Protein AF-0000000086877391 (afdb_homodimer)

pLDDT: mean 96.76, std 2.68, range [82.06, 98.94]

Sequence (580 aa):
MNIGIIGLDSSHALAFTRILHESQETLFSDVTVTAAYAGGSPDFPLSVSRVNTFAARMAQEYGVRLMPTAQQVVESTDAIFILSADGRVHLDQFKAICPYRKPVFIDKPFALSTGDASQIIRLAEEYQTPLMSASSLRYAEALPECTRGDILGADVYGPMHVESTQGHYFWYGIHAAELLFRIMGPGCREVTALSTDHNDLITGTWKEGRMGTIRGIQRGSESFGLSLHTRNATRQVPLEPSYKELLKSVMNLFKNGVCTVHPSETLEVIRFLECAEQSRLQKCTVLMEMMNIGIIGLDSSHALAFTRILHESQETLFSDVTVTAAYAGGSPDFPLSVSRVNTFAARMAQEYGVRLMPTAQQVVESTDAIFILSADGRVHLDQFKAICPYRKPVFIDKPFALSTGDASQIIRLAEEYQTPLMSASSLRYAEALPECTRGDILGADVYGPMHVESTQGHYFWYGIHAAELLFRIMGPGCREVTALSTDHNDLITGTWKEGRMGTIRGIQRGSESFGLSLHTRNATRQVPLEPSYKELLKSVMNLFKNGVCTVHPSETLEVIRFLECAEQSRLQKCTVLMEM

Foldseek 3Di:
DEEEEEAQLDPCLVVVQCCLVPPPDPLSPPYHHAEYELDFDPVFVSRVVRSVVRVVCCCVVRVHHHDPALQVRLVVGQEYEYEHLQQDCLLVSLVSRLLVQHEYEYEFPNHLALVSLVNSVVSCVVNVRHYDYAFLQLVWPFDDDDDLVFFQEKEKEFAFEQDPNRARQRNTVLSRLRNRCSRNPDAWWKWAWEDDPAWIKIWTAGPVGRIYIYIHGHPDDGWIWMWTDGPVDTDTDTTDGDSNRVVSQSSCCNPPVDHPDDSVSSSRSSLRVVQNSVNHVVVHMDTRDD/DEEEEEAQLDPCLVVVQCCLVPPPDPLSPPYHHAEYALDFDPVFVSRVVRSVVRVVCCCPVRVHHHDPALQVRLVVGQEYEYEHLQQDCLLVSLVSRLLVQHEYEYEFPPHLALVSLVNSVVSCVVNVRHYDYAFLQLVWPFDDDDDLVFFQEKEKEFAFEQDPNRARQRNTVLSRLRNRCSRNPDAWWKWAWEDDPAWIKIWTAGPVGHIYIYIHGHPDDGWIWMWTDGPVDTDTDTTDGDSNRVVSQSSCCNPPVDHPDDSVSSSRSSLRVVQNSVNHVVVHMDTRDD

InterPro domains:
  IPR000683 Gfo/Idh/MocA-like oxidoreductase, N-terminal [PF01408] (2-132)
  IPR036291 NAD(P)-binding domain superfamily [SSF51735] (1-173)

Solvent-accessible surface area (backbone atoms only — not comparable to full-atom values): 29046 Å² total; per-residue (Å²): 86,39,31,16,34,34,17,22,25,26,73,57,46,58,52,52,48,50,47,38,68,66,48,83,49,71,85,34,56,68,37,41,63,48,29,23,13,42,75,62,41,93,88,36,71,66,22,57,74,29,17,65,60,41,41,50,45,40,34,72,75,61,60,26,42,79,38,96,37,60,52,62,20,57,73,74,32,60,32,37,37,39,33,43,61,58,30,83,48,39,50,63,57,45,65,62,41,39,83,72,41,43,31,36,37,36,40,56,37,65,30,75,35,47,68,51,34,49,49,46,52,51,50,28,59,75,47,62,19,52,62,39,54,57,44,32,45,60,40,22,81,70,61,80,89,74,59,65,91,45,49,48,31,38,41,29,36,23,37,33,52,68,40,85,87,47,44,69,42,40,60,33,34,38,46,48,48,41,33,47,40,66,64,69,44,79,58,58,38,32,23,34,23,48,76,52,85,36,34,33,42,36,38,35,34,30,80,87,31,29,40,38,36,38,40,25,30,52,70,40,29,80,55,35,31,35,37,41,32,26,51,78,40,72,48,76,42,75,46,54,68,23,64,65,54,35,47,52,47,51,42,36,28,65,76,69,67,44,71,90,45,55,61,68,52,51,42,47,51,35,38,51,46,47,34,28,54,49,5,46,74,67,68,42,75,28,75,49,78,129,85,38,29,15,35,36,17,24,24,26,72,58,47,59,52,51,47,49,48,37,68,67,47,83,49,71,84,34,56,69,36,41,61,48,28,23,14,43,76,62,41,91,86,36,70,67,22,58,73,29,17,64,60,42,40,50,45,40,33,72,76,62,60,26,43,78,38,97,37,59,52,60,20,57,73,73,32,61,32,36,37,38,34,43,61,57,30,82,49,40,50,62,56,45,63,63,41,40,85,74,40,44,32,35,39,37,40,56,37,66,30,76,35,46,67,50,35,50,50,46,51,51,49,28,59,74,48,62,19,52,64,41,53,60,43,34,46,62,40,22,82,70,61,78,88,74,60,64,90,45,51,46,32,37,40,31,35,24,37,32,52,67,38,84,87,47,44,69,42,39,61,32,35,38,45,47,48,40,34,48,39,66,63,68,44,79,58,57,39,33,22,33,24,48,73,51,87,37,34,32,42,37,39,35,34,30,80,88,30,29,39,38,37,38,39,26,30,52,71,40,29,80,56,34,31,36,37,41,33,24,54,77,38,72,47,74,42,73,46,54,67,23,65,67,53,36,47,51,48,51,42,36,29,66,76,69,66,45,71,91,46,56,61,68,52,50,42,47,51,35,39,50,46,46,34,30,54,51,5,47,75,68,67,40,75,28,75,49,80,129

Nearest PDB structures (foldseek):
  4iq0-assembly1_A  TM=7.505E-01  e=1.899E-15  Streptococcus pneumoniae
  4iq0-assembly2_B  TM=7.571E-01  e=6.763E-15  Streptococcus pneumoniae
  4iq0-assembly2_D  TM=7.458E-01  e=9.721E-15  Streptococcus pneumoniae
  4iq0-assembly1_C  TM=7.502E-01  e=1.097E-14  Streptococcus pneumoniae
  2h63-assembly2_B  TM=7.140E-01  e=1.882E-13  Homo sapiens

Secondary structure (DSSP, 8-state):
-EEEEE--SSHHHHHHHHHHHH---GGGTT-EEEEEE----TT-HHHHHHHHHHHHHHHHHH-PEEESSHHHHHHT-SEEEE--S-GGGHHHHHHHHGGG---EEEESSS-SSHHHHHHHHHHHHHTT--EEEE-GGGG-TTPPP--GGGEEEEEEEEE---BGGGBSSHHHHHHHHHHHHHHH-S-EEEEEEEE-SSEEEEEEEETTS-EEEEEEESSS---EEEEEEESS-EEEEEE---HHHHHHHHHHHHHH---SS-HHHHHHHHHHHHHHHHHHHHTS-EE---/-EEEEE--SSHHHHHHHHHHHH---GGGTT-EEEEEE----TT-HHHHHHHHHHHHHHHHHH-PEEESSHHHHHHT-SEEEE--S-GGGHHHHHHHHGGG---EEEESSS-SSHHHHHHHHHHHHHTT--EEEE-GGGG-TTPPP--GGGEEEEEEEEE----GGG-SSHHHHHHHHHHHHHHH-S-EEEEEEEE-SSEEEEEEEETTS-EEEEEEESSS---EEEEEEESS-EEEEEE---HHHHHHHHHHHHHH---SS-HHHHHHHHHHHHHHHHHHHHTS-EE---

Structure (mmCIF, N/CA/C/O backbone):
data_AF-0000000086877391-model_v1
#
loop_
_entity.id
_entity.type
_entity.pdbx_description
1 polymer 'Gfo/Idh/MocA family oxidoreductase'
#
loop_
_atom_site.group_PDB
_atom_site.id
_atom_site.type_symbol
_atom_site.label_atom_id
_atom_site.label_alt_id
_atom_site.label_comp_id
_atom_site.label_asym_id
_atom_site.label_entity_id
_atom_site.label_seq_id
_atom_site.pdbx_PDB_ins_code
_atom_site.Cartn_x
_atom_site.Cartn_y
_atom_site.Cartn_z
_atom_site.occupancy
_atom_site.B_iso_or_equiv
_atom_site.auth_seq_id
_atom_site.auth_comp_id
_atom_site.auth_asym_id
_atom_site.auth_atom_id
_atom_site.pdbx_PDB_model_num
ATOM 1 N N . MET A 1 1 ? 7.793 32.406 28.734 1 97.62 1 MET A N 1
ATOM 2 C CA . MET A 1 1 ? 7.176 32.688 27.438 1 97.62 1 MET A CA 1
ATOM 3 C C . MET A 1 1 ? 5.664 32.5 27.5 1 97.62 1 MET A C 1
ATOM 5 O O . MET A 1 1 ? 5.172 31.469 27.953 1 97.62 1 MET A O 1
ATOM 9 N N . ASN A 1 2 ? 4.922 33.562 27.141 1 98.62 2 ASN A N 1
ATOM 10 C CA . ASN A 1 2 ? 3.465 33.531 27.109 1 98.62 2 ASN A CA 1
ATOM 11 C C . ASN A 1 2 ? 2.939 33.188 25.719 1 98.62 2 ASN A C 1
ATOM 13 O O . ASN A 1 2 ? 3.186 33.938 24.766 1 98.62 2 ASN A O 1
ATOM 17 N N . ILE A 1 3 ? 2.168 32.156 25.641 1 98.81 3 ILE A N 1
ATOM 18 C CA . ILE A 1 3 ? 1.64 31.703 24.375 1 98.81 3 ILE A CA 1
ATOM 19 C C . ILE A 1 3 ? 0.175 32.094 24.234 1 98.81 3 ILE A C 1
ATOM 21 O O . ILE A 1 3 ? -0.587 32.031 25.203 1 98.81 3 ILE A O 1
ATOM 25 N N . GLY A 1 4 ? -0.174 32.562 23.094 1 98.94 4 GLY A N 1
ATOM 26 C CA . GLY A 1 4 ? -1.566 32.781 22.734 1 98.94 4 GLY A CA 1
ATOM 27 C C . GLY A 1 4 ? -2.127 31.719 21.812 1 98.94 4 GLY A C 1
ATOM 28 O O . GLY A 1 4 ? -1.396 31.141 21.016 1 98.94 4 GLY A O 1
ATOM 29 N N . ILE A 1 5 ? -3.453 31.469 21.922 1 98.94 5 ILE A N 1
ATOM 30 C CA . ILE A 1 5 ? -4.125 30.531 21.031 1 98.94 5 ILE A CA 1
ATOM 31 C C . ILE A 1 5 ? -5.25 31.234 20.281 1 98.94 5 ILE A C 1
ATOM 33 O O . ILE A 1 5 ? -6.047 31.953 20.875 1 98.94 5 ILE A O 1
ATOM 37 N N . ILE A 1 6 ? -5.207 31.078 19.031 1 98.88 6 ILE A N 1
ATOM 38 C CA . ILE A 1 6 ? -6.32 31.5 18.188 1 98.88 6 ILE A CA 1
ATOM 39 C C . ILE A 1 6 ? -7.09 30.281 17.688 1 98.88 6 ILE A C 1
ATOM 41 O O . ILE A 1 6 ? -6.57 29.484 16.906 1 98.88 6 ILE A O 1
ATOM 45 N N . GLY A 1 7 ? -8.344 30.141 18.109 1 98.75 7 GLY A N 1
ATOM 46 C CA . GLY A 1 7 ? -9.172 28.984 17.812 1 98.75 7 GLY A CA 1
ATOM 47 C C . GLY A 1 7 ? -9.172 27.969 18.938 1 98.75 7 GLY A C 1
ATOM 48 O O . GLY A 1 7 ? -8.141 27.359 19.234 1 98.75 7 GLY A O 1
ATOM 49 N N . LEU A 1 8 ? -10.312 27.734 19.578 1 98.69 8 LEU A N 1
ATOM 50 C CA . LEU A 1 8 ? -10.453 26.781 20.672 1 98.69 8 LEU A CA 1
ATOM 51 C C . LEU A 1 8 ? -11.461 25.688 20.312 1 98.69 8 LEU A C 1
ATOM 53 O O . LEU A 1 8 ? -12.164 25.188 21.188 1 98.69 8 LEU A O 1
ATOM 57 N N . ASP A 1 9 ? -11.594 25.391 19.031 1 98.25 9 ASP A N 1
ATOM 58 C CA . ASP A 1 9 ? -12.562 24.375 18.609 1 98.25 9 ASP A CA 1
ATOM 59 C C . ASP A 1 9 ? -11.867 23.094 18.188 1 98.25 9 ASP A C 1
ATOM 61 O O . ASP A 1 9 ? -12.508 22.188 17.641 1 98.25 9 ASP A O 1
ATOM 65 N N . SER A 1 10 ? -10.609 22.953 18.312 1 96.94 10 SER A N 1
ATOM 66 C CA . SER A 1 10 ? -9.836 21.734 18.141 1 96.94 10 SER A CA 1
ATOM 67 C C . SER A 1 10 ? -9.367 21.188 19.484 1 96.94 10 SER A C 1
ATOM 69 O O . SER A 1 10 ? -9.016 21.938 20.391 1 96.94 10 SER A O 1
ATOM 71 N N . SER A 1 11 ? -9.32 19.828 19.609 1 95.81 11 SER A N 1
ATOM 72 C CA . SER A 1 11 ? -8.836 19.188 20.828 1 95.81 11 SER A CA 1
ATOM 73 C C . SER A 1 11 ? -7.379 19.547 21.109 1 95.81 11 SER A C 1
ATOM 75 O O . SER A 1 11 ? -6.891 19.375 22.219 1 95.81 11 SER A O 1
ATOM 77 N N . HIS A 1 12 ? -6.699 20.016 20.125 1 97.44 12 HIS A N 1
ATOM 78 C CA . HIS A 1 12 ? -5.297 20.391 20.281 1 97.44 12 HIS A CA 1
ATOM 79 C C . HIS A 1 12 ? -5.148 21.547 21.266 1 97.44 12 HIS A C 1
ATOM 81 O O . HIS A 1 12 ? -4.129 21.656 21.938 1 97.44 12 HIS A O 1
ATOM 87 N N . ALA A 1 13 ? -6.152 22.422 21.312 1 97.94 13 ALA A N 1
ATOM 88 C CA . ALA A 1 13 ? -6.09 23.547 22.25 1 97.94 13 ALA A CA 1
ATOM 89 C C . ALA A 1 13 ? -5.898 23.047 23.688 1 97.94 13 ALA A C 1
ATOM 91 O O . ALA A 1 13 ? -4.98 23.484 24.375 1 97.94 13 ALA A O 1
ATOM 92 N N . LEU A 1 14 ? -6.723 22.078 24.078 1 97.75 14 LEU A N 1
ATOM 93 C CA . LEU A 1 14 ? -6.637 21.531 25.422 1 97.75 14 LEU A CA 1
ATOM 94 C C . LEU A 1 14 ? -5.398 20.656 25.578 1 97.75 14 LEU A C 1
ATOM 96 O O . LEU A 1 14 ? -4.684 20.75 26.578 1 97.75 14 LEU A O 1
ATOM 100 N N . ALA A 1 15 ? -5.113 19.844 24.578 1 97.94 15 ALA A N 1
ATOM 101 C CA . ALA A 1 15 ? -4.008 18.891 24.656 1 97.94 15 ALA A CA 1
ATOM 102 C C . ALA A 1 15 ? -2.666 19.609 24.75 1 97.94 15 ALA A C 1
ATOM 104 O O . ALA A 1 15 ? -1.818 19.266 25.562 1 97.94 15 ALA A O 1
ATOM 105 N N . PHE A 1 16 ? -2.486 20.609 23.875 1 98.56 16 PHE A N 1
ATOM 106 C CA . PHE A 1 16 ? -1.231 21.344 23.875 1 98.56 16 PHE A CA 1
ATOM 107 C C . PHE A 1 16 ? -1.048 22.109 25.188 1 98.56 16 PHE A C 1
ATOM 109 O O . PHE A 1 16 ? 0.038 22.094 25.781 1 98.56 16 PHE A O 1
ATOM 116 N N . THR A 1 17 ? -2.096 22.766 25.672 1 98.56 17 THR A N 1
ATOM 117 C CA . THR A 1 17 ? -2.039 23.516 26.922 1 98.56 17 THR A CA 1
ATOM 118 C C . THR A 1 17 ? -1.665 22.594 28.078 1 98.56 17 THR A C 1
ATOM 120 O O . THR A 1 17 ? -0.779 22.922 28.875 1 98.56 17 THR A O 1
ATOM 123 N N . ARG A 1 18 ? -2.332 21.453 28.125 1 97.88 18 ARG A N 1
ATOM 124 C CA . ARG A 1 18 ? -2.051 20.484 29.188 1 97.88 18 ARG A CA 1
ATOM 125 C C . ARG A 1 18 ? -0.587 20.062 29.156 1 97.88 18 ARG A C 1
ATOM 127 O O . ARG A 1 18 ? 0.081 20.047 30.203 1 97.88 18 ARG A O 1
ATOM 134 N N . ILE A 1 19 ? -0.067 19.75 28.016 1 98 19 ILE A N 1
ATOM 135 C CA . ILE A 1 19 ? 1.305 19.266 27.875 1 98 19 ILE A CA 1
ATOM 136 C C . ILE A 1 19 ? 2.277 20.375 28.297 1 98 19 ILE A C 1
ATOM 138 O O . ILE A 1 19 ? 3.209 20.141 29.062 1 98 19 ILE A O 1
ATOM 142 N N . LEU A 1 20 ? 2.059 21.609 27.844 1 97.88 20 LEU A N 1
ATOM 143 C CA . LEU A 1 20 ? 2.953 22.734 28.141 1 97.88 20 LEU A CA 1
ATOM 144 C C . LEU A 1 20 ? 2.963 23.047 29.625 1 97.88 20 LEU A C 1
ATOM 146 O O . LEU A 1 20 ? 4.012 23.375 30.188 1 97.88 20 LEU A O 1
ATOM 150 N N . HIS A 1 21 ? 1.813 22.906 30.25 1 97.06 21 HIS A N 1
ATOM 151 C CA . HIS A 1 21 ? 1.674 23.312 31.641 1 97.06 21 HIS A CA 1
ATOM 152 C C . HIS A 1 21 ? 2.131 22.203 32.594 1 97.06 21 HIS A C 1
ATOM 154 O O . HIS A 1 21 ? 2.594 22.484 33.688 1 97.06 21 HIS A O 1
ATOM 160 N N . GLU A 1 22 ? 2.033 20.969 32.125 1 95.88 22 GLU A N 1
ATOM 161 C CA . GLU A 1 22 ? 2.205 19.875 33.094 1 95.88 22 GLU A CA 1
ATOM 162 C C . GLU A 1 22 ? 3.502 19.125 32.812 1 95.88 22 GLU A C 1
ATOM 164 O O . GLU A 1 22 ? 3.996 18.406 33.688 1 95.88 22 GLU A O 1
ATOM 169 N N . SER A 1 23 ? 4.02 19.188 31.688 1 94.12 23 SER A N 1
ATOM 170 C CA . SER A 1 23 ? 5.215 18.438 31.344 1 94.12 23 SER A CA 1
ATOM 171 C C . SER A 1 23 ? 6.441 18.969 32.062 1 94.12 23 SER A C 1
ATOM 173 O O . SER A 1 23 ? 6.559 20.172 32.281 1 94.12 23 SER A O 1
ATOM 175 N N . GLN A 1 24 ? 7.383 18.062 32.344 1 93.75 24 GLN A N 1
ATOM 176 C CA . GLN A 1 24 ? 8.625 18.438 33 1 93.75 24 GLN A CA 1
ATOM 177 C C . GLN A 1 24 ? 9.75 18.641 32 1 93.75 24 GLN A C 1
ATOM 179 O O . GLN A 1 24 ? 10.906 18.859 32.375 1 93.75 24 GLN A O 1
ATOM 184 N N . GLU A 1 25 ? 9.367 18.562 30.781 1 93.56 25 GLU A N 1
ATOM 185 C CA . GLU A 1 25 ? 10.359 18.812 29.75 1 93.56 25 GLU A CA 1
ATOM 186 C C . GLU A 1 25 ? 10.969 20.203 29.906 1 93.56 25 GLU A C 1
ATOM 188 O O . GLU A 1 25 ? 10.242 21.203 30.031 1 93.56 25 GLU A O 1
ATOM 193 N N . THR A 1 26 ? 12.281 20.25 29.828 1 94.75 26 THR A N 1
ATOM 194 C CA . THR A 1 26 ? 13.008 21.5 30 1 94.75 26 THR A CA 1
ATOM 195 C C . THR A 1 26 ? 12.578 22.531 28.953 1 94.75 26 THR A C 1
ATOM 197 O O . THR A 1 26 ? 12.422 23.719 29.266 1 94.75 26 THR A O 1
ATOM 200 N N . LEU A 1 27 ? 12.328 22.062 27.828 1 95.5 27 LEU A N 1
ATOM 201 C CA . LEU A 1 27 ? 11.984 22.938 26.719 1 95.5 27 LEU A CA 1
ATOM 202 C C . LEU A 1 27 ? 10.648 23.625 26.969 1 95.5 27 LEU A C 1
ATOM 204 O O . LEU A 1 27 ? 10.359 24.672 26.359 1 95.5 27 LEU A O 1
ATOM 208 N N . PHE A 1 28 ? 9.836 23.094 27.797 1 97.38 28 PHE A N 1
ATOM 209 C CA . PHE A 1 28 ? 8.516 23.656 28.078 1 97.38 28 PHE A CA 1
ATOM 210 C C . PHE A 1 28 ? 8.547 24.516 29.328 1 97.38 28 PHE A C 1
ATOM 212 O O . PHE A 1 28 ? 7.547 25.141 29.688 1 97.38 28 PHE A O 1
ATOM 219 N N . SER A 1 29 ? 9.75 24.5 29.938 1 94.5 29 SER A N 1
ATOM 220 C CA . SER A 1 29 ? 9.867 25.266 31.172 1 94.5 29 SER A CA 1
ATOM 221 C C . SER A 1 29 ? 9.57 26.75 30.938 1 94.5 29 SER A C 1
ATOM 223 O O . SER A 1 29 ? 10.008 27.312 29.938 1 94.5 29 SER A O 1
ATOM 225 N N . ASP A 1 30 ? 8.805 27.391 31.766 1 94.75 30 ASP A N 1
ATOM 226 C CA . ASP A 1 30 ? 8.477 28.812 31.75 1 94.75 30 ASP A CA 1
ATOM 227 C C . ASP A 1 30 ? 7.641 29.172 30.531 1 94.75 30 ASP A C 1
ATOM 229 O O . ASP A 1 30 ? 7.816 30.234 29.938 1 94.75 30 ASP A O 1
ATOM 233 N N . VAL A 1 31 ? 6.992 28.156 29.938 1 98.19 31 VAL A N 1
ATOM 234 C CA . VAL A 1 31 ? 6.043 28.391 28.859 1 98.19 31 VAL A CA 1
ATOM 235 C C . VAL A 1 31 ? 4.617 28.234 29.391 1 98.19 31 VAL A C 1
ATOM 237 O O . VAL A 1 31 ? 4.281 27.203 29.984 1 98.19 31 VAL A O 1
ATOM 240 N N . THR A 1 32 ? 3.795 29.219 29.188 1 98.12 32 THR A N 1
ATOM 241 C CA . THR A 1 32 ? 2.414 29.172 29.656 1 98.12 32 THR A CA 1
ATOM 242 C C . THR A 1 32 ? 1.464 29.734 28.609 1 98.12 32 THR A C 1
ATOM 244 O O . THR A 1 32 ? 1.77 30.734 27.953 1 98.12 32 THR A O 1
ATOM 247 N N . VAL A 1 33 ? 0.339 29.062 28.438 1 98.81 33 VAL A N 1
ATOM 248 C CA . VAL A 1 33 ? -0.737 29.641 27.641 1 98.81 33 VAL A CA 1
ATOM 249 C C . VAL A 1 33 ? -1.518 30.656 28.469 1 98.81 33 VAL A C 1
ATOM 251 O O . VAL A 1 33 ? -2.082 30.297 29.516 1 98.81 33 VAL A O 1
ATOM 254 N N . THR A 1 34 ? -1.617 31.922 27.984 1 98.81 34 THR A N 1
ATOM 255 C CA . THR A 1 34 ? -2.145 32.938 28.891 1 98.81 34 THR A CA 1
ATOM 256 C C . THR A 1 34 ? -3.363 33.625 28.266 1 98.81 34 THR A C 1
ATOM 258 O O . THR A 1 34 ? -4.156 34.25 28.984 1 98.81 34 THR A O 1
ATOM 261 N N . ALA A 1 35 ? -3.537 33.594 26.969 1 98.88 35 ALA A N 1
ATOM 262 C CA . ALA A 1 35 ? -4.629 34.281 26.297 1 98.88 35 ALA A CA 1
ATOM 263 C C . ALA A 1 35 ? -5.137 33.469 25.109 1 98.88 35 ALA A C 1
ATOM 265 O O . ALA A 1 35 ? -4.379 32.719 24.484 1 98.88 35 ALA A O 1
ATOM 266 N N . ALA A 1 36 ? -6.387 33.656 24.812 1 98.94 36 ALA A N 1
ATOM 267 C CA . ALA A 1 36 ? -6.941 32.938 23.656 1 98.94 36 ALA A CA 1
ATOM 268 C C . ALA A 1 36 ? -8.125 33.719 23.062 1 98.94 36 ALA A C 1
ATOM 270 O O . ALA A 1 36 ? -8.805 34.469 23.766 1 98.94 36 ALA A O 1
ATOM 271 N N . TYR A 1 37 ? -8.219 33.625 21.828 1 98.81 37 TYR A N 1
ATOM 272 C CA . TYR A 1 37 ? -9.43 33.938 21.094 1 98.81 37 TYR A CA 1
ATOM 273 C C . TYR A 1 37 ? -10.188 32.688 20.688 1 98.81 37 TYR A C 1
ATOM 275 O O . TYR A 1 37 ? -9.641 31.828 19.984 1 98.81 37 TYR A O 1
ATOM 283 N N . ALA A 1 38 ? -11.398 32.562 21.094 1 98.31 38 ALA A N 1
ATOM 284 C CA . ALA A 1 38 ? -12.117 31.281 20.984 1 98.31 38 ALA A CA 1
ATOM 285 C C . ALA A 1 38 ? -12.305 30.891 19.516 1 98.31 38 ALA A C 1
ATOM 287 O O . ALA A 1 38 ? -12.141 29.719 19.156 1 98.31 38 ALA A O 1
ATOM 288 N N . GLY A 1 39 ? -12.68 31.938 18.719 1 97.19 39 GLY A N 1
ATOM 289 C CA . GLY A 1 39 ? -12.977 31.641 17.328 1 97.19 39 GLY A CA 1
ATOM 290 C C . GLY A 1 39 ? -14.227 30.812 17.141 1 97.19 39 GLY A C 1
ATOM 291 O O . GLY A 1 39 ? -15.258 31.078 17.766 1 97.19 39 GLY A O 1
ATOM 292 N N . GLY A 1 40 ? -14.125 29.766 16.25 1 95.69 40 GLY A N 1
ATOM 293 C CA . GLY A 1 40 ? -15.266 28.938 15.922 1 95.69 40 GLY A CA 1
ATOM 294 C C . GLY A 1 40 ? -15.742 29.109 14.492 1 95.69 40 GLY A C 1
ATOM 295 O O . GLY A 1 40 ? -15.484 30.141 13.867 1 95.69 40 GLY A O 1
ATOM 296 N N . SER A 1 41 ? -16.375 28.094 13.977 1 96.56 41 SER A N 1
ATOM 297 C CA . SER A 1 41 ? -16.953 28.078 12.641 1 96.56 41 SER A CA 1
ATOM 298 C C . SER A 1 41 ? -18.391 27.578 12.672 1 96.56 41 SER A C 1
ATOM 300 O O . SER A 1 41 ? -18.656 26.406 12.922 1 96.56 41 SER A O 1
ATOM 302 N N . PRO A 1 42 ? -19.344 28.422 12.336 1 94.5 42 PRO A N 1
ATOM 303 C CA . PRO A 1 42 ? -20.766 28.109 12.562 1 94.5 42 PRO A CA 1
ATOM 304 C C . PRO A 1 42 ? -21.266 27.016 11.625 1 94.5 42 PRO A C 1
ATOM 306 O O . PRO A 1 42 ? -22.312 26.422 11.883 1 94.5 42 PRO A O 1
ATOM 309 N N . ASP A 1 43 ? -20.641 26.734 10.516 1 96.5 43 ASP A N 1
ATOM 310 C CA . ASP A 1 43 ? -21.125 25.734 9.57 1 96.5 43 ASP A CA 1
ATOM 311 C C . ASP A 1 43 ? -20.281 24.469 9.641 1 96.5 43 ASP A C 1
ATOM 313 O O . ASP A 1 43 ? -20.328 23.641 8.727 1 96.5 43 ASP A O 1
ATOM 317 N N . PHE A 1 44 ? -19.469 24.359 10.672 1 95.94 44 PHE A N 1
ATOM 318 C CA . PHE A 1 44 ? -18.641 23.203 10.953 1 95.94 44 PHE A CA 1
ATOM 319 C C . PHE A 1 44 ? -19.094 22.516 12.242 1 95.94 44 PHE A C 1
ATOM 321 O O . PHE A 1 44 ? -18.75 22.969 13.344 1 95.94 44 PHE A O 1
ATOM 328 N N . PRO A 1 45 ? -19.859 21.391 12.141 1 94.94 45 PRO A N 1
ATOM 329 C CA . PRO A 1 45 ? -20.516 20.781 13.297 1 94.94 45 PRO A CA 1
ATOM 330 C C . PRO A 1 45 ? -19.547 20.516 14.453 1 94.94 45 PRO A C 1
ATOM 332 O O . PRO A 1 45 ? -19.875 20.781 15.609 1 94.94 45 PRO A O 1
ATOM 335 N N . LEU A 1 46 ? -18.406 20.031 14.18 1 94.62 46 LEU A N 1
ATOM 336 C CA . LEU A 1 46 ? -17.422 19.75 15.219 1 94.62 46 LEU A CA 1
ATOM 337 C C . LEU A 1 46 ? -17.016 21.031 15.938 1 94.62 46 LEU A C 1
ATOM 339 O O . LEU A 1 46 ? -16.828 21.031 17.156 1 94.62 46 LEU A O 1
ATOM 343 N N . SER A 1 47 ? -16.828 22.047 15.18 1 96.25 47 SER A N 1
ATOM 344 C CA . SER A 1 47 ? -16.484 23.344 15.75 1 96.25 47 SER A CA 1
ATOM 345 C C . SER A 1 47 ? -17.578 23.859 16.672 1 96.25 47 SER A C 1
ATOM 347 O O . SER A 1 47 ? -17.312 24.297 17.797 1 96.25 47 SER A O 1
ATOM 349 N N . VAL A 1 48 ? -18.766 23.766 16.203 1 95.62 48 VAL A N 1
ATOM 350 C CA . VAL A 1 48 ? -19.922 24.281 16.922 1 95.62 48 VAL A CA 1
ATOM 351 C C . VAL A 1 48 ? -20.047 23.547 18.266 1 95.62 48 VAL A C 1
ATOM 353 O O . VAL A 1 48 ? -20.281 24.172 19.297 1 95.62 48 VAL A O 1
ATOM 356 N N . SER A 1 49 ? -19.875 22.312 18.25 1 96.81 49 SER A N 1
ATOM 357 C CA . SER A 1 49 ? -20.141 21.5 19.422 1 96.81 49 SER A CA 1
ATOM 358 C C . SER A 1 49 ? -19.031 21.625 20.453 1 96.81 49 SER A C 1
ATOM 360 O O . SER A 1 49 ? -19.219 21.312 21.641 1 96.81 49 SER A O 1
ATOM 362 N N . ARG A 1 50 ? -17.859 22.188 20.062 1 97.56 50 ARG A N 1
ATOM 363 C CA . ARG A 1 50 ? -16.703 22.062 20.953 1 97.56 50 ARG A CA 1
ATOM 364 C C . ARG A 1 50 ? -16.234 23.438 21.438 1 97.56 50 ARG A C 1
ATOM 366 O O . ARG A 1 50 ? -15.672 23.547 22.516 1 97.56 50 ARG A O 1
ATOM 373 N N . VAL A 1 51 ? -16.453 24.453 20.641 1 98.12 51 VAL A N 1
ATOM 374 C CA . VAL A 1 51 ? -15.75 25.719 20.844 1 98.12 51 VAL A CA 1
ATOM 375 C C . VAL A 1 51 ? -16.078 26.281 22.219 1 98.12 51 VAL A C 1
ATOM 377 O O . VAL A 1 51 ? -15.18 26.703 22.953 1 98.12 51 VAL A O 1
ATOM 380 N N . ASN A 1 52 ? -17.344 26.328 22.625 1 97.94 52 ASN A N 1
ATOM 381 C CA . ASN A 1 52 ? -17.734 26.906 23.922 1 97.94 52 ASN A CA 1
ATOM 382 C C . ASN A 1 52 ? -17.234 26.047 25.078 1 97.94 52 ASN A C 1
ATOM 384 O O . ASN A 1 52 ? -16.797 26.578 26.094 1 97.94 52 ASN A O 1
ATOM 388 N N . THR A 1 53 ? -17.375 24.781 24.906 1 98.31 53 THR A N 1
ATOM 389 C CA . THR A 1 53 ? -16.922 23.859 25.953 1 98.31 53 THR A CA 1
ATOM 390 C C . THR A 1 53 ? -15.422 23.969 26.172 1 98.31 53 THR A C 1
ATOM 392 O O . THR A 1 53 ? -14.961 24.047 27.312 1 98.31 53 THR A O 1
ATOM 395 N N . PHE A 1 54 ? -14.664 24 25.094 1 98.56 54 PHE A N 1
ATOM 396 C CA . PHE A 1 54 ? -13.219 24.094 25.203 1 98.56 54 PHE A CA 1
ATOM 397 C C . PHE A 1 54 ? -12.812 25.453 25.766 1 98.56 54 PHE A C 1
ATOM 399 O O . PHE A 1 54 ? -11.906 25.547 26.594 1 98.56 54 PHE A O 1
ATOM 406 N N . ALA A 1 55 ? -13.484 26.5 25.344 1 98.56 55 ALA A N 1
ATOM 407 C CA . ALA A 1 55 ? -13.203 27.844 25.875 1 98.56 55 ALA A CA 1
ATOM 408 C C . ALA A 1 55 ? -13.414 27.891 27.391 1 98.56 55 ALA A C 1
ATOM 410 O O . ALA A 1 55 ? -12.594 28.438 28.109 1 98.56 55 ALA A O 1
ATOM 411 N N . ALA A 1 56 ? -14.492 27.312 27.812 1 98.56 56 ALA A N 1
ATOM 412 C CA . ALA A 1 56 ? -14.789 27.281 29.234 1 98.56 56 ALA A CA 1
ATOM 413 C C . ALA A 1 56 ? -13.711 26.531 30 1 98.56 56 ALA A C 1
ATOM 415 O O . ALA A 1 56 ? -13.266 26.969 31.062 1 98.56 56 ALA A O 1
ATOM 416 N N . ARG A 1 57 ? -13.312 25.453 29.484 1 98.38 57 ARG A N 1
ATOM 417 C CA . ARG A 1 57 ? -12.289 24.641 30.141 1 98.38 57 ARG A CA 1
ATOM 418 C C . ARG A 1 57 ? -10.953 25.375 30.188 1 98.38 57 ARG A C 1
ATOM 420 O O . ARG A 1 57 ? -10.234 25.328 31.188 1 98.38 57 ARG A O 1
ATOM 427 N N . MET A 1 58 ? -10.633 26.031 29.062 1 98.44 58 MET A N 1
ATOM 428 C CA . MET A 1 58 ? -9.391 26.797 29 1 98.44 58 MET A CA 1
ATOM 429 C C . MET A 1 58 ? -9.352 27.859 30.078 1 98.44 58 MET A C 1
ATOM 431 O O . MET A 1 58 ? -8.328 28.047 30.75 1 98.44 58 MET A O 1
ATOM 435 N N . ALA A 1 59 ? -10.453 28.516 30.25 1 98.38 59 ALA A N 1
ATOM 436 C CA . ALA A 1 59 ? -10.539 29.594 31.234 1 98.38 59 ALA A CA 1
ATOM 437 C C . ALA A 1 59 ? -10.547 29.031 32.656 1 98.38 59 ALA A C 1
ATOM 439 O O . ALA A 1 59 ? -9.812 29.5 33.531 1 98.38 59 ALA A O 1
ATOM 440 N N . GLN A 1 60 ? -11.297 28.047 32.906 1 98.38 60 GLN A N 1
ATOM 441 C CA . GLN A 1 60 ? -11.562 27.547 34.25 1 98.38 60 GLN A CA 1
ATOM 442 C C . GLN A 1 60 ? -10.422 26.656 34.75 1 98.38 60 GLN A C 1
ATOM 444 O O . GLN A 1 60 ? -10.008 26.75 35.906 1 98.38 60 GLN A O 1
ATOM 449 N N . GLU A 1 61 ? -9.961 25.844 33.906 1 97.81 61 GLU A N 1
ATOM 450 C CA . GLU A 1 61 ? -8.977 24.859 34.312 1 97.81 61 GLU A CA 1
ATOM 451 C C . GLU A 1 61 ? -7.562 25.422 34.25 1 97.81 61 GLU A C 1
ATOM 453 O O . GLU A 1 61 ? -6.695 25.047 35.031 1 97.81 61 GLU A O 1
ATOM 458 N N . TYR A 1 62 ? -7.328 26.359 33.281 1 97.69 62 TYR A N 1
ATOM 459 C CA . TYR A 1 62 ? -5.941 26.75 33.031 1 97.69 62 TYR A CA 1
ATOM 460 C C . TYR A 1 62 ? -5.766 28.25 33.25 1 97.69 62 TYR A C 1
ATOM 462 O O . TYR A 1 62 ? -4.652 28.766 33.125 1 97.69 62 TYR A O 1
ATOM 470 N N . GLY A 1 63 ? -6.82 28.953 33.469 1 97.88 63 GLY A N 1
ATOM 471 C CA . GLY A 1 63 ? -6.734 30.391 33.75 1 97.88 63 GLY A CA 1
ATOM 472 C C . GLY A 1 63 ? -6.445 31.203 32.5 1 97.88 63 GLY A C 1
ATOM 473 O O . GLY A 1 63 ? -5.926 32.312 32.594 1 97.88 63 GLY A O 1
ATOM 474 N N . VAL A 1 64 ? -6.703 30.719 31.359 1 98.75 64 VAL A N 1
ATOM 475 C CA . VAL A 1 64 ? -6.465 31.422 30.109 1 98.75 64 VAL A CA 1
ATOM 476 C C . VAL A 1 64 ? -7.473 32.562 29.938 1 98.75 64 VAL A C 1
ATOM 478 O O . VAL A 1 64 ? -8.672 32.375 30.141 1 98.75 64 VAL A O 1
ATOM 481 N N . ARG A 1 65 ? -7.016 33.719 29.656 1 98.75 65 ARG A N 1
ATOM 482 C CA . ARG A 1 65 ? -7.891 34.844 29.406 1 98.75 65 ARG A CA 1
ATOM 483 C C . ARG A 1 65 ? -8.492 34.812 28.016 1 98.75 65 ARG A C 1
ATOM 485 O O . ARG A 1 65 ? -7.766 34.781 27.016 1 98.75 65 ARG A O 1
ATOM 492 N N . LEU A 1 66 ? -9.766 34.781 27.953 1 98.69 66 LEU A N 1
ATOM 493 C CA . LEU A 1 66 ? -10.453 34.812 26.656 1 98.69 66 LEU A CA 1
ATOM 494 C C . LEU A 1 66 ? -10.586 36.25 26.156 1 98.69 66 LEU A C 1
ATOM 496 O O . LEU A 1 66 ? -11.141 37.125 26.859 1 98.69 66 LEU A O 1
ATOM 500 N N . MET A 1 67 ? -10.047 36.469 24.969 1 98.56 67 MET A N 1
ATOM 501 C CA . MET A 1 67 ? -10.047 37.812 24.391 1 98.56 67 MET A CA 1
ATOM 502 C C . MET A 1 67 ? -11.031 37.906 23.234 1 98.56 67 MET A C 1
ATOM 504 O O . MET A 1 67 ? -11.336 36.875 22.594 1 98.56 67 MET A O 1
ATOM 508 N N . PRO A 1 68 ? -11.477 39.094 22.938 1 97.88 68 PRO A N 1
ATOM 509 C CA . PRO A 1 68 ? -12.508 39.25 21.906 1 97.88 68 PRO A CA 1
ATOM 510 C C . PRO A 1 68 ? -11.938 39.156 20.484 1 97.88 68 PRO A C 1
ATOM 512 O O . PRO A 1 68 ? -12.68 38.875 19.547 1 97.88 68 PRO A O 1
ATOM 515 N N . THR A 1 69 ? -10.625 39.406 20.344 1 98.25 69 THR A N 1
ATOM 516 C CA . THR A 1 69 ? -10.062 39.375 19 1 98.25 69 THR A CA 1
ATOM 517 C C . THR A 1 69 ? -8.688 38.719 19 1 98.25 69 THR A C 1
ATOM 519 O O . THR A 1 69 ? -8.016 38.656 20.031 1 98.25 69 THR A O 1
ATOM 522 N N . ALA A 1 70 ? -8.289 38.25 17.828 1 98.69 70 ALA A N 1
ATOM 523 C CA . ALA A 1 70 ? -6.961 37.688 17.625 1 98.69 70 ALA A CA 1
ATOM 524 C C . ALA A 1 70 ? -5.875 38.719 17.891 1 98.69 70 ALA A C 1
ATOM 526 O O . ALA A 1 70 ? -4.809 38.406 18.406 1 98.69 70 ALA A O 1
ATOM 527 N N . GLN A 1 71 ? -6.105 39.938 17.531 1 98.56 71 GLN A N 1
ATOM 528 C CA . GLN A 1 71 ? -5.137 41.031 17.703 1 98.56 71 GLN A CA 1
ATOM 529 C C . GLN A 1 71 ? -4.812 41.25 19.172 1 98.56 71 GLN A C 1
ATOM 531 O O . GLN A 1 71 ? -3.648 41.406 19.547 1 98.56 71 GLN A O 1
ATOM 536 N N . GLN A 1 72 ? -5.852 41.188 19.969 1 98.75 72 GLN A N 1
ATOM 537 C CA . GLN A 1 72 ? -5.629 41.375 21.406 1 98.75 72 GLN A CA 1
ATOM 538 C C . GLN A 1 72 ? -4.801 40.219 21.969 1 98.75 72 GLN A C 1
ATOM 540 O O . GLN A 1 72 ? -3.992 40.438 22.875 1 98.75 72 GLN A O 1
ATOM 545 N N . VAL A 1 73 ? -5.008 39.031 21.422 1 98.88 73 VAL A N 1
ATOM 546 C CA . VAL A 1 73 ? -4.238 37.875 21.859 1 98.88 73 VAL A CA 1
ATOM 547 C C . VAL A 1 73 ? -2.764 38.094 21.516 1 98.88 73 VAL A C 1
ATOM 549 O O . VAL A 1 73 ? -1.893 37.969 22.375 1 98.88 73 VAL A O 1
ATOM 552 N N . VAL A 1 74 ? -2.461 38.406 20.234 1 98.75 74 VAL A N 1
ATOM 553 C CA . VAL A 1 74 ? -1.072 38.5 19.797 1 98.75 74 VAL A CA 1
ATOM 554 C C . VAL A 1 74 ? -0.383 39.656 20.516 1 98.75 74 VAL A C 1
ATOM 556 O O . VAL A 1 74 ? 0.806 39.562 20.828 1 98.75 74 VAL A O 1
ATOM 559 N N . GLU A 1 75 ? -1.122 40.75 20.875 1 98.5 75 GLU A N 1
ATOM 560 C CA . GLU A 1 75 ? -0.557 41.906 21.562 1 98.5 75 GLU A CA 1
ATOM 561 C C . GLU A 1 75 ? -0.099 41.531 22.969 1 98.5 75 GLU A C 1
ATOM 563 O O . GLU A 1 75 ? 0.874 42.094 23.484 1 98.5 75 GLU A O 1
ATOM 568 N N . SER A 1 76 ? -0.694 40.594 23.531 1 98.5 76 SER A N 1
ATOM 569 C CA . SER A 1 76 ? -0.465 40.312 24.953 1 98.5 76 SER A CA 1
ATOM 570 C C . SER A 1 76 ? 0.391 39.062 25.141 1 98.5 76 SER A C 1
ATOM 572 O O . SER A 1 76 ? 0.544 38.562 26.25 1 98.5 76 SER A O 1
ATOM 574 N N . THR A 1 77 ? 0.923 38.469 24.094 1 98.81 77 THR A N 1
ATOM 575 C CA . THR A 1 77 ? 1.645 37.219 24.203 1 98.81 77 THR A CA 1
ATOM 576 C C . THR A 1 77 ? 2.941 37.25 23.406 1 98.81 77 THR A C 1
ATOM 578 O O . THR A 1 77 ? 3.229 38.25 22.734 1 98.81 77 THR A O 1
ATOM 581 N N . ASP A 1 78 ? 3.77 36.219 23.484 1 98.75 78 ASP A N 1
ATOM 582 C CA . ASP A 1 78 ? 5.098 36.188 22.875 1 98.75 78 ASP A CA 1
ATOM 583 C C . ASP A 1 78 ? 5.094 35.344 21.594 1 98.75 78 ASP A C 1
ATOM 585 O O . ASP A 1 78 ? 5.957 35.531 20.719 1 98.75 78 ASP A O 1
ATOM 589 N N . ALA A 1 79 ? 4.227 34.406 21.453 1 98.81 79 ALA A N 1
ATOM 590 C CA . ALA A 1 79 ? 4.086 33.5 20.312 1 98.81 79 ALA A CA 1
ATOM 591 C C . ALA A 1 79 ? 2.652 33 20.188 1 98.81 79 ALA A C 1
ATOM 593 O O . ALA A 1 79 ? 1.863 33.125 21.125 1 98.81 79 ALA A O 1
ATOM 594 N N . ILE A 1 80 ? 2.307 32.438 19.016 1 98.94 80 ILE A N 1
ATOM 595 C CA . ILE A 1 80 ? 0.894 32.188 18.766 1 98.94 80 ILE A CA 1
ATOM 596 C C . ILE A 1 80 ? 0.726 30.781 18.203 1 98.94 80 ILE A C 1
ATOM 598 O O . ILE A 1 80 ? 1.476 30.375 17.312 1 98.94 80 ILE A O 1
ATOM 602 N N . PHE A 1 81 ? -0.269 30.062 18.75 1 98.88 81 PHE A N 1
ATOM 603 C CA . PHE A 1 81 ? -0.875 28.922 18.078 1 98.88 81 PHE A CA 1
ATOM 604 C C . PHE A 1 81 ? -2.146 29.328 17.344 1 98.88 81 PHE A C 1
ATOM 606 O O . PHE A 1 81 ? -3.055 29.906 17.938 1 98.88 81 PHE A O 1
ATOM 613 N N . ILE A 1 82 ? -2.17 29.078 16.078 1 98.94 82 ILE A N 1
ATOM 614 C CA . ILE A 1 82 ? -3.461 29.016 15.406 1 98.94 82 ILE A CA 1
ATOM 615 C C . ILE A 1 82 ? -3.959 27.578 15.352 1 98.94 82 ILE A C 1
ATOM 617 O O . ILE A 1 82 ? -3.404 26.75 14.625 1 98.94 82 ILE A O 1
ATOM 621 N N . LEU A 1 83 ? -5.043 27.297 16.109 1 98.81 83 LEU A N 1
ATOM 622 C CA . LEU A 1 83 ? -5.492 25.922 16.281 1 98.81 83 LEU A CA 1
ATOM 623 C C . LEU A 1 83 ? -6.941 25.766 15.844 1 98.81 83 LEU A C 1
ATOM 625 O O . LEU A 1 83 ? -7.602 24.781 16.203 1 98.81 83 LEU A O 1
ATOM 629 N N . SER A 1 84 ? -7.469 26.812 15.125 1 98.56 84 SER A N 1
ATOM 630 C CA . SER A 1 84 ? -8.805 26.641 14.555 1 98.56 84 SER A CA 1
ATOM 631 C C . SER A 1 84 ? -8.898 25.359 13.75 1 98.56 84 SER A C 1
ATOM 633 O O . SER A 1 84 ? -8.047 25.094 12.891 1 98.56 84 SER A O 1
ATOM 635 N N . ALA A 1 85 ? -9.945 24.578 13.992 1 97.5 85 ALA A N 1
ATOM 636 C CA . ALA A 1 85 ? -10.141 23.312 13.281 1 97.5 85 ALA A CA 1
ATOM 637 C C . ALA A 1 85 ? -10.406 23.562 11.797 1 97.5 85 ALA A C 1
ATOM 639 O O . ALA A 1 85 ? -10.047 22.734 10.953 1 97.5 85 ALA A O 1
ATOM 640 N N . ASP A 1 86 ? -11.031 24.719 11.461 1 97.88 86 ASP A N 1
ATOM 641 C CA . ASP A 1 86 ? -11.422 25.094 10.109 1 97.88 86 ASP A CA 1
ATOM 642 C C . ASP A 1 86 ? -10.25 25.688 9.336 1 97.88 86 ASP A C 1
ATOM 644 O O . ASP A 1 86 ? -9.836 26.812 9.602 1 97.88 86 ASP A O 1
ATOM 648 N N . GLY A 1 87 ? -9.734 24.891 8.336 1 98.19 87 GLY A N 1
ATOM 649 C CA . GLY A 1 87 ? -8.609 25.359 7.543 1 98.19 87 GLY A CA 1
ATOM 650 C C . GLY A 1 87 ? -8.938 26.578 6.707 1 98.19 87 GLY A C 1
ATOM 651 O O . GLY A 1 87 ? -8.039 27.328 6.316 1 98.19 87 GLY A O 1
ATOM 652 N N . ARG A 1 88 ? -10.242 27 6.512 1 98.19 88 ARG A N 1
ATOM 653 C CA . ARG A 1 88 ? -10.688 28.109 5.684 1 98.19 88 ARG A CA 1
ATOM 654 C C . ARG A 1 88 ? -10.352 29.453 6.336 1 98.19 88 ARG A C 1
ATOM 656 O O . ARG A 1 88 ? -10.211 30.453 5.648 1 98.19 88 ARG A O 1
ATOM 663 N N . VAL A 1 89 ? -10.164 29.406 7.586 1 98.38 89 VAL A N 1
ATOM 664 C CA . VAL A 1 89 ? -10.078 30.688 8.281 1 98.38 89 VAL A CA 1
ATOM 665 C C . VAL A 1 89 ? -8.625 31.016 8.602 1 98.38 89 VAL A C 1
ATOM 667 O O . VAL A 1 89 ? -8.312 32.125 9.07 1 98.38 89 VAL A O 1
ATOM 670 N N . HIS A 1 90 ? -7.711 30.078 8.336 1 98.88 90 HIS A N 1
ATOM 671 C CA . HIS A 1 90 ? -6.328 30.234 8.773 1 98.88 90 HIS A CA 1
ATOM 672 C C . HIS A 1 90 ? -5.676 31.453 8.109 1 98.88 90 HIS A C 1
ATOM 674 O O . HIS A 1 90 ? -4.918 32.188 8.758 1 98.88 90 HIS A O 1
ATOM 680 N N . LEU A 1 91 ? -5.965 31.641 6.84 1 98.88 91 LEU A N 1
ATOM 681 C CA . LEU A 1 91 ? -5.367 32.781 6.152 1 98.88 91 LEU A CA 1
ATOM 682 C C . LEU A 1 91 ? -5.777 34.094 6.816 1 98.88 91 LEU A C 1
ATOM 684 O O . LEU A 1 91 ? -4.93 34.938 7.133 1 98.88 91 LEU A O 1
ATOM 688 N N . ASP A 1 92 ? -7.062 34.312 7.055 1 98.75 92 ASP A N 1
ATOM 689 C CA . ASP A 1 92 ? -7.555 35.531 7.66 1 98.75 92 ASP A CA 1
ATOM 690 C C . ASP A 1 92 ? -7.016 35.719 9.078 1 98.75 92 ASP A C 1
ATOM 692 O O . ASP A 1 92 ? -6.66 36.812 9.484 1 98.75 92 ASP A O 1
ATOM 696 N N . GLN A 1 93 ? -6.984 34.656 9.805 1 98.81 93 GLN A N 1
ATOM 697 C CA . GLN A 1 93 ? -6.449 34.688 11.164 1 98.81 93 GLN A CA 1
ATOM 698 C C . GLN A 1 93 ? -4.969 35.062 11.156 1 98.81 93 GLN A C 1
ATOM 700 O O . GLN A 1 93 ? -4.527 35.875 11.969 1 98.81 93 GLN A O 1
ATOM 705 N N . PHE A 1 94 ? -4.219 34.469 10.273 1 98.88 94 PHE A N 1
ATOM 706 C CA . PHE A 1 94 ? -2.801 34.781 10.18 1 98.88 94 PHE A CA 1
ATOM 707 C C . PHE A 1 94 ? -2.594 36.219 9.75 1 98.88 94 PHE A C 1
ATOM 709 O O . PHE A 1 94 ? -1.738 36.938 10.297 1 98.88 94 PHE A O 1
ATOM 716 N N . LYS A 1 95 ? -3.398 36.688 8.773 1 98.69 95 LYS A N 1
ATOM 717 C CA . LYS A 1 95 ? -3.332 38.094 8.297 1 98.69 95 LYS A CA 1
ATOM 718 C C . LYS A 1 95 ? -3.5 39.062 9.453 1 98.69 95 LYS A C 1
ATOM 720 O O . LYS A 1 95 ? -2.848 40.125 9.484 1 98.69 95 LYS A O 1
ATOM 725 N N . ALA A 1 96 ? -4.293 38.75 10.297 1 98.5 96 ALA A N 1
ATOM 726 C CA . ALA A 1 96 ? -4.625 39.625 11.414 1 98.5 96 ALA A CA 1
ATOM 727 C C . ALA A 1 96 ? -3.443 39.781 12.367 1 98.5 96 ALA A C 1
ATOM 729 O O . ALA A 1 96 ? -3.34 40.75 13.094 1 98.5 96 ALA A O 1
ATOM 730 N N . ILE A 1 97 ? -2.52 38.812 12.352 1 98.69 97 ILE A N 1
ATOM 731 C CA . ILE A 1 97 ? -1.554 38.812 13.445 1 98.69 97 ILE A CA 1
ATOM 732 C C . ILE A 1 97 ? -0.136 38.906 12.883 1 98.69 97 ILE A C 1
ATOM 734 O O . ILE A 1 97 ? 0.807 39.219 13.609 1 98.69 97 ILE A O 1
ATOM 738 N N . CYS A 1 98 ? 0.095 38.562 11.602 1 98.25 98 CYS A N 1
ATOM 739 C CA . CYS A 1 98 ? 1.438 38.438 11.047 1 98.25 98 CYS A CA 1
ATOM 740 C C . CYS A 1 98 ? 2.197 39.75 11.125 1 98.25 98 CYS A C 1
ATOM 742 O O . CYS A 1 98 ? 3.412 39.75 11.328 1 98.25 98 CYS A O 1
ATOM 744 N N . PRO A 1 99 ? 1.548 41 11.125 1 97.94 99 PRO A N 1
ATOM 745 C CA . PRO A 1 99 ? 2.297 42.25 11.234 1 97.94 99 PRO A CA 1
ATOM 746 C C . PRO A 1 99 ? 2.988 42.406 12.586 1 97.94 99 PRO A C 1
ATOM 748 O O . PRO A 1 99 ? 3.893 43.219 12.727 1 97.94 99 PRO A O 1
ATOM 751 N N . TYR A 1 100 ? 2.604 41.656 13.609 1 98.44 100 TYR A N 1
ATOM 752 C CA . TYR A 1 100 ? 3.217 41.75 14.93 1 98.44 100 TYR A CA 1
ATOM 753 C C . TYR A 1 100 ? 4.539 41 14.961 1 98.44 100 TYR A C 1
ATOM 755 O O . TYR A 1 100 ? 5.285 41.062 15.938 1 98.44 100 TYR A O 1
ATOM 763 N N . ARG A 1 101 ? 4.848 40.156 13.977 1 98.31 101 ARG A N 1
ATOM 764 C CA . ARG A 1 101 ? 6.145 39.562 13.695 1 98.31 101 ARG A CA 1
ATOM 765 C C . ARG A 1 101 ? 6.535 38.562 14.797 1 98.31 101 ARG A C 1
ATOM 767 O O . ARG A 1 101 ? 7.723 38.375 15.078 1 98.31 101 ARG A O 1
ATOM 774 N N . LYS A 1 102 ? 5.539 38.031 15.5 1 98.56 102 LYS A N 1
ATOM 775 C CA . LYS A 1 102 ? 5.773 37.031 16.516 1 98.56 102 LYS A CA 1
ATOM 776 C C . LYS A 1 102 ? 5.695 35.625 15.914 1 98.56 102 LYS A C 1
ATOM 778 O O . LYS A 1 102 ? 4.969 35.406 14.945 1 98.56 102 LYS A O 1
ATOM 783 N N . PRO A 1 103 ? 6.465 34.625 16.469 1 98.69 103 PRO A N 1
ATOM 784 C CA . PRO A 1 103 ? 6.422 33.281 15.938 1 98.69 103 PRO A CA 1
ATOM 785 C C . PRO A 1 103 ? 5.023 32.656 15.977 1 98.69 103 PRO A C 1
ATOM 787 O O . PRO A 1 103 ? 4.281 32.875 16.938 1 98.69 103 PRO A O 1
ATOM 790 N N . VAL A 1 104 ? 4.703 31.938 14.906 1 98.88 104 VAL A N 1
ATOM 791 C CA . VAL A 1 104 ? 3.359 31.375 14.781 1 98.88 104 VAL A CA 1
ATOM 792 C C . VAL A 1 104 ? 3.441 29.922 14.359 1 98.88 104 VAL A C 1
ATOM 794 O O . VAL A 1 104 ? 4.219 29.562 13.469 1 98.88 104 VAL A O 1
ATOM 797 N N . PHE A 1 105 ? 2.709 29.078 15.023 1 98.88 105 PHE A N 1
ATOM 798 C CA . PHE A 1 105 ? 2.402 27.719 14.562 1 98.88 105 PHE A CA 1
ATOM 799 C C . PHE A 1 105 ? 0.951 27.625 14.109 1 98.88 105 PHE A C 1
ATOM 801 O O . PHE A 1 105 ? 0.033 27.938 14.867 1 98.88 105 PHE A O 1
ATOM 808 N N . ILE A 1 106 ? 0.744 27.234 12.898 1 98.88 106 ILE A N 1
ATOM 809 C CA . ILE A 1 106 ? -0.599 26.953 12.398 1 98.88 106 ILE A CA 1
ATOM 810 C C . ILE A 1 106 ? -0.828 25.453 12.352 1 98.88 106 ILE A C 1
ATOM 812 O O . ILE A 1 106 ? -0.092 24.719 11.68 1 98.88 106 ILE A O 1
ATOM 816 N N . ASP A 1 107 ? -1.782 24.969 12.992 1 98.56 107 ASP A N 1
ATOM 817 C CA . ASP A 1 107 ? -2.068 23.531 13.031 1 98.56 107 ASP A CA 1
ATOM 818 C C . ASP A 1 107 ? -2.553 23.031 11.672 1 98.56 107 ASP A C 1
ATOM 820 O O . ASP A 1 107 ? -2.928 23.828 10.805 1 98.56 107 ASP A O 1
ATOM 824 N N . LYS A 1 108 ? -2.557 21.766 11.469 1 98.5 108 LYS A N 1
ATOM 825 C CA . LYS A 1 108 ? -3.004 21.125 10.234 1 98.5 108 LYS A CA 1
ATOM 826 C C . LYS A 1 108 ? -4.527 21.078 10.156 1 98.5 108 LYS A C 1
ATOM 828 O O . LYS A 1 108 ? -5.207 20.984 11.18 1 98.5 108 LYS A O 1
ATOM 833 N N . PRO A 1 109 ? -5.066 21.125 9.016 1 98.38 109 PRO A N 1
ATOM 834 C CA . PRO A 1 109 ? -4.355 21.453 7.773 1 98.38 109 PRO A CA 1
ATOM 835 C C . PRO A 1 109 ? -3.949 22.922 7.691 1 98.38 109 PRO A C 1
ATOM 837 O O . PRO A 1 109 ? -4.691 23.797 8.141 1 98.38 109 PRO A O 1
ATOM 840 N N . PHE A 1 110 ? -2.842 23.219 7.086 1 98.75 110 PHE A N 1
ATOM 841 C CA . PHE A 1 110 ? -2.273 24.547 6.965 1 98.75 110 PHE A CA 1
ATOM 842 C C . PHE A 1 110 ? -3.23 25.484 6.234 1 98.75 110 PHE A C 1
ATOM 844 O O . PHE A 1 110 ? -3.453 26.609 6.668 1 98.75 110 PHE A O 1
ATOM 851 N N . ALA A 1 111 ? -3.777 25.047 5.203 1 98.69 111 ALA A N 1
ATOM 852 C CA . ALA A 1 111 ? -4.789 25.672 4.363 1 98.69 111 ALA A CA 1
ATOM 853 C C . ALA A 1 111 ? -5.547 24.641 3.539 1 98.69 111 ALA A C 1
ATOM 855 O O . ALA A 1 111 ? -5.172 23.469 3.512 1 98.69 111 ALA A O 1
ATOM 856 N N . LEU A 1 112 ? -6.613 25.094 2.832 1 98.44 112 LEU A N 1
ATOM 857 C CA . LEU A 1 112 ? -7.41 24.156 2.049 1 98.44 112 LEU A CA 1
ATOM 858 C C . LEU A 1 112 ? -7.191 24.375 0.555 1 98.44 112 LEU A C 1
ATOM 860 O O . LEU A 1 112 ? -7.906 23.797 -0.271 1 98.44 112 LEU A O 1
ATOM 864 N N . SER A 1 113 ? -6.281 25.234 0.23 1 98.19 113 SER A N 1
ATOM 865 C CA . SER A 1 113 ? -5.883 25.484 -1.151 1 98.19 113 SER A CA 1
ATOM 866 C C . SER A 1 113 ? -4.434 25.953 -1.232 1 98.19 113 SER A C 1
ATOM 868 O O . SER A 1 113 ? -3.918 26.562 -0.294 1 98.19 113 SER A O 1
ATOM 870 N N . THR A 1 114 ? -3.867 25.656 -2.355 1 98.44 114 THR A N 1
ATOM 871 C CA . THR A 1 114 ? -2.506 26.125 -2.611 1 98.44 114 THR A CA 1
ATOM 872 C C . THR A 1 114 ? -2.443 27.641 -2.627 1 98.44 114 THR A C 1
ATOM 874 O O . THR A 1 114 ? -1.451 28.234 -2.191 1 98.44 114 THR A O 1
ATOM 877 N N . GLY A 1 115 ? -3.463 28.234 -3.156 1 98.5 115 GLY A N 1
ATOM 878 C CA . GLY A 1 115 ? -3.531 29.688 -3.166 1 98.5 115 GLY A CA 1
ATOM 879 C C . GLY A 1 115 ? -3.447 30.297 -1.781 1 98.5 115 GLY A C 1
ATOM 880 O O . GLY A 1 115 ? -2.621 31.172 -1.535 1 98.5 115 GLY A O 1
ATOM 881 N N . ASP A 1 116 ? -4.266 29.844 -0.879 1 98.75 116 ASP A N 1
ATOM 882 C CA . ASP A 1 116 ? -4.266 30.359 0.49 1 98.75 116 ASP A CA 1
ATOM 883 C C . ASP A 1 116 ? -2.938 30.047 1.185 1 98.75 116 ASP A C 1
ATOM 885 O O . ASP A 1 116 ? -2.389 30.906 1.884 1 98.75 116 ASP A O 1
ATOM 889 N N . ALA A 1 117 ? -2.459 28.844 1.015 1 98.81 117 ALA A N 1
ATOM 890 C CA . ALA A 1 117 ? -1.181 28.469 1.611 1 98.81 117 ALA A CA 1
ATOM 891 C C . ALA A 1 117 ? -0.064 29.391 1.145 1 98.81 117 ALA A C 1
ATOM 893 O O . ALA A 1 117 ? 0.737 29.859 1.954 1 98.81 117 ALA A O 1
ATOM 894 N N . SER A 1 118 ? -0.033 29.625 -0.13 1 98.62 118 SER A N 1
ATOM 895 C CA . SER A 1 118 ? 0.984 30.5 -0.708 1 98.62 118 SER A CA 1
ATOM 896 C C . SER A 1 118 ? 0.887 31.906 -0.142 1 98.62 118 SER A C 1
ATOM 898 O O . SER A 1 118 ? 1.907 32.562 0.115 1 98.62 118 SER A O 1
ATOM 900 N N . GLN A 1 119 ? -0.279 32.375 -0.002 1 98.81 119 GLN A N 1
ATOM 901 C CA . GLN A 1 119 ? -0.477 33.719 0.536 1 98.81 119 GLN A CA 1
ATOM 902 C C . GLN A 1 119 ? 0.015 33.812 1.979 1 98.81 119 GLN A C 1
ATOM 904 O O . GLN A 1 119 ? 0.642 34.781 2.363 1 98.81 119 GLN A O 1
ATOM 909 N N . ILE A 1 120 ? -0.274 32.844 2.793 1 98.94 120 ILE A N 1
ATOM 910 C CA . ILE A 1 120 ? 0.196 32.812 4.176 1 98.94 120 ILE A CA 1
ATOM 911 C C . ILE A 1 120 ? 1.722 32.875 4.203 1 98.94 120 ILE A C 1
ATOM 913 O O . ILE A 1 120 ? 2.307 33.656 4.941 1 98.94 120 ILE A O 1
ATOM 917 N N . ILE A 1 121 ? 2.312 32.031 3.377 1 98.75 121 ILE A N 1
ATOM 918 C CA . ILE A 1 121 ? 3.768 31.953 3.344 1 98.75 121 ILE A CA 1
ATOM 919 C C . ILE A 1 121 ? 4.352 33.281 2.873 1 98.75 121 ILE A C 1
ATOM 921 O O . ILE A 1 121 ? 5.332 33.781 3.436 1 98.75 121 ILE A O 1
ATOM 925 N N . ARG A 1 122 ? 3.768 33.844 1.862 1 98.62 122 ARG A N 1
ATOM 926 C CA . ARG A 1 122 ? 4.215 35.156 1.364 1 98.62 122 ARG A CA 1
ATOM 927 C C . ARG A 1 122 ? 4.156 36.219 2.461 1 98.62 122 ARG A C 1
ATOM 929 O O . ARG A 1 122 ? 5.09 37 2.619 1 98.62 122 ARG A O 1
ATOM 936 N N . LEU A 1 123 ? 3.074 36.281 3.145 1 98.75 123 LEU A N 1
ATOM 937 C CA . LEU A 1 123 ? 2.912 37.219 4.234 1 98.75 123 LEU A CA 1
ATOM 938 C C . LEU A 1 123 ? 3.953 37 5.324 1 98.75 123 LEU A C 1
ATOM 940 O O . LEU A 1 123 ? 4.516 37.938 5.867 1 98.75 123 LEU A O 1
ATOM 944 N N . ALA A 1 124 ? 4.145 35.719 5.684 1 98.62 124 ALA A N 1
ATOM 945 C CA . ALA A 1 124 ? 5.164 35.406 6.676 1 98.62 124 ALA A CA 1
ATOM 946 C C . ALA A 1 124 ? 6.527 35.938 6.262 1 98.62 124 ALA A C 1
ATOM 948 O O . ALA A 1 124 ? 7.27 36.469 7.09 1 98.62 124 ALA A O 1
ATOM 949 N N . GLU A 1 125 ? 6.863 35.75 5.008 1 98.12 125 GLU A N 1
ATOM 950 C CA . GLU A 1 125 ? 8.125 36.25 4.48 1 98.12 125 GLU A CA 1
ATOM 951 C C . GLU A 1 125 ? 8.172 37.781 4.512 1 98.12 125 GLU A C 1
ATOM 953 O O . GLU A 1 125 ? 9.164 38.375 4.945 1 98.12 125 GLU A O 1
ATOM 958 N N . GLU A 1 126 ? 7.156 38.375 4.074 1 98.31 126 GLU A N 1
ATOM 959 C CA . GLU A 1 126 ? 7.074 39.844 4.012 1 98.31 126 GLU A CA 1
ATOM 960 C C . GLU A 1 126 ? 7.289 40.469 5.391 1 98.31 126 GLU A C 1
ATOM 962 O O . GLU A 1 126 ? 8.047 41.438 5.527 1 98.31 126 GLU A O 1
ATOM 967 N N . TYR A 1 127 ? 6.699 39.906 6.363 1 98.38 127 TYR A N 1
ATOM 968 C CA . TYR A 1 127 ? 6.766 40.469 7.703 1 98.38 127 TYR A CA 1
ATOM 969 C C . TYR A 1 127 ? 7.863 39.812 8.523 1 98.38 127 TYR A C 1
ATOM 971 O O . TYR A 1 127 ? 8.039 40.125 9.703 1 98.38 127 TYR A O 1
ATOM 979 N N . GLN A 1 128 ? 8.547 38.812 7.918 1 97.56 128 GLN A N 1
ATOM 980 C CA . GLN A 1 128 ? 9.609 38.062 8.586 1 97.56 128 GLN A CA 1
ATOM 981 C C . GLN A 1 128 ? 9.086 37.375 9.852 1 97.56 128 GLN A C 1
ATOM 983 O O . GLN A 1 128 ? 9.742 37.438 10.898 1 97.56 128 GLN A O 1
ATOM 988 N N . THR A 1 129 ? 7.879 36.938 9.789 1 97.81 129 THR A N 1
ATOM 989 C CA . THR A 1 129 ? 7.258 36.219 10.891 1 97.81 129 THR A CA 1
ATOM 990 C C . THR A 1 129 ? 7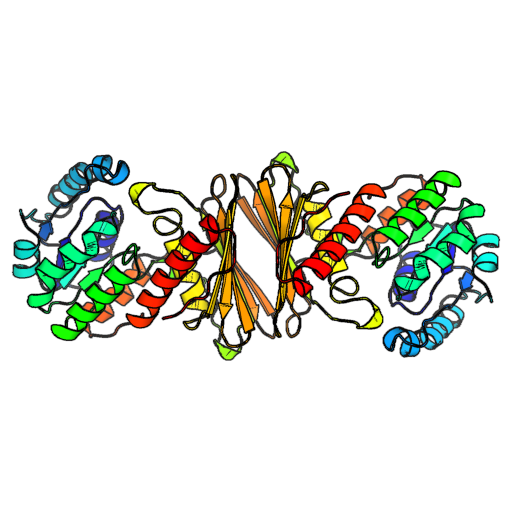.648 34.75 10.844 1 97.81 129 THR A C 1
ATOM 992 O O . THR A 1 129 ? 7.344 34.031 9.875 1 97.81 129 THR A O 1
ATOM 995 N N . PRO A 1 130 ? 8.344 34.188 11.93 1 97.81 130 PRO A N 1
ATOM 996 C CA . PRO A 1 130 ? 8.617 32.75 11.945 1 97.81 130 PRO A CA 1
ATOM 997 C C . PRO A 1 130 ? 7.34 31.906 11.914 1 97.81 130 PRO A C 1
ATOM 999 O O . PRO A 1 130 ? 6.395 32.188 12.648 1 97.81 130 PRO A O 1
ATOM 1002 N N . LEU A 1 131 ? 7.293 30.953 11.023 1 98.44 131 LEU A N 1
ATOM 1003 C CA . LEU A 1 131 ? 6.066 30.203 10.758 1 98.44 131 LEU A CA 1
ATOM 1004 C C . LEU A 1 131 ? 6.363 28.734 10.555 1 98.44 131 LEU A C 1
ATOM 1006 O O . LEU A 1 131 ? 7.332 28.375 9.883 1 98.44 131 LEU A O 1
ATOM 1010 N N . MET A 1 132 ? 5.504 27.891 11.148 1 98.31 132 MET A N 1
ATOM 1011 C CA . MET A 1 132 ? 5.582 26.453 10.906 1 98.31 132 MET A CA 1
ATOM 1012 C C . MET A 1 132 ? 4.203 25.812 10.977 1 98.31 132 MET A C 1
ATOM 1014 O O . MET A 1 132 ? 3.299 26.359 11.625 1 98.31 132 MET A O 1
ATOM 1018 N N . SER A 1 133 ? 4.008 24.781 10.289 1 98.75 133 SER A N 1
ATOM 1019 C CA . SER A 1 133 ? 2.844 23.906 10.367 1 98.75 133 SER A CA 1
ATOM 1020 C C . SER A 1 133 ? 3.252 22.438 10.242 1 98.75 133 SER A C 1
ATOM 1022 O O . SER A 1 133 ? 4.184 22.109 9.508 1 98.75 133 SER A O 1
ATOM 1024 N N . ALA A 1 134 ? 2.527 21.625 10.961 1 98.38 134 ALA A N 1
ATOM 1025 C CA . ALA A 1 134 ? 2.807 20.188 10.852 1 98.38 134 ALA A CA 1
ATOM 1026 C C . ALA A 1 134 ? 1.729 19.375 11.555 1 98.38 134 ALA A C 1
ATOM 1028 O O . ALA A 1 134 ? 1.081 19.844 12.484 1 98.38 134 ALA A O 1
ATOM 1029 N N . SER A 1 135 ? 1.56 18.172 11.086 1 98.06 135 SER A N 1
ATOM 1030 C CA . SER A 1 135 ? 0.843 17.156 11.844 1 98.06 135 SER A CA 1
ATOM 1031 C C . SER A 1 135 ? 1.759 16.469 12.859 1 98.06 135 SER A C 1
ATOM 1033 O O . SER A 1 135 ? 2.941 16.25 12.586 1 98.06 135 SER A O 1
ATOM 1035 N N . SER A 1 136 ? 1.188 16.078 13.992 1 97.69 136 SER A N 1
ATOM 1036 C CA . SER A 1 136 ? 1.952 15.367 15.016 1 97.69 136 SER A CA 1
ATOM 1037 C C . SER A 1 136 ? 2.488 14.039 14.484 1 97.69 136 SER A C 1
ATOM 1039 O O . SER A 1 136 ? 3.449 13.492 15.023 1 97.69 136 SER A O 1
ATOM 1041 N N . LEU A 1 137 ? 1.933 13.531 13.414 1 97.38 137 LEU A N 1
ATOM 1042 C CA . LEU A 1 137 ? 2.338 12.25 12.844 1 97.38 137 LEU A CA 1
ATOM 1043 C C . LEU A 1 137 ? 3.746 12.336 12.266 1 97.38 137 LEU A C 1
ATOM 1045 O O . LEU A 1 137 ? 4.441 11.32 12.164 1 97.38 137 LEU A O 1
ATOM 1049 N N . ARG A 1 138 ? 4.184 13.531 11.883 1 97.31 138 ARG A N 1
ATOM 1050 C CA . ARG A 1 138 ? 5.551 13.719 11.406 1 97.31 138 ARG A CA 1
ATOM 1051 C C . ARG A 1 138 ? 6.562 13.352 12.484 1 97.31 138 ARG A C 1
ATOM 1053 O O . ARG A 1 138 ? 7.734 13.102 12.188 1 97.31 138 ARG A O 1
ATOM 1060 N N . TYR A 1 139 ? 6.043 13.344 13.664 1 97.38 139 TYR A N 1
ATOM 1061 C CA . TYR A 1 139 ? 6.973 13.227 14.789 1 97.38 139 TYR A CA 1
ATOM 1062 C C . TYR A 1 139 ? 6.727 11.945 15.57 1 97.38 139 TYR A C 1
ATOM 1064 O O . TYR A 1 139 ? 7.066 11.852 16.75 1 97.38 139 TYR A O 1
ATOM 1072 N N . ALA A 1 140 ? 6.055 11 14.906 1 97.12 140 ALA A N 1
ATOM 1073 C CA . ALA A 1 140 ? 5.852 9.703 15.539 1 97.12 140 ALA A CA 1
ATOM 1074 C C . ALA A 1 140 ? 7.184 9.078 15.945 1 97.12 140 ALA A C 1
ATOM 1076 O O . ALA A 1 140 ? 8.125 9.031 15.148 1 97.12 140 ALA A O 1
ATOM 1077 N N . GLU A 1 141 ? 7.285 8.547 17.109 1 94.38 141 GLU A N 1
ATOM 1078 C CA . GLU A 1 141 ? 8.547 8.07 17.672 1 94.38 141 GLU A CA 1
ATOM 1079 C C . GLU A 1 141 ? 9.023 6.809 16.953 1 94.38 141 GLU A C 1
ATOM 1081 O O . GLU A 1 141 ? 10.227 6.555 16.859 1 94.38 141 GLU A O 1
ATOM 1086 N N . ALA A 1 142 ? 8.117 6.043 16.391 1 94.31 142 ALA A N 1
ATOM 1087 C CA . ALA A 1 142 ? 8.453 4.75 15.797 1 94.31 142 ALA A CA 1
ATOM 1088 C C . ALA A 1 142 ? 8.867 4.902 14.336 1 94.31 142 ALA A C 1
ATOM 1090 O O . ALA A 1 142 ? 9.102 3.91 13.648 1 94.31 142 ALA A O 1
ATOM 1091 N N . LEU A 1 143 ? 8.93 6.16 13.82 1 94.88 143 LEU A N 1
ATOM 1092 C CA . LEU A 1 143 ? 9.328 6.363 12.43 1 94.88 143 LEU A CA 1
ATOM 1093 C C . LEU A 1 143 ? 10.727 5.816 12.18 1 94.88 143 LEU A C 1
ATOM 1095 O O . LEU A 1 143 ? 11.672 6.137 12.906 1 94.88 143 LEU A O 1
ATOM 1099 N N . PRO A 1 144 ? 10.836 5.035 11.172 1 91.06 144 PRO A N 1
ATOM 1100 C CA . PRO A 1 144 ? 12.156 4.477 10.883 1 91.06 144 PRO A CA 1
ATOM 1101 C C . PRO A 1 144 ? 13.156 5.531 10.406 1 91.06 144 PRO A C 1
ATOM 1103 O O . PRO A 1 144 ? 12.773 6.453 9.672 1 91.06 144 PRO A O 1
ATOM 1106 N N . GLU A 1 145 ? 14.336 5.352 10.906 1 87.94 145 GLU A N 1
ATOM 1107 C CA . GLU A 1 145 ? 15.414 6.199 10.398 1 87.94 145 GLU A CA 1
ATOM 1108 C C . GLU A 1 145 ? 15.938 5.688 9.062 1 87.94 145 GLU A C 1
ATOM 1110 O O . GLU A 1 145 ? 16.203 4.492 8.914 1 87.94 145 GLU A O 1
ATOM 1115 N N . CYS A 1 146 ? 15.93 6.535 8.062 1 88.62 146 CYS A N 1
ATOM 1116 C CA . CYS A 1 146 ? 16.469 6.199 6.754 1 88.62 146 CYS A CA 1
ATOM 1117 C C . CYS A 1 146 ? 16.891 7.453 5.996 1 88.62 146 CYS A C 1
ATOM 1119 O O . CYS A 1 146 ? 16.281 8.508 6.156 1 88.62 146 CYS A O 1
ATOM 1121 N N . THR A 1 147 ? 17.922 7.27 5.246 1 90.19 147 THR A N 1
ATOM 1122 C CA . THR A 1 147 ? 18.312 8.375 4.371 1 90.19 147 THR A CA 1
ATOM 1123 C C . THR A 1 147 ? 17.406 8.422 3.139 1 90.19 147 THR A C 1
ATOM 1125 O O . THR A 1 147 ? 17.031 7.379 2.598 1 90.19 147 THR A O 1
ATOM 1128 N N . ARG A 1 148 ? 17.094 9.555 2.68 1 88.19 148 ARG A N 1
ATOM 1129 C CA . ARG A 1 148 ? 16.156 9.758 1.573 1 88.19 148 ARG A CA 1
ATOM 1130 C C . ARG A 1 148 ? 16.641 9.039 0.315 1 88.19 148 ARG A C 1
ATOM 1132 O O . ARG A 1 148 ? 15.836 8.5 -0.447 1 88.19 148 ARG A O 1
ATOM 1139 N N . GLY A 1 149 ? 17.953 9.039 0.135 1 88.69 149 GLY A N 1
ATOM 1140 C CA . GLY A 1 149 ? 18.531 8.391 -1.038 1 88.69 149 GLY A CA 1
ATOM 1141 C C . GLY A 1 149 ? 18.297 6.895 -1.065 1 88.69 149 GLY A C 1
ATOM 1142 O O . GLY A 1 149 ? 18.375 6.266 -2.125 1 88.69 149 GLY A O 1
ATOM 1143 N N . ASP A 1 150 ? 17.969 6.367 0.071 1 92.88 150 ASP A N 1
ATOM 1144 C CA . ASP A 1 150 ? 17.781 4.926 0.191 1 92.88 150 ASP A CA 1
ATOM 1145 C C . ASP A 1 150 ? 16.328 4.543 0.007 1 92.88 150 ASP A C 1
ATOM 1147 O O . ASP A 1 150 ? 15.992 3.365 -0.144 1 92.88 150 ASP A O 1
ATOM 1151 N N . ILE A 1 151 ? 15.453 5.516 0 1 95.12 151 ILE A N 1
ATOM 1152 C CA . ILE A 1 151 ? 14.016 5.266 -0.032 1 95.12 151 ILE A CA 1
ATOM 1153 C C . ILE A 1 151 ? 13.555 5.059 -1.475 1 95.12 151 ILE A C 1
ATOM 1155 O O . ILE A 1 151 ? 13.719 5.945 -2.316 1 95.12 151 ILE A O 1
ATOM 1159 N N . LEU A 1 152 ? 12.961 3.898 -1.799 1 94.94 152 LEU A N 1
ATOM 1160 C CA . LEU A 1 152 ? 12.391 3.6 -3.109 1 94.94 152 LEU A CA 1
ATOM 1161 C C . LEU A 1 152 ? 10.922 4 -3.164 1 94.94 152 LEU A C 1
ATOM 1163 O O . LEU A 1 152 ? 10.398 4.312 -4.238 1 94.94 152 LEU A O 1
ATOM 1167 N N . GLY A 1 153 ? 10.266 3.963 -2.035 1 96.06 153 GLY A N 1
ATOM 1168 C CA . GLY A 1 153 ? 8.852 4.305 -1.909 1 96.06 153 GLY A CA 1
ATOM 1169 C C . GLY A 1 153 ? 8.305 4.066 -0.515 1 96.06 153 GLY A C 1
ATOM 1170 O O . GLY A 1 153 ? 9 3.518 0.345 1 96.06 153 GLY A O 1
ATOM 1171 N N . ALA A 1 154 ? 7.113 4.508 -0.277 1 97.25 154 ALA A N 1
ATOM 1172 C CA . ALA A 1 154 ? 6.434 4.32 1.003 1 97.25 154 ALA A CA 1
ATOM 1173 C C . ALA A 1 154 ? 4.922 4.207 0.812 1 97.25 154 ALA A C 1
ATOM 1175 O O . ALA A 1 154 ? 4.352 4.867 -0.059 1 97.25 154 ALA A O 1
ATOM 1176 N N . ASP A 1 155 ? 4.289 3.365 1.562 1 98.31 155 ASP A N 1
ATOM 1177 C CA . ASP A 1 155 ? 2.836 3.24 1.627 1 98.31 155 ASP A CA 1
ATOM 1178 C C . ASP A 1 155 ? 2.318 3.574 3.023 1 98.31 155 ASP A C 1
ATOM 1180 O O . ASP A 1 155 ? 2.604 2.857 3.984 1 98.31 155 ASP A O 1
ATOM 1184 N N . VAL A 1 156 ? 1.584 4.633 3.066 1 98.5 156 VAL A N 1
ATOM 1185 C CA . VAL A 1 156 ? 1.025 5.074 4.34 1 98.5 156 VAL A CA 1
ATOM 1186 C C . VAL A 1 156 ? -0.465 4.746 4.391 1 98.5 156 VAL A C 1
ATOM 1188 O O . VAL A 1 156 ? -1.137 4.711 3.357 1 98.5 156 VAL A O 1
ATOM 1191 N N . TYR A 1 157 ? -0.95 4.418 5.586 1 98.38 157 TYR A N 1
ATOM 1192 C CA . TYR A 1 157 ? -2.391 4.266 5.75 1 98.38 157 TYR A CA 1
ATOM 1193 C C . TYR A 1 157 ? -2.883 5.027 6.973 1 98.38 157 TYR A C 1
ATOM 1195 O O . TYR A 1 157 ? -2.113 5.293 7.902 1 98.38 157 TYR A O 1
ATOM 1203 N N . GLY A 1 158 ? -4.102 5.371 6.988 1 97.81 158 GLY A N 1
ATOM 1204 C CA . GLY A 1 158 ? -4.77 6.035 8.094 1 97.81 158 GLY A CA 1
ATOM 1205 C C . GLY A 1 158 ? -6.242 6.285 7.836 1 97.81 158 GLY A C 1
ATOM 1206 O O . GLY A 1 158 ? -6.734 6.047 6.73 1 97.81 158 GLY A O 1
ATOM 1207 N N . PRO A 1 159 ? -6.938 6.738 8.859 1 97.19 159 PRO A N 1
ATOM 1208 C CA . PRO A 1 159 ? -8.352 7.082 8.688 1 97.19 159 PRO A CA 1
ATOM 1209 C C . PRO A 1 159 ? -8.562 8.227 7.699 1 97.19 159 PRO A C 1
ATOM 1211 O O . PRO A 1 159 ? -7.703 9.102 7.574 1 97.19 159 PRO A O 1
ATOM 1214 N N . MET A 1 160 ? -9.711 8.164 7.004 1 97.19 160 MET A N 1
ATOM 1215 C CA . MET A 1 160 ? -10.062 9.195 6.035 1 97.19 160 MET A CA 1
ATOM 1216 C C . MET A 1 160 ? -11.469 9.719 6.285 1 97.19 160 MET A C 1
ATOM 1218 O O . MET A 1 160 ? -12.352 9.562 5.441 1 97.19 160 MET A O 1
ATOM 1222 N N . HIS A 1 161 ? -11.633 10.406 7.383 1 95.5 161 HIS A N 1
ATOM 1223 C CA . HIS A 1 161 ? -12.898 11.07 7.652 1 95.5 161 HIS A CA 1
ATOM 1224 C C . HIS A 1 161 ? -13.102 12.273 6.73 1 95.5 161 HIS A C 1
ATOM 1226 O O . HIS A 1 161 ? -12.164 13.055 6.516 1 95.5 161 HIS A O 1
ATOM 1232 N N . VAL A 1 162 ? -14.305 12.32 6.211 1 95.06 162 VAL A N 1
ATOM 1233 C CA . VAL A 1 162 ? -14.609 13.43 5.312 1 95.06 162 VAL A CA 1
ATOM 1234 C C . VAL A 1 162 ? -15.484 14.453 6.027 1 95.06 162 VAL A C 1
ATOM 1236 O O . VAL A 1 162 ? -16.469 14.086 6.668 1 95.06 162 VAL A O 1
ATOM 1239 N N . GLU A 1 163 ? -15.023 15.688 6.016 1 94.69 163 GLU A N 1
ATOM 1240 C CA . GLU A 1 163 ? -15.797 16.844 6.453 1 94.69 163 GLU A CA 1
ATOM 1241 C C . GLU A 1 163 ? -16.125 17.766 5.281 1 94.69 163 GLU A C 1
ATOM 1243 O O . GLU A 1 163 ? -15.227 18.406 4.723 1 94.69 163 GLU A O 1
ATOM 1248 N N . SER A 1 164 ? -17.344 17.891 4.945 1 92.5 164 SER A N 1
ATOM 1249 C CA . SER A 1 164 ? -17.781 18.516 3.709 1 92.5 164 SER A CA 1
ATOM 1250 C C . SER A 1 164 ? -17.266 19.953 3.613 1 92.5 164 SER A C 1
ATOM 1252 O O . SER A 1 164 ? -16.969 20.438 2.52 1 92.5 164 SER A O 1
ATOM 1254 N N . THR A 1 165 ? -17.078 20.578 4.699 1 94.38 165 THR A N 1
ATOM 1255 C CA . THR A 1 165 ? -16.641 21.969 4.676 1 94.38 165 THR A CA 1
ATOM 1256 C C . THR A 1 165 ? -15.141 22.062 4.406 1 94.38 165 THR A C 1
ATOM 1258 O O . THR A 1 165 ? -14.625 23.141 4.105 1 94.38 165 THR A O 1
ATOM 1261 N N . GLN A 1 166 ? -14.406 21 4.551 1 95.94 166 GLN A N 1
ATOM 1262 C CA . GLN A 1 166 ? -12.945 21.016 4.492 1 95.94 166 GLN A CA 1
ATOM 1263 C C . GLN A 1 166 ? -12.438 20.344 3.223 1 95.94 166 GLN A C 1
ATOM 1265 O O . GLN A 1 166 ? -11.227 20.188 3.031 1 95.94 166 GLN A O 1
ATOM 1270 N N . GLY A 1 167 ? -13.312 19.922 2.322 1 94.69 167 GLY A N 1
ATOM 1271 C CA . GLY A 1 167 ? -12.93 19.078 1.19 1 94.69 167 GLY A CA 1
ATOM 1272 C C . GLY A 1 167 ? -12.891 17.609 1.52 1 94.69 167 GLY A C 1
ATOM 1273 O O . GLY A 1 167 ? -13.391 17.188 2.564 1 94.69 167 GLY A O 1
ATOM 1274 N N . HIS A 1 168 ? -12.445 16.828 0.61 1 96.56 168 HIS A N 1
ATOM 1275 C CA . HIS A 1 168 ? -12.453 15.383 0.805 1 96.56 168 HIS A CA 1
ATOM 1276 C C . HIS A 1 168 ? -11.203 14.922 1.549 1 96.56 168 HIS A C 1
ATOM 1278 O O . HIS A 1 168 ? -11.281 14.07 2.438 1 96.56 168 HIS A O 1
ATOM 1284 N N . TYR A 1 169 ? -10.047 15.539 1.246 1 98.12 169 TYR A N 1
ATOM 1285 C CA . TYR A 1 169 ? -8.805 14.953 1.737 1 98.12 169 TYR A CA 1
ATOM 1286 C C . TYR A 1 169 ? -8.148 15.859 2.775 1 98.12 169 TYR A C 1
ATOM 1288 O O . TYR A 1 169 ? -7.277 15.414 3.529 1 98.12 169 TYR A O 1
ATOM 1296 N N . PHE A 1 170 ? -8.469 17.109 2.885 1 98.31 170 PHE A N 1
ATOM 1297 C CA . PHE A 1 170 ? -7.73 18.047 3.721 1 98.31 170 PHE A CA 1
ATOM 1298 C C . PHE A 1 170 ? -7.973 17.766 5.199 1 98.31 170 PHE A C 1
ATOM 1300 O O . PHE A 1 170 ? -7.051 17.844 6.012 1 98.31 170 PHE A O 1
ATOM 1307 N N . TRP A 1 171 ? -9.188 17.391 5.582 1 95.69 171 TRP A N 1
ATOM 1308 C CA . TRP A 1 171 ? -9.578 17.266 6.984 1 95.69 171 TRP A CA 1
ATOM 1309 C C . TRP A 1 171 ? -8.773 16.172 7.676 1 95.69 171 TRP A C 1
ATOM 1311 O O . TRP A 1 171 ? -8.023 16.438 8.617 1 95.69 171 TRP A O 1
ATOM 1321 N N . TYR A 1 172 ? -8.852 14.984 7.164 1 96.19 172 TYR A N 1
ATOM 1322 C CA . TYR A 1 172 ? -8.172 13.914 7.887 1 96.19 172 TYR A CA 1
ATOM 1323 C C . TYR A 1 172 ? -7.039 13.328 7.059 1 96.19 172 TYR A C 1
ATOM 1325 O O . TYR A 1 172 ? -6.102 12.742 7.605 1 96.19 172 TYR A O 1
ATOM 1333 N N . GLY A 1 173 ? -7.078 13.516 5.742 1 97.69 173 GLY A N 1
ATOM 1334 C CA . GLY A 1 173 ? -6.012 13.039 4.871 1 97.69 173 GLY A CA 1
ATOM 1335 C C . GLY A 1 173 ? -4.703 13.781 5.07 1 97.69 173 GLY A C 1
ATOM 1336 O O . GLY A 1 173 ? -3.635 13.266 4.742 1 97.69 173 GLY A O 1
ATOM 1337 N N . ILE A 1 174 ? -4.824 14.945 5.625 1 98.56 174 ILE A N 1
ATOM 1338 C CA . ILE A 1 174 ? -3.646 15.773 5.867 1 98.56 174 ILE A CA 1
ATOM 1339 C C . ILE A 1 174 ? -2.662 15.023 6.758 1 98.56 174 ILE A C 1
ATOM 1341 O O . ILE A 1 174 ? -1.446 15.148 6.598 1 98.56 174 ILE A O 1
ATOM 1345 N N . HIS A 1 175 ? -3.129 14.188 7.727 1 98.31 175 HIS A N 1
ATOM 1346 C CA . HIS A 1 175 ? -2.252 13.438 8.617 1 98.31 175 HIS A CA 1
ATOM 1347 C C . HIS A 1 175 ? -1.375 12.461 7.836 1 98.31 175 HIS A C 1
ATOM 1349 O O . HIS A 1 175 ? -0.153 12.453 8 1 98.31 175 HIS A O 1
ATOM 1355 N N . ALA A 1 176 ? -1.988 11.734 6.98 1 98.31 176 ALA A N 1
ATOM 1356 C CA . ALA A 1 176 ? -1.254 10.758 6.184 1 98.31 176 ALA A CA 1
ATOM 1357 C C . ALA A 1 176 ? -0.334 11.445 5.18 1 98.31 176 ALA A C 1
ATOM 1359 O O . ALA A 1 176 ? 0.772 10.969 4.914 1 98.31 176 ALA A O 1
ATOM 1360 N N . ALA A 1 177 ? -0.829 12.539 4.621 1 98.75 177 ALA A N 1
ATOM 1361 C CA . ALA A 1 177 ? -0.01 13.273 3.66 1 98.75 177 ALA A CA 1
ATOM 1362 C C . ALA A 1 177 ? 1.249 13.828 4.324 1 98.75 177 ALA A C 1
ATOM 1364 O O . ALA A 1 177 ? 2.342 13.75 3.756 1 98.75 177 ALA A O 1
ATOM 1365 N N . GLU A 1 178 ? 1.083 14.406 5.488 1 98.31 178 GLU A N 1
ATOM 1366 C CA . GLU A 1 178 ? 2.229 14.906 6.246 1 98.31 178 GLU A CA 1
ATOM 1367 C C . GLU A 1 178 ? 3.244 13.797 6.5 1 98.31 178 GLU A C 1
ATOM 1369 O O . GLU A 1 178 ? 4.449 14 6.344 1 98.31 178 GLU A O 1
ATOM 1374 N N . LEU A 1 179 ? 2.742 12.664 6.898 1 97.94 179 LEU A N 1
ATOM 1375 C CA . LEU A 1 179 ? 3.611 11.523 7.148 1 97.94 179 LEU A CA 1
ATOM 1376 C C . LEU A 1 179 ? 4.34 11.102 5.875 1 97.94 179 LEU A C 1
ATOM 1378 O O . LEU A 1 179 ? 5.547 10.867 5.898 1 97.94 179 LEU A O 1
ATOM 1382 N N . LEU A 1 180 ? 3.658 11.031 4.793 1 98.31 180 LEU A N 1
ATOM 1383 C CA . LEU A 1 180 ? 4.242 10.633 3.516 1 98.31 180 LEU A CA 1
ATOM 1384 C C . LEU A 1 180 ? 5.371 11.578 3.115 1 98.31 180 LEU A C 1
ATOM 1386 O O . LEU A 1 180 ? 6.457 11.133 2.742 1 98.31 180 LEU A O 1
ATOM 1390 N N . PHE A 1 181 ? 5.141 12.875 3.234 1 97.81 181 PHE A N 1
ATOM 1391 C CA . PHE A 1 181 ? 6.137 13.859 2.832 1 97.81 181 PHE A CA 1
ATOM 1392 C C . PHE A 1 181 ? 7.309 13.867 3.807 1 97.81 181 PHE A C 1
ATOM 1394 O O . PHE A 1 181 ? 8.445 14.141 3.416 1 97.81 181 PHE A O 1
ATOM 1401 N N . ARG A 1 182 ? 7.004 13.602 5.109 1 97.06 182 ARG A N 1
ATOM 1402 C CA . ARG A 1 182 ? 8.094 13.445 6.07 1 97.06 182 ARG A CA 1
ATOM 1403 C C . ARG A 1 182 ? 9.07 12.367 5.613 1 97.06 182 ARG A C 1
ATOM 1405 O O . ARG A 1 182 ? 10.281 12.5 5.816 1 97.06 182 ARG A O 1
ATOM 1412 N N . ILE A 1 183 ? 8.562 11.336 5 1 96.62 183 ILE A N 1
ATOM 1413 C CA . ILE A 1 183 ? 9.367 10.18 4.598 1 96.62 183 ILE A CA 1
ATOM 1414 C C . ILE A 1 183 ? 9.953 10.422 3.207 1 96.62 183 ILE A C 1
ATOM 1416 O O . ILE A 1 183 ? 11.172 10.344 3.02 1 96.62 183 ILE A O 1
ATOM 1420 N N . MET A 1 184 ? 9.164 10.828 2.271 1 96.31 184 MET A N 1
ATOM 1421 C CA . MET A 1 184 ? 9.531 10.883 0.859 1 96.31 184 MET A CA 1
ATOM 1422 C C . MET A 1 184 ? 10.25 12.18 0.535 1 96.31 184 MET A C 1
ATOM 1424 O O . MET A 1 184 ? 10.992 12.258 -0.446 1 96.31 184 MET A O 1
ATOM 1428 N N . GLY A 1 185 ? 9.969 13.25 1.368 1 95.56 185 GLY A N 1
ATOM 1429 C CA . GLY A 1 185 ? 10.469 14.57 1.02 1 95.56 185 GLY A CA 1
ATOM 1430 C C . GLY A 1 185 ? 9.656 15.242 -0.073 1 95.56 185 GLY A C 1
ATOM 1431 O O . GLY A 1 185 ? 8.719 14.656 -0.606 1 95.56 185 GLY A O 1
ATOM 1432 N N . PRO A 1 186 ? 9.977 16.5 -0.353 1 95.38 186 PRO A N 1
ATOM 1433 C CA . PRO A 1 186 ? 9.305 17.219 -1.433 1 95.38 186 PRO A CA 1
ATOM 1434 C C . PRO A 1 186 ? 9.641 16.672 -2.814 1 95.38 186 PRO A C 1
ATOM 1436 O O . PRO A 1 186 ? 10.508 15.797 -2.941 1 95.38 186 PRO A O 1
ATOM 1439 N N . GLY A 1 187 ? 8.914 17.109 -3.846 1 96 187 GLY A N 1
ATOM 1440 C CA . GLY A 1 187 ? 9.281 16.781 -5.215 1 96 187 GLY A CA 1
ATOM 1441 C C . GLY A 1 187 ? 8.281 15.867 -5.898 1 96 187 GLY A C 1
ATOM 1442 O O . GLY A 1 187 ? 8.602 15.234 -6.902 1 96 187 GLY A O 1
ATOM 1443 N N . CYS A 1 188 ? 7.129 15.734 -5.332 1 97.38 188 CYS A N 1
ATOM 1444 C CA . CYS A 1 188 ? 6.086 14.969 -6.012 1 97.38 188 CYS A CA 1
ATOM 1445 C C . CYS A 1 188 ? 5.699 15.641 -7.328 1 97.38 188 CYS A C 1
ATOM 1447 O O . CYS A 1 188 ? 5.516 16.859 -7.387 1 97.38 188 CYS A O 1
ATOM 1449 N N . ARG A 1 189 ? 5.477 14.852 -8.367 1 96.56 189 ARG A N 1
ATOM 1450 C CA . ARG A 1 189 ? 5.277 15.414 -9.703 1 96.56 189 ARG A CA 1
ATOM 1451 C C . ARG A 1 189 ? 3.84 15.203 -10.172 1 96.56 189 ARG A C 1
ATOM 1453 O O . ARG A 1 189 ? 3.303 16.016 -10.922 1 96.56 189 ARG A O 1
ATOM 1460 N N . GLU A 1 190 ? 3.324 14.117 -9.836 1 96.31 190 GLU A N 1
ATOM 1461 C CA . GLU A 1 190 ? 1.962 13.82 -10.266 1 96.31 190 GLU A CA 1
ATOM 1462 C C . GLU A 1 190 ? 1.203 13.047 -9.188 1 96.31 190 GLU A C 1
ATOM 1464 O O . GLU A 1 190 ? 1.812 12.375 -8.352 1 96.31 190 GLU A O 1
ATOM 1469 N N . VAL A 1 191 ? -0.091 13.203 -9.203 1 97.56 191 VAL A N 1
ATOM 1470 C CA . VAL A 1 191 ? -0.959 12.617 -8.188 1 97.56 191 VAL A CA 1
ATOM 1471 C C . VAL A 1 191 ? -2.15 11.938 -8.852 1 97.56 191 VAL A C 1
ATOM 1473 O O . VAL A 1 191 ? -2.74 12.477 -9.789 1 97.56 191 VAL A O 1
ATOM 1476 N N . THR A 1 192 ? -2.471 10.75 -8.461 1 95.88 192 THR A N 1
ATOM 1477 C CA . THR A 1 192 ? -3.68 10.031 -8.852 1 95.88 192 THR A CA 1
ATOM 1478 C C . THR A 1 192 ? -4.461 9.586 -7.617 1 95.88 192 THR A C 1
ATOM 1480 O O . THR A 1 192 ? -3.898 8.984 -6.703 1 95.88 192 THR A O 1
ATOM 1483 N N . ALA A 1 193 ? -5.734 9.898 -7.613 1 96.88 193 ALA A N 1
ATOM 1484 C CA . ALA A 1 193 ? -6.582 9.508 -6.488 1 96.88 193 ALA A CA 1
ATOM 1485 C C . ALA A 1 193 ? -7.77 8.672 -6.961 1 96.88 193 ALA A C 1
ATOM 1487 O O . ALA A 1 193 ? -8.422 9.016 -7.945 1 96.88 193 ALA A O 1
ATOM 1488 N N . LEU A 1 194 ? -7.949 7.562 -6.316 1 94.62 194 LEU A N 1
ATOM 1489 C CA . LEU A 1 194 ? -9.125 6.719 -6.48 1 94.62 194 LEU A CA 1
ATOM 1490 C C . LEU A 1 194 ? -9.945 6.676 -5.195 1 94.62 194 LEU A C 1
ATOM 1492 O O . LEU A 1 194 ? -9.391 6.594 -4.098 1 94.62 194 LEU A O 1
ATOM 1496 N N . SER A 1 195 ? -11.234 6.781 -5.336 1 94.94 195 SER A N 1
ATOM 1497 C CA . SER A 1 195 ? -12.102 6.812 -4.168 1 94.94 195 SER A CA 1
ATOM 1498 C C . SER A 1 195 ? -13.297 5.879 -4.344 1 94.94 195 SER A C 1
ATOM 1500 O O . SER A 1 195 ? -13.898 5.828 -5.418 1 94.94 195 SER A O 1
ATOM 1502 N N . THR A 1 196 ? -13.516 5.078 -3.357 1 93.31 196 THR A N 1
ATOM 1503 C CA . THR A 1 196 ? -14.719 4.254 -3.254 1 93.31 196 THR A CA 1
ATOM 1504 C C . THR A 1 196 ? -15.438 4.508 -1.932 1 93.31 196 THR A C 1
ATOM 1506 O O . THR A 1 196 ? -15.094 5.438 -1.201 1 93.31 196 THR A O 1
ATOM 1509 N N . ASP A 1 197 ? -16.438 3.682 -1.629 1 88.88 197 ASP A N 1
ATOM 1510 C CA . ASP A 1 197 ? -17.203 3.834 -0.39 1 88.88 197 ASP A CA 1
ATOM 1511 C C . ASP A 1 197 ? -16.391 3.355 0.811 1 88.88 197 ASP A C 1
ATOM 1513 O O . ASP A 1 197 ? -16.719 3.676 1.956 1 88.88 197 ASP A O 1
ATOM 1517 N N . HIS A 1 198 ? -15.32 2.631 0.55 1 86.94 198 HIS A N 1
ATOM 1518 C CA . HIS A 1 198 ? -14.586 2.021 1.653 1 86.94 198 HIS A CA 1
ATOM 1519 C C . HIS A 1 198 ? -13.211 2.664 1.823 1 86.94 198 HIS A C 1
ATOM 1521 O O . HIS A 1 198 ? -12.727 2.807 2.947 1 86.94 198 HIS A O 1
ATOM 1527 N N . ASN A 1 199 ? -12.68 3.006 0.664 1 91.12 199 ASN A N 1
ATOM 1528 C CA . ASN A 1 199 ? -11.273 3.391 0.706 1 91.12 199 ASN A CA 1
ATOM 1529 C C . ASN A 1 199 ? -10.969 4.52 -0.274 1 91.12 199 ASN A C 1
ATOM 1531 O O . ASN A 1 199 ? -11.68 4.691 -1.268 1 91.12 199 ASN A O 1
ATOM 1535 N N . ASP A 1 200 ? -10 5.227 0.076 1 96.62 200 ASP A N 1
ATOM 1536 C CA . ASP A 1 200 ? -9.289 6.102 -0.852 1 96.62 200 ASP A CA 1
ATOM 1537 C C . ASP A 1 200 ? -7.859 5.617 -1.076 1 96.62 200 ASP A C 1
ATOM 1539 O O . ASP A 1 200 ? -7.223 5.098 -0.157 1 96.62 200 ASP A O 1
ATOM 1543 N N . LEU A 1 201 ? -7.43 5.715 -2.285 1 97.75 201 LEU A N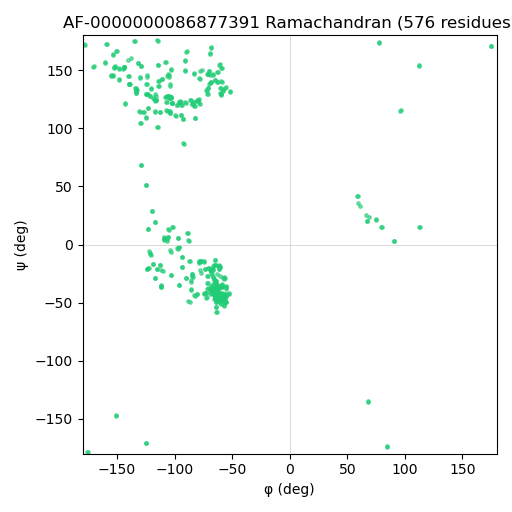 1
ATOM 1544 C CA . LEU A 1 201 ? -6.027 5.469 -2.6 1 97.75 201 LEU A CA 1
ATOM 1545 C C . LEU A 1 201 ? -5.43 6.641 -3.373 1 97.75 201 LEU A C 1
ATOM 1547 O O . LEU A 1 201 ? -5.844 6.922 -4.5 1 97.75 201 LEU A O 1
ATOM 1551 N N . ILE A 1 202 ? -4.512 7.324 -2.785 1 98.44 202 ILE A N 1
ATOM 1552 C CA . ILE A 1 202 ? -3.791 8.414 -3.426 1 98.44 202 ILE A CA 1
ATOM 1553 C C . ILE A 1 202 ? -2.367 7.973 -3.754 1 98.44 202 ILE A C 1
ATOM 1555 O O . ILE A 1 202 ? -1.657 7.457 -2.887 1 98.44 202 ILE A O 1
ATOM 1559 N N . THR A 1 203 ? -1.955 8.148 -4.98 1 97.88 203 THR A N 1
ATOM 1560 C CA . THR A 1 203 ? -0.61 7.805 -5.426 1 97.88 203 THR A CA 1
ATOM 1561 C C . THR A 1 203 ? 0.133 9.047 -5.914 1 97.88 203 THR A C 1
ATOM 1563 O O . THR A 1 203 ? -0.385 9.797 -6.738 1 97.88 203 THR A O 1
ATOM 1566 N N . GLY A 1 204 ? 1.271 9.234 -5.332 1 97.56 204 GLY A N 1
ATOM 1567 C CA . GLY A 1 204 ? 2.188 10.25 -5.828 1 97.56 204 GLY A CA 1
ATOM 1568 C C . GLY A 1 204 ? 3.434 9.664 -6.469 1 97.56 204 GLY A C 1
ATOM 1569 O O . GLY A 1 204 ? 3.967 8.664 -5.996 1 97.56 204 GLY A O 1
ATOM 1570 N N . THR A 1 205 ? 3.889 10.297 -7.531 1 96.44 205 THR A N 1
ATOM 1571 C CA . THR A 1 205 ? 5.156 9.938 -8.164 1 96.44 205 THR A CA 1
ATOM 1572 C C . THR A 1 205 ? 6.152 11.086 -8.062 1 96.44 205 THR A C 1
ATOM 1574 O O . THR A 1 205 ? 5.836 12.227 -8.43 1 96.44 205 THR A O 1
ATOM 1577 N N . TRP A 1 206 ? 7.238 10.805 -7.527 1 95.62 206 TRP A N 1
ATOM 1578 C CA . TRP A 1 206 ? 8.305 11.789 -7.383 1 95.62 206 TRP A CA 1
ATOM 1579 C C . TRP A 1 206 ? 9.219 11.789 -8.602 1 95.62 206 TRP A C 1
ATOM 1581 O O . TRP A 1 206 ? 9.148 10.883 -9.438 1 95.62 206 TRP A O 1
ATOM 1591 N N . LYS A 1 207 ? 10.047 12.742 -8.789 1 85.75 207 LYS A N 1
ATOM 1592 C CA . LYS A 1 207 ? 10.883 12.977 -9.969 1 85.75 207 LYS A CA 1
ATOM 1593 C C . LYS A 1 207 ? 11.859 11.828 -10.188 1 85.75 207 LYS A C 1
ATOM 1595 O O . LYS A 1 207 ? 12.188 11.492 -11.328 1 85.75 207 LYS A O 1
ATOM 1600 N N . GLU A 1 208 ? 12.352 11.234 -9.227 1 86.94 208 GLU A N 1
ATOM 1601 C CA . GLU A 1 208 ? 13.344 10.18 -9.367 1 86.94 208 GLU A CA 1
ATOM 1602 C C . GLU A 1 208 ? 12.68 8.812 -9.508 1 86.94 208 GLU A C 1
ATOM 1604 O O . GLU A 1 208 ? 13.359 7.777 -9.477 1 86.94 208 GLU A O 1
ATOM 1609 N N . GLY A 1 209 ? 11.438 8.836 -9.68 1 89.81 209 GLY A N 1
ATOM 1610 C CA . GLY A 1 209 ? 10.734 7.594 -9.938 1 89.81 209 GLY A CA 1
ATOM 1611 C C . GLY A 1 209 ? 10.242 6.91 -8.68 1 89.81 209 GLY A C 1
ATOM 1612 O O . GLY A 1 209 ? 9.664 5.824 -8.734 1 89.81 209 GLY A O 1
ATOM 1613 N N . ARG A 1 210 ? 10.469 7.555 -7.543 1 94.75 210 ARG A N 1
ATOM 1614 C CA . ARG A 1 210 ? 9.914 7.023 -6.301 1 94.75 210 ARG A CA 1
ATOM 1615 C C . ARG A 1 210 ? 8.406 7.203 -6.254 1 94.75 210 ARG A C 1
ATOM 1617 O O . ARG A 1 210 ? 7.867 8.141 -6.852 1 94.75 210 ARG A O 1
ATOM 1624 N N . MET A 1 211 ? 7.758 6.277 -5.645 1 96.62 211 MET A N 1
ATOM 1625 C CA . MET A 1 211 ? 6.305 6.367 -5.52 1 96.62 211 MET A CA 1
ATOM 1626 C C . MET A 1 211 ? 5.879 6.285 -4.059 1 96.62 211 MET A C 1
ATOM 1628 O O . MET A 1 211 ? 6.461 5.531 -3.277 1 96.62 211 MET A O 1
ATOM 1632 N N . GLY A 1 212 ? 4.961 7.078 -3.693 1 97.81 212 GLY A N 1
ATOM 1633 C CA . GLY A 1 212 ? 4.312 7.023 -2.395 1 97.81 212 GLY A CA 1
ATOM 1634 C C . GLY A 1 212 ? 2.803 6.887 -2.486 1 97.81 212 GLY A C 1
ATOM 1635 O O . GLY A 1 212 ? 2.18 7.434 -3.4 1 97.81 212 GLY A O 1
ATOM 1636 N N . THR A 1 213 ? 2.217 6.168 -1.553 1 98.62 213 THR A N 1
ATOM 1637 C CA . THR A 1 213 ? 0.766 6.012 -1.578 1 98.62 213 THR A CA 1
ATOM 1638 C C . THR A 1 213 ? 0.163 6.336 -0.214 1 98.62 213 THR A C 1
ATOM 1640 O O . THR A 1 213 ? 0.841 6.23 0.811 1 98.62 213 THR A O 1
ATOM 1643 N N . ILE A 1 214 ? -1.081 6.75 -0.233 1 98.69 214 ILE A N 1
ATOM 1644 C CA . ILE A 1 214 ? -1.904 6.902 0.962 1 98.69 214 ILE A CA 1
ATOM 1645 C C . ILE A 1 214 ? -3.17 6.059 0.827 1 98.69 214 ILE A C 1
ATOM 1647 O O . ILE A 1 214 ? -3.975 6.277 -0.083 1 98.69 214 ILE A O 1
ATOM 1651 N N . ARG A 1 215 ? -3.299 5.152 1.681 1 98.12 215 ARG A N 1
ATOM 1652 C CA . ARG A 1 215 ? -4.574 4.461 1.84 1 98.12 215 ARG A CA 1
ATOM 1653 C C . ARG A 1 215 ? -5.426 5.121 2.92 1 98.12 215 ARG A C 1
ATOM 1655 O O . ARG A 1 215 ? -5.094 5.051 4.105 1 98.12 215 ARG A O 1
ATOM 1662 N N . GLY A 1 216 ? -6.422 5.77 2.49 1 97.81 216 GLY A N 1
ATOM 1663 C CA . GLY A 1 216 ? -7.391 6.328 3.42 1 97.81 216 GLY A CA 1
ATOM 1664 C C . GLY A 1 216 ? -8.531 5.379 3.742 1 97.81 216 GLY A C 1
ATOM 1665 O O . GLY A 1 216 ? -9.266 4.961 2.848 1 97.81 216 GLY A O 1
ATOM 1666 N N . ILE A 1 217 ? -8.695 5.07 4.965 1 96.31 217 ILE A N 1
ATOM 1667 C CA . ILE A 1 217 ? -9.711 4.117 5.398 1 96.31 217 ILE A CA 1
ATOM 1668 C C . ILE A 1 217 ? -10.945 4.867 5.895 1 96.31 217 ILE A C 1
ATOM 1670 O O . ILE A 1 217 ? -10.898 5.523 6.938 1 96.31 217 ILE A O 1
ATOM 1674 N N . GLN A 1 218 ? -12.023 4.824 5.234 1 92.31 218 GLN A N 1
ATOM 1675 C CA . GLN A 1 218 ? -13.219 5.605 5.543 1 92.31 218 GLN A CA 1
ATOM 1676 C C . GLN A 1 218 ? -14.055 4.93 6.621 1 92.31 218 GLN A C 1
ATOM 1678 O O . GLN A 1 218 ? -14.617 5.598 7.492 1 92.31 218 GLN A O 1
ATOM 1683 N N . ARG A 1 219 ? -14.297 3.549 6.598 1 87.56 219 ARG A N 1
ATOM 1684 C CA . ARG A 1 219 ? -15.164 2.812 7.508 1 87.56 219 ARG A CA 1
ATOM 1685 C C . ARG A 1 219 ? -14.414 1.674 8.188 1 87.56 219 ARG A C 1
ATOM 1687 O O . ARG A 1 219 ? -14.891 0.538 8.219 1 87.56 219 ARG A O 1
ATOM 1694 N N . GLY A 1 220 ? -13.297 2.021 8.742 1 91.12 220 GLY A N 1
ATOM 1695 C CA . GLY A 1 220 ? -12.508 0.97 9.367 1 91.12 220 GLY A CA 1
ATOM 1696 C C . GLY A 1 220 ? -11.664 1.465 10.523 1 91.12 220 GLY A C 1
ATOM 1697 O O . GLY A 1 220 ? -12.117 2.281 11.328 1 91.12 220 GLY A O 1
ATOM 1698 N N . SER A 1 221 ? -10.555 0.833 10.641 1 91.19 221 SER A N 1
ATOM 1699 C CA . SER A 1 221 ? -9.648 1.102 11.75 1 91.19 221 SER A CA 1
ATOM 1700 C C . SER A 1 221 ? -9.203 2.561 11.766 1 91.19 221 SER A C 1
ATOM 1702 O O . SER A 1 221 ? -9.078 3.184 10.711 1 91.19 221 SER A O 1
ATOM 1704 N N . GLU A 1 222 ? -8.891 3.078 12.969 1 94.5 222 GLU A N 1
ATOM 1705 C CA . GLU A 1 222 ? -8.461 4.461 13.156 1 94.5 222 GLU A CA 1
ATOM 1706 C C . GLU A 1 222 ? -6.949 4.547 13.328 1 94.5 222 GLU A C 1
ATOM 1708 O O . GLU A 1 222 ? -6.422 5.59 13.727 1 94.5 222 GLU A O 1
ATOM 1713 N N . SER A 1 223 ? -6.285 3.559 13.008 1 95.69 223 SER A N 1
ATOM 1714 C CA . SER A 1 223 ? -4.844 3.49 13.242 1 95.69 223 SER A CA 1
ATOM 1715 C C . SER A 1 223 ? -4.062 4.016 12.047 1 95.69 223 SER A C 1
ATOM 1717 O O . SER A 1 223 ? -4.598 4.113 10.938 1 95.69 223 SER A O 1
ATOM 1719 N N . PHE A 1 224 ? -2.809 4.41 12.32 1 97.88 224 PHE A N 1
ATOM 1720 C CA . PHE A 1 224 ? -1.874 4.84 11.289 1 97.88 224 PHE A CA 1
ATOM 1721 C C . PHE A 1 224 ? -0.697 3.877 11.188 1 97.88 224 PHE A C 1
ATOM 1723 O O . PHE A 1 224 ? -0.363 3.193 12.156 1 97.88 224 PHE A O 1
ATOM 1730 N N . GLY A 1 225 ? -0.141 3.875 10.047 1 97.81 225 GLY A N 1
ATOM 1731 C CA . GLY A 1 225 ? 1.102 3.143 9.859 1 97.81 225 GLY A CA 1
ATOM 1732 C C . GLY A 1 225 ? 1.691 3.314 8.469 1 97.81 225 GLY A C 1
ATOM 1733 O O . GLY A 1 225 ? 1.204 4.125 7.68 1 97.81 225 GLY A O 1
ATOM 1734 N N . LEU A 1 226 ? 2.852 2.607 8.242 1 97.62 226 LEU A N 1
ATOM 1735 C CA . LEU A 1 226 ? 3.477 2.742 6.93 1 97.62 226 LEU A CA 1
ATOM 1736 C C . LEU A 1 226 ? 4.277 1.491 6.578 1 97.62 226 LEU A C 1
ATOM 1738 O O . LEU A 1 226 ? 4.621 0.701 7.461 1 97.62 226 LEU A O 1
ATOM 1742 N N . SER A 1 227 ? 4.41 1.222 5.355 1 97.5 227 SER A N 1
ATOM 1743 C CA . SER A 1 227 ? 5.445 0.372 4.781 1 97.5 227 SER A CA 1
ATOM 1744 C C . SER A 1 227 ? 6.52 1.203 4.09 1 97.5 227 SER A C 1
ATOM 1746 O O . SER A 1 227 ? 6.234 1.925 3.131 1 97.5 227 SER A O 1
ATOM 1748 N N . LEU A 1 228 ? 7.691 1.13 4.633 1 97.19 228 LEU A N 1
ATOM 1749 C CA . LEU A 1 228 ? 8.828 1.819 4.035 1 97.19 228 LEU A CA 1
ATOM 1750 C C . LEU A 1 228 ? 9.656 0.864 3.182 1 97.19 228 LEU A C 1
ATOM 1752 O O . LEU A 1 228 ? 10.156 -0.15 3.678 1 97.19 228 LEU A O 1
ATOM 1756 N N . HIS A 1 229 ? 9.773 1.165 1.938 1 96.5 229 HIS A N 1
ATOM 1757 C CA . HIS A 1 229 ? 10.547 0.345 1.007 1 96.5 229 HIS A CA 1
ATOM 1758 C C . HIS A 1 229 ? 11.891 0.99 0.684 1 96.5 229 HIS A C 1
ATOM 1760 O O . HIS A 1 229 ? 11.938 2.055 0.064 1 96.5 229 HIS A O 1
ATOM 1766 N N . THR A 1 230 ? 12.906 0.362 1.104 1 95.31 230 THR A N 1
ATOM 1767 C CA . THR A 1 230 ? 14.266 0.815 0.819 1 95.31 230 THR A CA 1
ATOM 1768 C C . THR A 1 230 ? 14.992 -0.189 -0.067 1 95.31 230 THR A C 1
ATOM 1770 O O . THR A 1 230 ? 14.438 -1.224 -0.435 1 95.31 230 THR A O 1
ATOM 1773 N N . ARG A 1 231 ? 16.203 0.133 -0.486 1 92.56 231 ARG A N 1
ATOM 1774 C CA . ARG A 1 231 ? 16.984 -0.723 -1.372 1 92.56 231 ARG A CA 1
ATOM 1775 C C . ARG A 1 231 ? 17.266 -2.074 -0.722 1 92.56 231 ARG A C 1
ATOM 1777 O O . ARG A 1 231 ? 17.391 -3.086 -1.413 1 92.56 231 ARG A O 1
ATOM 1784 N N . ASN A 1 232 ? 17.156 -2.072 0.642 1 92 232 ASN A N 1
ATOM 1785 C CA . ASN A 1 232 ? 17.625 -3.295 1.289 1 92 232 ASN A CA 1
ATOM 1786 C C . ASN A 1 232 ? 16.5 -3.986 2.055 1 92 232 ASN A C 1
ATOM 1788 O O . ASN A 1 232 ? 16.594 -5.168 2.385 1 92 232 ASN A O 1
ATOM 1792 N N . ALA A 1 233 ? 15.469 -3.215 2.289 1 94.5 233 ALA A N 1
ATOM 1793 C CA . ALA A 1 233 ? 14.469 -3.824 3.162 1 94.5 233 ALA A CA 1
ATOM 1794 C C . ALA A 1 233 ? 13.117 -3.127 3.02 1 94.5 233 ALA A C 1
ATOM 1796 O O . ALA A 1 233 ? 13.039 -1.994 2.539 1 94.5 233 ALA A O 1
ATOM 1797 N N . THR A 1 234 ? 12.109 -3.803 3.334 1 95.94 234 THR A N 1
ATOM 1798 C CA . THR A 1 234 ? 10.797 -3.227 3.619 1 95.94 234 THR A CA 1
ATOM 1799 C C . THR A 1 234 ? 10.492 -3.297 5.113 1 95.94 234 THR A C 1
ATOM 1801 O O . THR A 1 234 ? 10.633 -4.352 5.73 1 95.94 234 THR A O 1
ATOM 1804 N N . ARG A 1 235 ? 10.164 -2.207 5.684 1 96.31 235 ARG A N 1
ATOM 1805 C CA . ARG A 1 235 ? 9.797 -2.137 7.094 1 96.31 235 ARG A CA 1
ATOM 1806 C C . ARG A 1 235 ? 8.344 -1.697 7.262 1 96.31 235 ARG A C 1
ATOM 1808 O O . ARG A 1 235 ? 7.93 -0.679 6.707 1 96.31 235 ARG A O 1
ATOM 1815 N N . GLN A 1 236 ? 7.59 -2.459 7.922 1 97.06 236 GLN A N 1
ATOM 1816 C CA . GLN A 1 236 ? 6.207 -2.127 8.234 1 97.06 236 GLN A CA 1
ATOM 1817 C C . GLN A 1 236 ? 6.059 -1.706 9.695 1 97.06 236 GLN A C 1
ATOM 1819 O O . GLN A 1 236 ? 6.418 -2.461 10.602 1 97.06 236 GLN A O 1
ATOM 1824 N N . VAL A 1 237 ? 5.438 -0.533 9.914 1 96.75 237 VAL A N 1
ATOM 1825 C CA . VAL A 1 237 ? 5.438 0.008 11.273 1 96.75 237 VAL A CA 1
ATOM 1826 C C . VAL A 1 237 ? 4.098 0.685 11.555 1 96.75 237 VAL A C 1
ATOM 1828 O O . VAL A 1 237 ? 3.684 1.587 10.828 1 96.75 237 VAL A O 1
ATOM 1831 N N . PRO A 1 238 ? 3.385 0.195 12.609 1 96.56 238 PRO A N 1
ATOM 1832 C CA . PRO A 1 238 ? 2.295 1.028 13.125 1 96.56 238 PRO A CA 1
ATOM 1833 C C . PRO A 1 238 ? 2.793 2.322 13.766 1 96.56 238 PRO A C 1
ATOM 1835 O O . PRO A 1 238 ? 3.865 2.342 14.375 1 96.56 238 PRO A O 1
ATOM 1838 N N . LEU A 1 239 ? 2.039 3.354 13.625 1 97.62 239 LEU A N 1
ATOM 1839 C CA . LEU A 1 239 ? 2.502 4.648 14.109 1 97.62 239 LEU A CA 1
ATOM 1840 C C . LEU A 1 239 ? 1.437 5.312 14.977 1 97.62 239 LEU A C 1
ATOM 1842 O O . LEU A 1 239 ? 0.243 5.219 14.688 1 97.62 239 LEU A O 1
ATOM 1846 N N . GLU A 1 240 ? 1.927 5.973 15.961 1 96.44 240 GLU A N 1
ATOM 1847 C CA . GLU A 1 240 ? 1.103 6.828 16.812 1 96.44 240 GLU A CA 1
ATOM 1848 C C . GLU A 1 240 ? 1.59 8.273 16.781 1 96.44 240 GLU A C 1
ATOM 1850 O O . GLU A 1 240 ? 2.795 8.523 16.844 1 96.44 240 GLU A O 1
ATOM 1855 N N . PRO A 1 241 ? 0.611 9.133 16.625 1 95.5 241 PRO A N 1
ATOM 1856 C CA . PRO A 1 241 ? 1.044 10.531 16.688 1 95.5 241 PRO A CA 1
ATOM 1857 C C . PRO A 1 241 ? 1.678 10.898 18.031 1 95.5 241 PRO A C 1
ATOM 1859 O O . PRO A 1 241 ? 1.409 10.242 19.031 1 95.5 241 PRO A O 1
ATOM 1862 N N . SER A 1 242 ? 2.535 11.93 18.047 1 96.69 242 SER A N 1
ATOM 1863 C CA . SER A 1 242 ? 3.156 12.438 19.266 1 96.69 242 SER A CA 1
ATOM 1864 C C . SER A 1 242 ? 3.002 13.945 19.391 1 96.69 242 SER A C 1
ATOM 1866 O O . SER A 1 242 ? 3.803 14.703 18.828 1 96.69 242 SER A O 1
ATOM 1868 N N . TYR A 1 243 ? 2.104 14.406 20.25 1 97.44 243 TYR A N 1
ATOM 1869 C CA . TYR A 1 243 ? 1.898 15.828 20.484 1 97.44 243 TYR A CA 1
ATOM 1870 C C . TYR A 1 243 ? 3.109 16.438 21.172 1 97.44 243 TYR A C 1
ATOM 1872 O O . TYR A 1 243 ? 3.494 17.578 20.875 1 97.44 243 TYR A O 1
ATOM 1880 N N . LYS A 1 244 ? 3.645 15.68 22.078 1 97.31 244 LYS A N 1
ATOM 1881 C CA . LYS A 1 244 ? 4.797 16.172 22.812 1 97.31 244 LYS A CA 1
ATOM 1882 C C . LYS A 1 244 ? 5.965 16.484 21.891 1 97.31 244 LYS A C 1
ATOM 1884 O O . LYS A 1 244 ? 6.566 17.562 21.969 1 97.31 244 LYS A O 1
ATOM 1889 N N . GLU A 1 245 ? 6.25 15.555 21 1 97.62 245 GLU A N 1
ATOM 1890 C CA . GLU A 1 245 ? 7.371 15.75 20.078 1 97.62 245 GLU A CA 1
ATOM 1891 C C . GLU A 1 245 ? 7.082 16.859 19.078 1 97.62 245 GLU A C 1
ATOM 1893 O O . GLU A 1 245 ? 7.988 17.609 18.688 1 97.62 245 GLU A O 1
ATOM 1898 N N . LEU A 1 246 ? 5.836 16.984 18.641 1 98.38 246 LEU A N 1
ATOM 1899 C CA . LEU A 1 246 ? 5.453 18.125 17.812 1 98.38 246 LEU A CA 1
ATOM 1900 C C . LEU A 1 246 ? 5.695 19.438 18.562 1 98.38 246 LEU A C 1
ATOM 1902 O O . LEU A 1 246 ? 6.309 20.359 18.031 1 98.38 246 LEU A O 1
ATOM 1906 N N . LEU A 1 247 ? 5.281 19.516 19.812 1 98.44 247 LEU A N 1
ATOM 1907 C CA . LEU A 1 247 ? 5.414 20.734 20.609 1 98.44 247 LEU A CA 1
ATOM 1908 C C . LEU A 1 247 ? 6.883 21.078 20.828 1 98.44 247 LEU A C 1
ATOM 1910 O O . LEU A 1 247 ? 7.25 22.25 20.875 1 98.44 247 LEU A O 1
ATOM 1914 N N . LYS A 1 248 ? 7.723 20.031 21.016 1 98.06 248 LYS A N 1
ATOM 1915 C CA . LYS A 1 248 ? 9.156 20.312 21.125 1 98.06 248 LYS A CA 1
ATOM 1916 C C . LYS A 1 248 ? 9.664 21.031 19.875 1 98.06 248 LYS A C 1
ATOM 1918 O O . LYS A 1 248 ? 10.43 21.984 19.969 1 98.06 248 LYS A O 1
ATOM 1923 N N . SER A 1 249 ? 9.258 20.547 18.75 1 98.06 249 SER A N 1
ATOM 1924 C CA . SER A 1 249 ? 9.656 21.172 17.5 1 98.06 249 SER A CA 1
ATOM 1925 C C . SER A 1 249 ? 9.164 22.609 17.422 1 98.06 249 SER A C 1
ATOM 1927 O O . SER A 1 249 ? 9.914 23.516 17.047 1 98.06 249 SER A O 1
ATOM 1929 N N . VAL A 1 250 ? 7.949 22.812 17.797 1 98.38 250 VAL A N 1
ATOM 1930 C CA . VAL A 1 250 ? 7.348 24.141 17.75 1 98.38 250 VAL A CA 1
ATOM 1931 C C . VAL A 1 250 ? 8.055 25.078 18.734 1 98.38 250 VAL A C 1
ATOM 1933 O O . VAL A 1 250 ? 8.344 26.234 18.422 1 98.38 250 VAL A O 1
ATOM 1936 N N . MET A 1 251 ? 8.352 24.594 19.953 1 97.94 251 MET A N 1
ATOM 1937 C CA . MET A 1 251 ? 9.055 25.406 20.938 1 97.94 251 MET A CA 1
ATOM 1938 C C . MET A 1 251 ? 10.453 25.766 20.453 1 97.94 251 MET A C 1
ATOM 1940 O O . MET A 1 251 ? 10.953 26.859 20.75 1 97.94 251 MET A O 1
ATOM 1944 N N . ASN A 1 252 ? 11.062 24.844 19.734 1 97.25 252 ASN A N 1
ATOM 1945 C CA . ASN A 1 252 ? 12.359 25.172 19.172 1 97.25 252 ASN A CA 1
ATOM 1946 C C . ASN A 1 252 ? 12.266 26.344 18.188 1 97.25 252 ASN A C 1
ATOM 1948 O O . ASN A 1 252 ? 13.172 27.172 18.094 1 97.25 252 ASN A O 1
ATOM 1952 N N . LEU A 1 253 ? 11.211 26.359 17.438 1 97.62 253 LEU A N 1
ATOM 1953 C CA . LEU A 1 253 ? 10.992 27.516 16.578 1 97.62 253 LEU A CA 1
ATOM 1954 C C . LEU A 1 253 ? 10.773 28.766 17.406 1 97.62 253 LEU A C 1
ATOM 1956 O O . LEU A 1 253 ? 11.398 29.797 17.156 1 97.62 253 LEU A O 1
ATOM 1960 N N . PHE A 1 254 ? 9.883 28.719 18.406 1 98 254 PHE A N 1
ATOM 1961 C CA . PHE A 1 254 ? 9.477 29.875 19.188 1 98 254 PHE A CA 1
ATOM 1962 C C . PHE A 1 254 ? 10.648 30.453 19.969 1 98 254 PHE A C 1
ATOM 1964 O O . PHE A 1 254 ? 10.812 31.672 20.062 1 98 254 PHE A O 1
ATOM 1971 N N . LYS A 1 255 ? 11.508 29.594 20.5 1 96.56 255 LYS A N 1
ATOM 1972 C CA . LYS A 1 255 ? 12.562 30.031 21.406 1 96.56 255 LYS A CA 1
ATOM 1973 C C . LYS A 1 255 ? 13.875 30.25 20.672 1 96.56 255 LYS A C 1
ATOM 1975 O O . LYS A 1 255 ? 14.633 31.172 21 1 96.56 255 LYS A O 1
ATOM 1980 N N . ASN A 1 256 ? 14.102 29.375 19.625 1 95.5 256 ASN A N 1
ATOM 1981 C CA . ASN A 1 256 ? 15.438 29.359 19.031 1 95.5 256 ASN A CA 1
ATOM 1982 C C . ASN A 1 256 ? 15.398 29.703 17.547 1 95.5 256 ASN A C 1
ATOM 1984 O O . ASN A 1 256 ? 16.438 29.797 16.906 1 95.5 256 ASN A O 1
ATOM 1988 N N . GLY A 1 257 ? 14.258 29.781 17 1 95.25 257 GLY A N 1
ATOM 1989 C CA . GLY A 1 257 ? 14.133 30.156 15.602 1 95.25 257 GLY A CA 1
ATOM 1990 C C . GLY A 1 257 ? 14.422 29 14.656 1 95.25 257 GLY A C 1
ATOM 1991 O O . GLY A 1 257 ? 14.633 29.219 13.461 1 95.25 257 GLY A O 1
ATOM 1992 N N . VAL A 1 258 ? 14.422 27.812 15.211 1 94.81 258 VAL A N 1
ATOM 1993 C CA . VAL A 1 258 ? 14.742 26.641 14.406 1 94.81 258 VAL A CA 1
ATOM 1994 C C . VAL A 1 258 ? 13.461 26 13.875 1 94.81 258 VAL A C 1
ATOM 1996 O O . VAL A 1 258 ? 12.609 25.562 14.656 1 94.81 258 VAL A O 1
ATOM 1999 N N . CYS A 1 259 ? 13.352 25.938 12.57 1 95.38 259 CYS A N 1
ATOM 2000 C CA . CYS A 1 259 ? 12.188 25.375 11.914 1 95.38 259 CYS A CA 1
ATOM 2001 C C . CYS A 1 259 ? 12.484 23.969 11.383 1 95.38 259 CYS A C 1
ATOM 2003 O O . CYS A 1 259 ? 13.438 23.781 10.625 1 95.38 259 CYS A O 1
ATOM 2005 N N . THR A 1 260 ? 11.68 23 11.727 1 95.5 260 THR A N 1
ATOM 2006 C CA . THR A 1 260 ? 11.938 21.625 11.32 1 95.5 260 THR A CA 1
ATOM 2007 C C . THR A 1 260 ? 11.195 21.297 10.031 1 95.5 260 THR A C 1
ATOM 2009 O O . THR A 1 260 ? 11.492 20.297 9.375 1 95.5 260 THR A O 1
ATOM 2012 N N . VAL A 1 261 ? 10.18 22.047 9.656 1 97.25 261 VAL A N 1
ATOM 2013 C CA . VAL A 1 261 ? 9.469 21.891 8.391 1 97.25 261 VAL A CA 1
ATOM 2014 C C . VAL A 1 261 ? 9.461 23.219 7.633 1 97.25 261 VAL A C 1
ATOM 2016 O O . VAL A 1 261 ? 8.742 24.156 8 1 97.25 261 VAL A O 1
ATOM 2019 N N . HIS A 1 262 ? 10.18 23.234 6.629 1 95.88 262 HIS A N 1
ATOM 2020 C CA . HIS A 1 262 ? 10.211 24.469 5.84 1 95.88 262 HIS A CA 1
ATOM 2021 C C . HIS A 1 262 ? 8.852 24.766 5.223 1 95.88 262 HIS A C 1
ATOM 2023 O O . HIS A 1 262 ? 8.164 23.859 4.746 1 95.88 262 HIS A O 1
ATOM 2029 N N . PRO A 1 263 ? 8.477 26.016 5.18 1 97 263 PRO A N 1
ATOM 2030 C CA . PRO A 1 263 ? 7.164 26.391 4.637 1 97 263 PRO A CA 1
ATOM 2031 C C . PRO A 1 263 ? 6.961 25.906 3.205 1 97 263 PRO A C 1
ATOM 2033 O O . PRO A 1 263 ? 5.836 25.578 2.811 1 97 263 PRO A O 1
ATOM 2036 N N . SER A 1 264 ? 8.016 25.766 2.469 1 96.5 264 SER A N 1
ATOM 2037 C CA . SER A 1 264 ? 7.887 25.266 1.101 1 96.5 264 SER A CA 1
ATOM 2038 C C . SER A 1 264 ? 7.418 23.828 1.072 1 96.5 264 SER A C 1
ATOM 2040 O O . SER A 1 264 ? 6.699 23.406 0.159 1 96.5 264 SER A O 1
ATOM 2042 N N . GLU A 1 265 ? 7.895 23.031 2.006 1 97.31 265 GLU A N 1
ATOM 2043 C CA . GLU A 1 265 ? 7.418 21.656 2.104 1 97.31 265 GLU A CA 1
ATOM 2044 C C . GLU A 1 265 ? 5.941 21.625 2.49 1 97.31 265 GLU A C 1
ATOM 2046 O O . GLU A 1 265 ? 5.176 20.812 1.95 1 97.31 265 GLU A O 1
ATOM 2051 N N . THR A 1 266 ? 5.562 22.484 3.422 1 98.5 266 THR A N 1
ATOM 2052 C CA . THR A 1 266 ? 4.16 22.594 3.809 1 98.5 266 THR A CA 1
ATOM 2053 C C . THR A 1 266 ? 3.299 22.969 2.604 1 98.5 266 THR A C 1
ATOM 2055 O O . THR A 1 266 ? 2.215 22.406 2.416 1 98.5 266 THR A O 1
ATOM 2058 N N . LEU A 1 267 ? 3.779 23.859 1.808 1 98.62 267 LEU A N 1
ATOM 2059 C CA . LEU A 1 267 ? 3.072 24.266 0.597 1 98.62 267 LEU A CA 1
ATOM 2060 C C . LEU A 1 267 ? 2.865 23.078 -0.332 1 98.62 267 LEU A C 1
ATOM 2062 O O . LEU A 1 267 ? 1.786 22.906 -0.905 1 98.62 267 LEU A O 1
ATOM 2066 N N . GLU A 1 268 ? 3.857 22.281 -0.466 1 98.25 268 GLU A N 1
ATOM 2067 C CA . GLU A 1 268 ? 3.775 21.109 -1.346 1 98.25 268 GLU A CA 1
ATOM 2068 C C . GLU A 1 268 ? 2.762 20.094 -0.828 1 98.25 268 GLU A C 1
ATOM 2070 O O . GLU A 1 268 ? 2.062 19.453 -1.613 1 98.25 268 GLU A O 1
ATOM 2075 N N . VAL A 1 269 ? 2.719 19.906 0.46 1 98.69 269 VAL A N 1
ATOM 2076 C CA . VAL A 1 269 ? 1.743 19 1.051 1 98.69 269 VAL A CA 1
ATOM 2077 C C . VAL A 1 269 ? 0.329 19.453 0.7 1 98.69 269 VAL A C 1
ATOM 2079 O O . VAL A 1 269 ? -0.517 18.641 0.319 1 98.69 269 VAL A O 1
ATOM 2082 N N . ILE A 1 270 ? 0.06 20.766 0.802 1 98.81 270 ILE A N 1
ATOM 2083 C CA . ILE A 1 270 ? -1.25 21.312 0.475 1 98.81 270 ILE A CA 1
ATOM 2084 C C . ILE A 1 270 ? -1.531 21.125 -1.014 1 98.81 270 ILE A C 1
ATOM 2086 O O . ILE A 1 270 ? -2.633 20.734 -1.398 1 98.81 270 ILE A O 1
ATOM 2090 N N . ARG A 1 271 ? -0.537 21.375 -1.831 1 98.75 271 ARG A N 1
ATOM 2091 C CA . ARG A 1 271 ? -0.702 21.203 -3.27 1 98.75 271 ARG A CA 1
ATOM 2092 C C . ARG A 1 271 ? -1.004 19.75 -3.607 1 98.75 271 ARG A C 1
ATOM 2094 O O . ARG A 1 271 ? -1.841 19.469 -4.469 1 98.75 271 ARG A O 1
ATOM 2101 N N . PHE A 1 272 ? -0.292 18.906 -2.939 1 98.75 272 PHE A N 1
ATOM 2102 C CA . PHE A 1 272 ? -0.499 17.469 -3.125 1 98.75 272 PHE A CA 1
ATOM 2103 C C . PHE A 1 272 ? -1.956 17.094 -2.883 1 98.75 272 PHE A C 1
ATOM 2105 O O . PHE A 1 272 ? -2.576 16.422 -3.707 1 98.75 272 PHE A O 1
ATOM 2112 N N . LEU A 1 273 ? -2.529 17.531 -1.787 1 98.81 273 LEU A N 1
ATOM 2113 C CA . LEU A 1 273 ? -3.914 17.219 -1.452 1 98.81 273 LEU A CA 1
ATOM 2114 C C . LEU A 1 273 ? -4.875 17.891 -2.424 1 98.81 273 LEU A C 1
ATOM 2116 O O . LEU A 1 273 ? -5.918 17.328 -2.764 1 98.81 273 LEU A O 1
ATOM 2120 N N . GLU A 1 274 ? -4.531 19.109 -2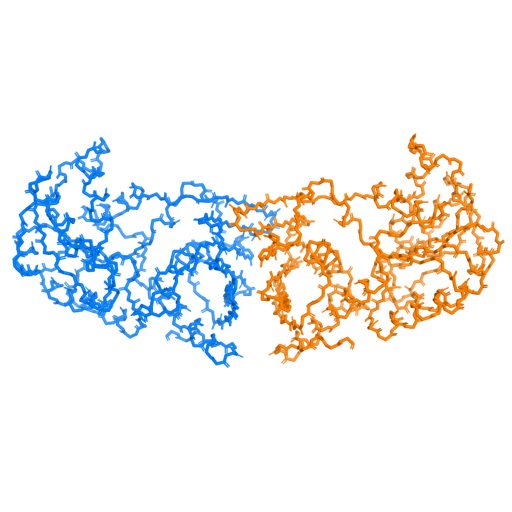.807 1 98.56 274 GLU A N 1
ATOM 2121 C CA . GLU A 1 274 ? -5.359 19.781 -3.801 1 98.56 274 GLU A CA 1
ATOM 2122 C C . GLU A 1 274 ? -5.395 19 -5.113 1 98.56 274 GLU A C 1
ATOM 2124 O O . GLU A 1 274 ? -6.457 18.844 -5.715 1 98.56 274 GLU A O 1
ATOM 2129 N N . CYS A 1 275 ? -4.27 18.516 -5.551 1 98.5 275 CYS A N 1
ATOM 2130 C CA . CYS A 1 275 ? -4.191 17.688 -6.75 1 98.5 275 CYS A CA 1
ATOM 2131 C C . CYS A 1 275 ? -4.965 16.391 -6.57 1 98.5 275 CYS A C 1
ATOM 2133 O O . CYS A 1 275 ? -5.602 15.906 -7.504 1 98.5 275 CYS A O 1
ATOM 2135 N N . ALA A 1 276 ? -4.863 15.812 -5.387 1 98.5 276 ALA A N 1
ATOM 2136 C CA . ALA A 1 276 ? -5.617 14.594 -5.105 1 98.5 276 ALA A CA 1
ATOM 2137 C C . ALA A 1 276 ? -7.117 14.836 -5.238 1 98.5 276 ALA A C 1
ATOM 2139 O O . ALA A 1 276 ? -7.84 14 -5.793 1 98.5 276 ALA A O 1
ATOM 2140 N N . GLU A 1 277 ? -7.59 16.031 -4.68 1 98.06 277 GLU A N 1
ATOM 2141 C CA . GLU A 1 277 ? -8.992 16.406 -4.844 1 98.06 277 GLU A CA 1
ATOM 2142 C C . GLU A 1 277 ? -9.375 16.469 -6.32 1 98.06 277 GLU A C 1
ATOM 2144 O O . GLU A 1 277 ? -10.414 15.938 -6.723 1 98.06 277 GLU A O 1
ATOM 2149 N N . GLN A 1 278 ? -8.539 17.125 -7.086 1 97.62 278 GLN A N 1
ATOM 2150 C CA . GLN A 1 278 ? -8.797 17.281 -8.516 1 97.62 278 GLN A CA 1
ATOM 2151 C C . GLN A 1 278 ? -8.797 15.93 -9.227 1 97.62 278 GLN A C 1
ATOM 2153 O O . GLN A 1 278 ? -9.672 15.656 -10.047 1 97.62 278 GLN A O 1
ATOM 2158 N N . SER A 1 279 ? -7.82 15.117 -8.922 1 96.94 279 SER A N 1
ATOM 2159 C CA . SER A 1 279 ? -7.711 13.797 -9.531 1 96.94 279 SER A CA 1
ATOM 2160 C C . SER A 1 279 ? -8.945 12.953 -9.242 1 96.94 279 SER A C 1
ATOM 2162 O O . SER A 1 279 ? -9.477 12.289 -10.141 1 96.94 279 SER A O 1
ATOM 2164 N N . ARG A 1 280 ? -9.367 12.93 -7.992 1 96.25 280 ARG A N 1
ATOM 2165 C CA . ARG A 1 280 ? -10.547 12.172 -7.578 1 96.25 280 ARG A CA 1
ATOM 2166 C C . ARG A 1 280 ? -11.773 12.586 -8.391 1 96.25 280 ARG A C 1
ATOM 2168 O O . ARG A 1 280 ? -12.547 11.734 -8.836 1 96.25 280 ARG A O 1
ATOM 2175 N N . LEU A 1 281 ? -11.938 13.828 -8.594 1 95.81 281 LEU A N 1
ATOM 2176 C CA . LEU A 1 281 ? -13.102 14.367 -9.281 1 95.81 281 LEU A CA 1
ATOM 2177 C C . LEU A 1 281 ? -13.016 14.109 -10.781 1 95.81 281 LEU A C 1
ATOM 2179 O O . LEU A 1 281 ? -14.008 13.742 -11.414 1 95.81 281 LEU A O 1
ATOM 2183 N N . GLN A 1 282 ? -11.828 14.297 -11.344 1 94.81 282 GLN A N 1
ATOM 2184 C CA . GLN A 1 282 ? -11.648 14.203 -12.789 1 94.81 282 GLN A CA 1
ATOM 2185 C C . GLN A 1 282 ? -11.367 12.766 -13.211 1 94.81 282 GLN A C 1
ATOM 2187 O O . GLN A 1 282 ? -11.414 12.438 -14.398 1 94.81 282 GLN A O 1
ATOM 2192 N N . LYS A 1 283 ? -11.039 11.914 -12.234 1 90.75 283 LYS A N 1
ATOM 2193 C CA . LYS A 1 283 ? -10.75 10.5 -12.477 1 90.75 283 LYS A CA 1
ATOM 2194 C C . LYS A 1 283 ? -9.578 10.344 -13.438 1 90.75 283 LYS A C 1
ATOM 2196 O O . LYS A 1 283 ? -9.656 9.57 -14.391 1 90.75 283 LYS A O 1
ATOM 2201 N N . CYS A 1 284 ? -8.609 11.156 -13.211 1 91.81 284 CYS A N 1
ATOM 2202 C CA . CYS A 1 284 ? -7.379 11.078 -14 1 91.81 284 CYS A CA 1
ATOM 2203 C C . CYS A 1 284 ? -6.18 11.547 -13.18 1 91.81 284 CYS A C 1
ATOM 2205 O O . CYS A 1 284 ? -6.348 12.133 -12.109 1 91.81 284 CYS A O 1
ATOM 2207 N N . THR A 1 285 ? -5.043 11.266 -13.664 1 93.56 285 THR A N 1
ATOM 2208 C CA . THR A 1 285 ? -3.811 11.75 -13.055 1 93.56 285 THR A CA 1
ATOM 2209 C C . THR A 1 285 ? -3.672 13.258 -13.234 1 93.56 285 THR A C 1
ATOM 2211 O O . THR A 1 285 ? -3.955 13.789 -14.312 1 93.56 285 THR A O 1
ATOM 2214 N N . VAL A 1 286 ? -3.225 13.922 -12.188 1 96.19 286 VAL A N 1
ATOM 2215 C CA . VAL A 1 286 ? -3.037 15.367 -12.211 1 96.19 286 VAL A CA 1
ATOM 2216 C C . VAL A 1 286 ? -1.56 15.695 -12.016 1 96.19 286 VAL A C 1
ATOM 2218 O O . VAL A 1 286 ? -0.918 15.18 -11.102 1 96.19 286 VAL A O 1
ATOM 2221 N N . LEU A 1 287 ? -1.013 16.5 -12.867 1 96.19 287 LEU A N 1
ATOM 2222 C CA . LEU A 1 287 ? 0.354 16.984 -12.703 1 96.19 287 LEU A CA 1
ATOM 2223 C C . LEU A 1 287 ? 0.437 18 -11.57 1 96.19 287 LEU A C 1
ATOM 2225 O O . LEU A 1 287 ? -0.434 18.875 -11.445 1 96.19 287 LEU A O 1
ATOM 2229 N N . MET A 1 288 ? 1.434 17.766 -10.758 1 95.56 288 MET A N 1
ATOM 2230 C CA . MET A 1 288 ? 1.628 18.688 -9.641 1 95.56 288 MET A CA 1
ATOM 2231 C C . MET A 1 288 ? 2.615 19.797 -10.016 1 95.56 288 MET A C 1
ATOM 2233 O O . MET A 1 288 ? 3.826 19.625 -9.859 1 95.56 288 MET A O 1
ATOM 2237 N N . GLU A 1 289 ? 2.15 20.812 -10.578 1 86.88 289 GLU A N 1
ATOM 2238 C CA . GLU A 1 289 ? 2.969 21.984 -10.875 1 86.88 289 GLU A CA 1
ATOM 2239 C C . GLU A 1 289 ? 3.027 22.938 -9.688 1 86.88 289 GLU A C 1
ATOM 2241 O O . GLU A 1 289 ? 2.004 23.219 -9.062 1 86.88 289 GLU A O 1
ATOM 2246 N N . MET A 1 290 ? 4.219 23.219 -9.289 1 82.06 290 MET A N 1
ATOM 2247 C CA . MET A 1 290 ? 4.359 24.141 -8.172 1 82.06 290 MET A CA 1
ATOM 2248 C C . MET A 1 290 ? 4.43 25.578 -8.672 1 82.06 290 MET A C 1
ATOM 2250 O O . MET A 1 290 ? 4.906 25.844 -9.781 1 82.06 290 MET A O 1
ATOM 2254 N N . MET B 1 1 ? 1.981 -43.438 -5.352 1 97.62 1 MET B N 1
ATOM 2255 C CA . MET B 1 1 ? 1.618 -42.594 -6.477 1 97.62 1 MET B CA 1
ATOM 2256 C C . MET B 1 1 ? 2.861 -42.094 -7.211 1 97.62 1 MET B C 1
ATOM 2258 O O . MET B 1 1 ? 3.785 -41.562 -6.59 1 97.62 1 MET B O 1
ATOM 2262 N N . ASN B 1 2 ? 2.914 -42.344 -8.523 1 98.62 2 ASN B N 1
ATOM 2263 C CA . ASN B 1 2 ? 4.023 -41.906 -9.359 1 98.62 2 ASN B CA 1
ATOM 2264 C C . ASN B 1 2 ? 3.711 -40.562 -10.039 1 98.62 2 ASN B C 1
ATOM 2266 O O . ASN B 1 2 ? 2.758 -40.469 -10.812 1 98.62 2 ASN B O 1
ATOM 2270 N N . ILE B 1 3 ? 4.555 -39.625 -9.805 1 98.81 3 ILE B N 1
ATOM 2271 C CA . ILE B 1 3 ? 4.34 -38.281 -10.344 1 98.81 3 ILE B CA 1
ATOM 2272 C C . ILE B 1 3 ? 5.273 -38.062 -11.539 1 98.81 3 ILE B C 1
ATOM 2274 O O . ILE B 1 3 ? 6.438 -38.438 -11.508 1 98.81 3 ILE B O 1
ATOM 2278 N N . GLY B 1 4 ? 4.742 -37.469 -12.555 1 98.94 4 GLY B N 1
ATOM 2279 C CA . GLY B 1 4 ? 5.543 -36.969 -13.672 1 98.94 4 GLY B CA 1
ATOM 2280 C C . GLY B 1 4 ? 5.734 -35.469 -13.656 1 98.94 4 GLY B C 1
ATOM 2281 O O . GLY B 1 4 ? 4.871 -34.719 -13.18 1 98.94 4 GLY B O 1
ATOM 2282 N N . ILE B 1 5 ? 6.871 -35 -14.211 1 98.94 5 ILE B N 1
ATOM 2283 C CA . ILE B 1 5 ? 7.133 -33.594 -14.336 1 98.94 5 ILE B CA 1
ATOM 2284 C C . ILE B 1 5 ? 7.359 -33.219 -15.805 1 98.94 5 ILE B C 1
ATOM 2286 O O . ILE B 1 5 ? 8.125 -33.906 -16.5 1 98.94 5 ILE B O 1
ATOM 2290 N N . ILE B 1 6 ? 6.641 -32.25 -16.219 1 98.88 6 ILE B N 1
ATOM 2291 C CA . ILE B 1 6 ? 6.891 -31.656 -17.516 1 98.88 6 ILE B CA 1
ATOM 2292 C C . ILE B 1 6 ? 7.531 -30.281 -17.344 1 98.88 6 ILE B C 1
ATOM 2294 O O . ILE B 1 6 ? 6.895 -29.359 -16.828 1 98.88 6 ILE B O 1
ATOM 2298 N N . GLY B 1 7 ? 8.766 -30.125 -17.797 1 98.75 7 GLY B N 1
ATOM 2299 C CA . GLY B 1 7 ? 9.555 -28.922 -17.594 1 98.75 7 GLY B CA 1
ATOM 2300 C C . GLY B 1 7 ? 10.484 -29 -16.406 1 98.75 7 GLY B C 1
ATOM 2301 O O . GLY B 1 7 ? 10.031 -29.109 -15.266 1 98.75 7 GLY B O 1
ATOM 2302 N N . LEU B 1 8 ? 11.805 -28.969 -16.625 1 98.69 8 LEU B N 1
ATOM 2303 C CA . LEU B 1 8 ? 12.805 -29.047 -15.57 1 98.69 8 LEU B CA 1
ATOM 2304 C C . LEU B 1 8 ? 13.68 -27.797 -15.555 1 98.69 8 LEU B C 1
ATOM 2306 O O . LEU B 1 8 ? 14.859 -27.875 -15.219 1 98.69 8 LEU B O 1
ATOM 2310 N N . ASP B 1 9 ? 13.117 -26.672 -15.984 1 98.19 9 ASP B N 1
ATOM 2311 C CA . ASP B 1 9 ? 13.891 -25.438 -16.047 1 98.19 9 ASP B CA 1
ATOM 2312 C C . ASP B 1 9 ? 13.477 -24.484 -14.93 1 98.19 9 ASP B C 1
ATOM 2314 O O . ASP B 1 9 ? 13.914 -23.328 -14.906 1 98.19 9 ASP B O 1
ATOM 2318 N N . SER B 1 10 ? 12.609 -24.828 -14.062 1 96.88 10 SER B N 1
ATOM 2319 C CA . SER B 1 10 ? 12.258 -24.109 -12.844 1 96.88 10 SER B CA 1
ATOM 2320 C C . SER B 1 10 ? 12.836 -24.797 -11.609 1 96.88 10 SER B C 1
ATOM 2322 O O . SER B 1 10 ? 12.875 -26.016 -11.539 1 96.88 10 SER B O 1
ATOM 2324 N N . SER B 1 11 ? 13.258 -23.984 -10.586 1 95.69 11 SER B N 1
ATOM 2325 C CA . SER B 1 11 ? 13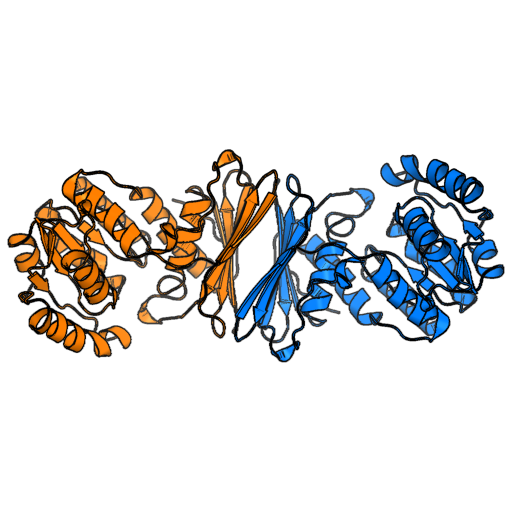.773 -24.531 -9.336 1 95.69 11 SER B CA 1
ATOM 2326 C C . SER B 1 11 ? 12.719 -25.359 -8.617 1 95.69 11 SER B C 1
ATOM 2328 O O . SER B 1 11 ? 13.047 -26.156 -7.734 1 95.69 11 SER B O 1
ATOM 2330 N N . HIS B 1 12 ? 11.492 -25.188 -8.977 1 97.44 12 HIS B N 1
ATOM 2331 C CA . HIS B 1 12 ? 10.414 -25.953 -8.352 1 97.44 12 HIS B CA 1
ATOM 2332 C C . HIS B 1 12 ? 10.547 -27.438 -8.641 1 97.44 12 HIS B C 1
ATOM 2334 O O . HIS B 1 12 ? 10.133 -28.281 -7.832 1 97.44 12 HIS B O 1
ATOM 2340 N N . ALA B 1 13 ? 11.102 -27.797 -9.805 1 97.94 13 ALA B N 1
ATOM 2341 C CA . ALA B 1 13 ? 11.289 -29.203 -10.133 1 97.94 13 ALA B CA 1
ATOM 2342 C C . ALA B 1 13 ? 12.109 -29.906 -9.055 1 97.94 13 ALA B C 1
ATOM 2344 O O . ALA B 1 13 ? 11.695 -30.938 -8.531 1 97.94 13 ALA B O 1
ATOM 2345 N N . LEU B 1 14 ? 13.242 -29.297 -8.703 1 97.75 14 LEU B N 1
ATOM 2346 C CA . LEU B 1 14 ? 14.117 -29.891 -7.688 1 97.75 14 LEU B CA 1
ATOM 2347 C C . LEU B 1 14 ? 13.492 -29.75 -6.301 1 97.75 14 LEU B C 1
ATOM 2349 O O . LEU B 1 14 ? 13.5 -30.703 -5.52 1 97.75 14 LEU B O 1
ATOM 2353 N N . ALA B 1 15 ? 12.922 -28.609 -6.016 1 97.94 15 ALA B N 1
ATOM 2354 C CA . ALA B 1 15 ? 12.391 -28.328 -4.684 1 97.94 15 ALA B CA 1
ATOM 2355 C C . ALA B 1 15 ? 11.211 -29.25 -4.367 1 97.94 15 ALA B C 1
ATOM 2357 O O . ALA B 1 15 ? 11.141 -29.828 -3.273 1 97.94 15 ALA B O 1
ATOM 2358 N N . PHE B 1 16 ? 10.297 -29.375 -5.32 1 98.56 16 PHE B N 1
ATOM 2359 C CA . PHE B 1 16 ? 9.133 -30.219 -5.105 1 98.56 16 PHE B CA 1
ATOM 2360 C C . PHE B 1 16 ? 9.539 -31.672 -4.949 1 98.56 16 PHE B C 1
ATOM 2362 O O . PHE B 1 16 ? 9.055 -32.375 -4.059 1 98.56 16 PHE B O 1
ATOM 2369 N N . THR B 1 17 ? 10.43 -32.156 -5.816 1 98.56 17 THR B N 1
ATOM 2370 C CA . THR B 1 17 ? 10.906 -33.531 -5.75 1 98.56 17 THR B CA 1
ATOM 2371 C C . THR B 1 17 ? 11.547 -33.812 -4.395 1 98.56 17 THR B C 1
ATOM 2373 O O . THR B 1 17 ? 11.242 -34.812 -3.756 1 98.56 17 THR B O 1
ATOM 2376 N N . ARG B 1 18 ? 12.406 -32.906 -3.977 1 97.88 18 ARG B N 1
ATOM 2377 C CA . ARG B 1 18 ? 13.078 -33.062 -2.688 1 97.88 18 ARG B CA 1
ATOM 2378 C C . ARG B 1 18 ? 12.062 -33.188 -1.555 1 97.88 18 ARG B C 1
ATOM 2380 O O . ARG B 1 18 ? 12.156 -34.062 -0.714 1 97.88 18 ARG B O 1
ATOM 2387 N N . ILE B 1 19 ? 11.094 -32.344 -1.528 1 98 19 ILE B N 1
ATOM 2388 C CA . ILE B 1 19 ? 10.094 -32.312 -0.465 1 98 19 ILE B CA 1
ATOM 2389 C C . ILE B 1 19 ? 9.281 -33.594 -0.485 1 98 19 ILE B C 1
ATOM 2391 O O . ILE B 1 19 ? 9.086 -34.219 0.554 1 98 19 ILE B O 1
ATOM 2395 N N . LEU B 1 20 ? 8.852 -34.062 -1.661 1 97.88 20 LEU B N 1
ATOM 2396 C CA . LEU B 1 20 ? 8.023 -35.25 -1.786 1 97.88 20 LEU B CA 1
ATOM 2397 C C . LEU B 1 20 ? 8.797 -36.469 -1.35 1 97.88 20 LEU B C 1
ATOM 2399 O O . LEU B 1 20 ? 8.227 -37.375 -0.729 1 97.88 20 LEU B O 1
ATOM 2403 N N . HIS B 1 21 ? 10.07 -36.5 -1.646 1 97.06 21 HIS B N 1
ATOM 2404 C CA . HIS B 1 21 ? 10.875 -37.688 -1.401 1 97.06 21 HIS B CA 1
ATOM 2405 C C . HIS B 1 21 ? 11.375 -37.719 0.037 1 97.06 21 HIS B C 1
ATOM 2407 O O . HIS B 1 21 ? 11.586 -38.812 0.597 1 97.06 21 HIS B O 1
ATOM 2413 N N . GLU B 1 22 ? 11.531 -36.562 0.632 1 95.88 22 GLU B N 1
ATOM 2414 C CA . GLU B 1 22 ? 12.258 -36.531 1.9 1 95.88 22 GLU B CA 1
ATOM 2415 C C . GLU B 1 22 ? 11.32 -36.219 3.062 1 95.88 22 GLU B C 1
ATOM 2417 O O . GLU B 1 22 ? 11.648 -36.469 4.219 1 95.88 22 GLU B O 1
ATOM 2422 N N . SER B 1 23 ? 10.242 -35.625 2.811 1 94.06 23 SER B N 1
ATOM 2423 C CA . SER B 1 23 ? 9.344 -35.219 3.879 1 94.06 23 SER B CA 1
ATOM 2424 C C . SER B 1 23 ? 8.68 -36.406 4.539 1 94.06 23 SER B C 1
ATOM 2426 O O . SER B 1 23 ? 8.375 -37.406 3.875 1 94.06 23 SER B O 1
ATOM 2428 N N . GLN B 1 24 ? 8.375 -36.25 5.84 1 93.69 24 GLN B N 1
ATOM 2429 C CA . GLN B 1 24 ? 7.711 -37.312 6.598 1 93.69 24 GLN B CA 1
ATOM 2430 C C . GLN B 1 24 ? 6.203 -37.062 6.664 1 93.69 24 GLN B C 1
ATOM 2432 O O . GLN B 1 24 ? 5.484 -37.812 7.348 1 93.69 24 GLN B O 1
ATOM 2437 N N . GLU B 1 25 ? 5.816 -36.094 5.98 1 93.56 25 GLU B N 1
ATOM 2438 C CA . GLU B 1 25 ? 4.383 -35.812 5.922 1 93.56 25 GLU B CA 1
ATOM 2439 C C . GLU B 1 25 ? 3.619 -37.031 5.383 1 93.56 25 GLU B C 1
ATOM 2441 O O . GLU B 1 25 ? 3.973 -37.562 4.332 1 93.56 25 GLU B O 1
ATOM 2446 N N . THR B 1 26 ? 2.564 -37.375 6.082 1 94.75 26 THR B N 1
ATOM 2447 C CA . THR B 1 26 ? 1.766 -38.531 5.715 1 94.75 26 THR B CA 1
ATOM 2448 C C . THR B 1 26 ? 1.204 -38.375 4.305 1 94.75 26 THR B C 1
ATOM 2450 O O . THR B 1 26 ? 1.172 -39.344 3.537 1 94.75 26 THR B O 1
ATOM 2453 N N . LEU B 1 27 ? 0.872 -37.219 3.994 1 95.5 27 LEU B N 1
ATOM 2454 C CA . LEU B 1 27 ? 0.242 -36.938 2.709 1 95.5 27 LEU B CA 1
ATOM 2455 C C . LEU B 1 27 ? 1.215 -37.188 1.562 1 95.5 27 LEU B C 1
ATOM 2457 O O . LEU B 1 27 ? 0.796 -37.406 0.419 1 95.5 27 LEU B O 1
ATOM 2461 N N . PHE B 1 28 ? 2.461 -37.188 1.814 1 97.31 28 PHE B N 1
ATOM 2462 C CA . PHE B 1 28 ? 3.477 -37.375 0.786 1 97.31 28 PHE B CA 1
ATOM 2463 C C . PHE B 1 28 ? 3.951 -38.812 0.759 1 97.31 28 PHE B C 1
ATOM 2465 O O . PHE B 1 28 ? 4.742 -39.219 -0.104 1 97.31 28 PHE B O 1
ATOM 2472 N N . SER B 1 29 ? 3.367 -39.562 1.729 1 94.38 29 SER B N 1
ATOM 2473 C CA . SER B 1 29 ? 3.789 -40.969 1.803 1 94.38 29 SER B CA 1
ATOM 2474 C C . SER B 1 29 ? 3.469 -41.719 0.51 1 94.38 29 SER B C 1
ATOM 2476 O O . SER B 1 29 ? 2.395 -41.531 -0.066 1 94.38 29 SER B O 1
ATOM 2478 N N . ASP B 1 30 ? 4.375 -42.5 -0.019 1 94.62 30 ASP B N 1
ATOM 2479 C CA . ASP B 1 30 ? 4.223 -43.344 -1.197 1 94.62 30 ASP B CA 1
ATOM 2480 C C . ASP B 1 30 ? 4.055 -42.5 -2.461 1 94.62 30 ASP B C 1
ATOM 2482 O O . ASP B 1 30 ? 3.287 -42.844 -3.355 1 94.62 30 ASP B O 1
ATOM 2486 N N . VAL B 1 31 ? 4.477 -41.25 -2.377 1 98.19 31 VAL B N 1
ATOM 2487 C CA . VAL B 1 31 ? 4.512 -40.375 -3.562 1 98.19 31 VAL B CA 1
ATOM 2488 C C . VAL B 1 31 ? 5.953 -40.25 -4.055 1 98.19 31 VAL B C 1
ATOM 2490 O O . VAL B 1 31 ? 6.844 -39.875 -3.285 1 98.19 31 VAL B O 1
ATOM 2493 N N . THR B 1 32 ? 6.184 -40.531 -5.297 1 98.12 32 THR B N 1
ATOM 2494 C CA . THR B 1 32 ? 7.527 -40.438 -5.859 1 98.12 32 THR B CA 1
ATOM 2495 C C . THR B 1 32 ? 7.488 -39.844 -7.254 1 98.12 32 THR B C 1
ATOM 2497 O O . THR B 1 32 ? 6.598 -40.156 -8.047 1 98.12 32 THR B O 1
ATOM 2500 N N . VAL B 1 33 ? 8.43 -38.969 -7.531 1 98.81 33 VAL B N 1
ATOM 2501 C CA . VAL B 1 33 ? 8.625 -38.5 -8.898 1 98.81 33 VAL B CA 1
ATOM 2502 C C . VAL B 1 33 ? 9.422 -39.531 -9.688 1 98.81 33 VAL B C 1
ATOM 2504 O O . VAL B 1 33 ? 10.555 -39.844 -9.328 1 98.81 33 VAL B O 1
ATOM 2507 N N . THR B 1 34 ? 8.867 -40 -10.828 1 98.81 34 THR B N 1
ATOM 2508 C CA . THR B 1 34 ? 9.516 -41.156 -11.445 1 98.81 34 THR B CA 1
ATOM 2509 C C . THR B 1 34 ? 9.898 -40.875 -12.891 1 98.81 34 THR B C 1
ATOM 2511 O O . THR B 1 34 ? 10.742 -41.531 -13.469 1 98.81 34 THR B O 1
ATOM 2514 N N . ALA B 1 35 ? 9.281 -39.906 -13.531 1 98.88 35 ALA B N 1
ATOM 2515 C CA . ALA B 1 35 ? 9.531 -39.594 -14.938 1 98.88 35 ALA B CA 1
ATOM 2516 C C . ALA B 1 35 ? 9.445 -38.094 -15.195 1 98.88 35 ALA B C 1
ATOM 2518 O O . ALA B 1 35 ? 8.719 -37.375 -14.508 1 98.88 35 ALA B O 1
ATOM 2519 N N . ALA B 1 36 ? 10.188 -37.656 -16.172 1 98.94 36 ALA B N 1
ATOM 2520 C CA . ALA B 1 36 ? 10.141 -36.219 -16.5 1 98.94 36 ALA B CA 1
ATOM 2521 C C . ALA B 1 36 ? 10.492 -36 -17.969 1 98.94 36 ALA B C 1
ATOM 2523 O O . ALA B 1 36 ? 11.211 -36.781 -18.578 1 98.94 36 ALA B O 1
ATOM 2524 N N . TYR B 1 37 ? 9.867 -35.062 -18.5 1 98.81 37 TYR B N 1
ATOM 2525 C CA . TYR B 1 37 ? 10.281 -34.438 -19.75 1 98.81 37 TYR B CA 1
ATOM 2526 C C . TYR B 1 37 ? 10.977 -33.094 -19.5 1 98.81 37 TYR B C 1
ATOM 2528 O O . TYR B 1 37 ? 10.391 -32.188 -18.891 1 98.81 37 TYR B O 1
ATOM 2536 N N . ALA B 1 38 ? 12.18 -32.938 -19.922 1 98.31 38 ALA B N 1
ATOM 2537 C CA . ALA B 1 38 ? 13.016 -31.812 -19.516 1 98.31 38 ALA B CA 1
ATOM 2538 C C . ALA B 1 38 ? 12.422 -30.484 -19.984 1 98.31 38 ALA B C 1
ATOM 2540 O O . ALA B 1 38 ? 12.422 -29.5 -19.25 1 98.31 38 ALA B O 1
ATOM 2541 N N . GLY B 1 39 ? 11.945 -30.531 -21.266 1 97.19 39 GLY B N 1
ATOM 2542 C CA . GLY B 1 39 ? 11.445 -29.297 -21.844 1 97.19 39 GLY B CA 1
ATOM 2543 C C . GLY B 1 39 ? 12.531 -28.266 -22.078 1 97.19 39 GLY B C 1
ATOM 2544 O O . GLY B 1 39 ? 13.609 -28.594 -22.578 1 97.19 39 GLY B O 1
ATOM 2545 N N . GLY B 1 40 ? 12.227 -26.984 -21.688 1 95.69 40 GLY B N 1
ATOM 2546 C CA . GLY B 1 40 ? 13.141 -25.875 -21.922 1 95.69 40 GLY B CA 1
ATOM 2547 C C . GLY B 1 40 ? 12.625 -24.875 -22.938 1 95.69 40 GLY B C 1
ATOM 2548 O O . GLY B 1 40 ? 11.805 -25.219 -23.781 1 95.69 40 GLY B O 1
ATOM 2549 N N . SER B 1 41 ? 13.078 -23.672 -22.812 1 96.5 41 SER B N 1
ATOM 2550 C CA . SER B 1 41 ? 12.758 -22.562 -23.719 1 96.5 41 SER B CA 1
ATOM 2551 C C . SER B 1 41 ? 14.016 -21.844 -24.188 1 96.5 41 SER B C 1
ATOM 2553 O O . SER B 1 41 ? 14.68 -21.172 -23.422 1 96.5 41 SER B O 1
ATOM 2555 N N . PRO B 1 42 ? 14.328 -21.922 -25.453 1 94.31 42 PRO B N 1
ATOM 2556 C CA . PRO B 1 42 ? 15.625 -21.469 -25.953 1 94.31 42 PRO B CA 1
ATOM 2557 C C . PRO B 1 42 ? 15.773 -19.953 -25.906 1 94.31 42 PRO B C 1
ATOM 2559 O O . PRO B 1 42 ? 16.891 -19.438 -26 1 94.31 42 PRO B O 1
ATOM 2562 N N . ASP B 1 43 ? 14.719 -19.188 -25.844 1 96.44 43 ASP B N 1
ATOM 2563 C CA . ASP B 1 43 ? 14.812 -17.719 -25.844 1 96.44 43 ASP B CA 1
ATOM 2564 C C . ASP B 1 43 ? 14.562 -17.156 -24.438 1 96.44 43 ASP B C 1
ATOM 2566 O O . ASP B 1 43 ? 14.281 -15.969 -24.297 1 96.44 43 ASP B O 1
ATOM 2570 N N . PHE B 1 44 ? 14.578 -18.047 -23.453 1 95.94 44 PHE B N 1
ATOM 2571 C CA . PHE B 1 44 ? 14.43 -17.688 -22.047 1 95.94 44 PHE B CA 1
ATOM 2572 C C . PHE B 1 44 ? 15.703 -18 -21.281 1 95.94 44 PHE B C 1
ATOM 2574 O O . PHE B 1 44 ? 15.953 -19.141 -20.906 1 95.94 44 PHE B O 1
ATOM 2581 N N . PRO B 1 45 ? 16.531 -16.953 -21 1 94.94 45 PRO B N 1
ATOM 2582 C CA . PRO B 1 45 ? 17.891 -17.156 -20.453 1 94.94 45 PRO B CA 1
ATOM 2583 C C . PRO B 1 45 ? 17.891 -18.031 -19.203 1 94.94 45 PRO B C 1
ATOM 2585 O O . PRO B 1 45 ? 18.734 -18.922 -19.078 1 94.94 45 PRO B O 1
ATOM 2588 N N . LEU B 1 46 ? 16.984 -17.844 -18.328 1 94.56 46 LEU B N 1
ATOM 2589 C CA . LEU B 1 46 ? 16.906 -18.656 -17.109 1 94.56 46 LEU B CA 1
ATOM 2590 C C . LEU B 1 46 ? 16.656 -20.125 -17.453 1 94.56 46 LEU B C 1
ATOM 2592 O O . LEU B 1 46 ? 17.219 -21.016 -16.812 1 94.56 46 LEU B O 1
ATOM 2596 N N . SER B 1 47 ? 15.812 -20.328 -18.391 1 96.12 47 SER B N 1
ATOM 2597 C CA . SER B 1 47 ? 15.516 -21.688 -18.828 1 96.12 47 SER B CA 1
ATOM 2598 C C . SER B 1 47 ? 16.75 -22.359 -19.422 1 96.12 47 SER B C 1
ATOM 2600 O O . SER B 1 47 ? 17.062 -23.5 -19.078 1 96.12 47 SER B O 1
ATOM 2602 N N . VAL B 1 48 ? 17.391 -21.641 -20.25 1 95.5 48 VAL B N 1
ATOM 2603 C CA . VAL B 1 48 ? 18.562 -22.156 -20.953 1 95.5 48 VAL B CA 1
ATOM 2604 C C . VAL B 1 48 ? 19.641 -22.547 -19.938 1 95.5 48 VAL B C 1
ATOM 2606 O O . VAL B 1 48 ? 20.25 -23.625 -20.062 1 95.5 48 VAL B O 1
ATOM 2609 N N . SER B 1 49 ? 19.828 -21.766 -19 1 96.75 49 SER B N 1
ATOM 2610 C CA . SER B 1 49 ? 20.953 -21.953 -18.078 1 96.75 49 SER B CA 1
ATOM 2611 C C . SER B 1 49 ? 20.672 -23.062 -17.078 1 96.75 49 SER B C 1
ATOM 2613 O O . SER B 1 49 ? 21.578 -23.609 -16.453 1 96.75 49 SER B O 1
ATOM 2615 N N . ARG B 1 50 ? 19.391 -23.5 -16.953 1 97.5 50 ARG B N 1
ATOM 2616 C CA . ARG B 1 50 ? 19.062 -24.344 -15.812 1 97.5 50 ARG B CA 1
ATOM 2617 C C . ARG B 1 50 ? 18.609 -25.734 -16.281 1 97.5 50 ARG B C 1
ATOM 2619 O O . ARG B 1 50 ? 18.766 -26.719 -15.562 1 97.5 50 ARG B O 1
ATOM 2626 N N . VAL B 1 51 ? 18.031 -25.812 -17.453 1 98.12 51 VAL B N 1
ATOM 2627 C CA . VAL B 1 51 ? 17.25 -26.984 -17.828 1 98.12 51 VAL B CA 1
ATOM 2628 C C . VAL B 1 51 ? 18.141 -28.219 -17.812 1 98.12 51 VAL B C 1
ATOM 2630 O O . VAL B 1 51 ? 17.766 -29.25 -17.266 1 98.12 51 VAL B O 1
ATOM 2633 N N . ASN B 1 52 ? 19.328 -28.172 -18.391 1 97.88 52 ASN B N 1
ATOM 2634 C CA . ASN B 1 52 ? 20.219 -29.328 -18.469 1 97.88 52 ASN B CA 1
ATOM 2635 C C . ASN B 1 52 ? 20.766 -29.703 -17.094 1 97.88 52 ASN B C 1
ATOM 2637 O O . ASN B 1 52 ? 20.859 -30.891 -16.75 1 97.88 52 ASN B O 1
ATOM 2641 N N . THR B 1 53 ? 21.125 -28.703 -16.359 1 98.31 53 THR B N 1
ATOM 2642 C CA . THR B 1 53 ? 21.641 -28.922 -15.008 1 98.31 53 THR B CA 1
ATOM 2643 C C . THR B 1 53 ? 20.578 -29.578 -14.125 1 98.31 53 THR B C 1
ATOM 2645 O O . THR B 1 53 ? 20.875 -30.547 -13.414 1 98.31 53 THR B O 1
ATOM 2648 N N . PHE B 1 54 ? 19.375 -29.062 -14.172 1 98.56 54 PHE B N 1
ATOM 2649 C CA . PHE B 1 54 ? 18.297 -29.625 -13.359 1 98.56 54 PHE B CA 1
ATOM 2650 C C . PHE B 1 54 ? 17.938 -31.031 -13.812 1 98.56 54 PHE B C 1
ATOM 2652 O O . PHE B 1 54 ? 17.703 -31.906 -12.992 1 98.56 54 PHE B O 1
ATOM 2659 N N . ALA B 1 55 ? 17.922 -31.25 -15.117 1 98.56 55 ALA B N 1
ATOM 2660 C CA . ALA B 1 55 ? 17.641 -32.594 -15.641 1 98.56 55 ALA B CA 1
ATOM 2661 C C . ALA B 1 55 ? 18.656 -33.594 -15.148 1 98.56 55 ALA B C 1
ATOM 2663 O O . ALA B 1 55 ? 18.297 -34.688 -14.734 1 98.56 55 ALA B O 1
ATOM 2664 N N . ALA B 1 56 ? 19.891 -33.188 -15.195 1 98.5 56 ALA B N 1
ATOM 2665 C CA . ALA B 1 56 ? 20.953 -34.094 -14.727 1 98.5 56 ALA B CA 1
ATOM 2666 C C . ALA B 1 56 ? 20.781 -34.406 -13.242 1 98.5 56 ALA B C 1
ATOM 2668 O O . ALA B 1 56 ? 20.938 -35.562 -12.828 1 98.5 56 ALA B O 1
ATOM 2669 N N . ARG B 1 57 ? 20.484 -33.438 -12.492 1 98.38 57 ARG B N 1
ATOM 2670 C CA . ARG B 1 57 ? 20.312 -33.656 -11.055 1 98.38 57 ARG B CA 1
ATOM 2671 C C . ARG B 1 57 ? 19.094 -34.531 -10.766 1 98.38 57 ARG B C 1
ATOM 2673 O O . ARG B 1 57 ? 19.141 -35.406 -9.883 1 98.38 57 ARG B O 1
ATOM 2680 N N . MET B 1 58 ? 18.016 -34.312 -11.523 1 98.44 58 MET B N 1
ATOM 2681 C CA . MET B 1 58 ? 16.812 -35.094 -11.352 1 98.44 58 MET B CA 1
ATOM 2682 C C . MET B 1 58 ? 17.125 -36.594 -11.602 1 98.44 58 MET B C 1
ATOM 2684 O O . MET B 1 58 ? 16.672 -37.438 -10.844 1 98.44 58 MET B O 1
ATOM 2688 N N . ALA B 1 59 ? 17.875 -36.812 -12.617 1 98.38 59 ALA B N 1
ATOM 2689 C CA . ALA B 1 59 ? 18.219 -38.188 -12.977 1 98.38 59 ALA B CA 1
ATOM 2690 C C . ALA B 1 59 ? 19.203 -38.812 -11.984 1 98.38 59 ALA B C 1
ATOM 2692 O O . ALA B 1 59 ? 19.016 -39.906 -11.5 1 98.38 59 ALA B O 1
ATOM 2693 N N . GLN B 1 60 ? 20.203 -38.094 -11.633 1 98.38 60 GLN B N 1
ATOM 2694 C CA . GLN B 1 60 ? 21.328 -38.625 -10.859 1 98.38 60 GLN B CA 1
ATOM 2695 C C . GLN B 1 60 ? 20.984 -38.688 -9.375 1 98.38 60 GLN B C 1
ATOM 2697 O O . GLN B 1 60 ? 21.312 -39.656 -8.695 1 98.38 60 GLN B O 1
ATOM 2702 N N . GLU B 1 61 ? 20.375 -37.688 -8.914 1 97.81 61 GLU B N 1
ATOM 2703 C CA . GLU B 1 61 ? 20.125 -37.594 -7.473 1 97.81 61 GLU B CA 1
ATOM 2704 C C . GLU B 1 61 ? 18.844 -38.312 -7.074 1 97.81 61 GLU B C 1
ATOM 2706 O O . GLU B 1 61 ? 18.75 -38.844 -5.969 1 97.81 61 GLU B O 1
ATOM 2711 N N . TYR B 1 62 ? 17.844 -38.344 -8 1 97.69 62 TYR B N 1
ATOM 2712 C CA . TYR B 1 62 ? 16.547 -38.844 -7.57 1 97.69 62 TYR B CA 1
ATOM 2713 C C . TYR B 1 62 ? 16.109 -40.031 -8.406 1 97.69 62 TYR B C 1
ATOM 2715 O O . TYR B 1 62 ? 15.047 -40.594 -8.172 1 97.69 62 TYR B O 1
ATOM 2723 N N . GLY B 1 63 ? 16.844 -40.344 -9.406 1 97.81 63 GLY B N 1
ATOM 2724 C CA . GLY B 1 63 ? 16.547 -41.5 -10.227 1 97.81 63 GLY B CA 1
ATOM 2725 C C . GLY B 1 63 ? 15.375 -41.281 -11.164 1 97.81 63 GLY B C 1
ATOM 2726 O O . GLY B 1 63 ? 14.719 -42.25 -11.586 1 97.81 63 GLY B O 1
ATOM 2727 N N . VAL B 1 64 ? 15.047 -40.125 -11.477 1 98.75 64 VAL B N 1
ATOM 2728 C CA . VAL B 1 64 ? 13.938 -39.781 -12.367 1 98.75 64 VAL B CA 1
ATOM 2729 C C . VAL B 1 64 ? 14.297 -40.156 -13.805 1 98.75 64 VAL B C 1
ATOM 2731 O O . VAL B 1 64 ? 15.391 -39.812 -14.281 1 98.75 64 VAL B O 1
ATOM 2734 N N . ARG B 1 65 ? 13.461 -40.844 -14.461 1 98.75 65 ARG B N 1
ATOM 2735 C CA . ARG B 1 65 ? 13.672 -41.21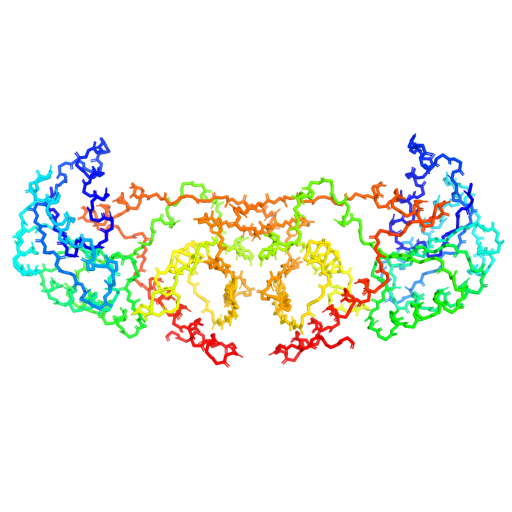9 -15.867 1 98.75 65 ARG B CA 1
ATOM 2736 C C . ARG B 1 65 ? 13.336 -40.031 -16.781 1 98.75 65 ARG B C 1
ATOM 2738 O O . ARG B 1 65 ? 12.211 -39.531 -16.781 1 98.75 65 ARG B O 1
ATOM 2745 N N . LEU B 1 66 ? 14.281 -39.625 -17.531 1 98.69 66 LEU B N 1
ATOM 2746 C CA . LEU B 1 66 ? 14.055 -38.562 -18.516 1 98.69 66 LEU B CA 1
ATOM 2747 C C . LEU B 1 66 ? 13.461 -39.156 -19.812 1 98.69 66 LEU B C 1
ATOM 2749 O O . LEU B 1 66 ? 14.047 -40.031 -20.422 1 98.69 66 LEU B O 1
ATOM 2753 N N . MET B 1 67 ? 12.305 -38.625 -20.141 1 98.62 67 MET B N 1
ATOM 2754 C CA . MET B 1 67 ? 11.586 -39.125 -21.312 1 98.62 67 MET B CA 1
ATOM 2755 C C . MET B 1 67 ? 11.648 -38.094 -22.453 1 98.62 67 MET B C 1
ATOM 2757 O O . MET B 1 67 ? 11.797 -36.906 -22.203 1 98.62 67 MET B O 1
ATOM 2761 N N . PRO B 1 68 ? 11.477 -38.594 -23.672 1 97.88 68 PRO B N 1
ATOM 2762 C CA . PRO B 1 68 ? 11.625 -37.688 -24.828 1 97.88 68 PRO B CA 1
ATOM 2763 C C . PRO B 1 68 ? 10.398 -36.781 -25.031 1 97.88 68 PRO B C 1
ATOM 2765 O O . PRO B 1 68 ? 10.5 -35.75 -25.672 1 97.88 68 PRO B O 1
ATOM 2768 N N . THR B 1 69 ? 9.234 -37.25 -24.531 1 98.25 69 THR B N 1
ATOM 2769 C CA . THR B 1 69 ? 8.031 -36.438 -24.766 1 98.25 69 THR B CA 1
ATOM 2770 C C . THR B 1 69 ? 7.172 -36.375 -23.5 1 98.25 69 THR B C 1
ATOM 2772 O O . THR B 1 69 ? 7.273 -37.25 -22.641 1 98.25 69 THR B O 1
ATOM 2775 N N . ALA B 1 70 ? 6.305 -35.375 -23.469 1 98.69 70 ALA B N 1
ATOM 2776 C CA . ALA B 1 70 ? 5.34 -35.25 -22.391 1 98.69 70 ALA B CA 1
ATOM 2777 C C . ALA B 1 70 ? 4.363 -36.406 -22.359 1 98.69 70 ALA B C 1
ATOM 2779 O O . ALA B 1 70 ? 3.943 -36.844 -21.297 1 98.69 70 ALA B O 1
ATOM 2780 N N . GLN B 1 71 ? 4 -36.906 -23.5 1 98.56 71 GLN B N 1
ATOM 2781 C CA . GLN B 1 71 ? 3.062 -38.031 -23.609 1 98.56 71 GLN B CA 1
ATOM 2782 C C . GLN B 1 71 ? 3.609 -39.281 -22.922 1 98.56 71 GLN B C 1
ATOM 2784 O O . GLN B 1 71 ? 2.881 -39.969 -22.203 1 98.56 71 GLN B O 1
ATOM 2789 N N . GLN B 1 72 ? 4.871 -39.5 -23.156 1 98.75 72 GLN B N 1
ATOM 2790 C CA . GLN B 1 72 ? 5.48 -40.688 -22.516 1 98.75 72 GLN B CA 1
ATOM 2791 C C . GLN B 1 72 ? 5.5 -40.531 -21 1 98.75 72 GLN B C 1
ATOM 2793 O O . GLN B 1 72 ? 5.355 -41.531 -20.281 1 98.75 72 GLN B O 1
ATOM 2798 N N . VAL B 1 73 ? 5.672 -39.312 -20.547 1 98.81 73 VAL B N 1
ATOM 2799 C CA . VAL B 1 73 ? 5.66 -39.031 -19.109 1 98.81 73 VAL B CA 1
ATOM 2800 C C . VAL B 1 73 ? 4.277 -39.344 -18.531 1 98.81 73 VAL B C 1
ATOM 2802 O O . VAL B 1 73 ? 4.148 -40.094 -17.578 1 98.81 73 VAL B O 1
ATOM 2805 N N . VAL B 1 74 ? 3.211 -38.75 -19.141 1 98.75 74 VAL B N 1
ATOM 2806 C CA . VAL B 1 74 ? 1.867 -38.906 -18.594 1 98.75 74 VAL B CA 1
ATOM 2807 C C . VAL B 1 74 ? 1.435 -40.375 -18.688 1 98.75 74 VAL B C 1
ATOM 2809 O O . VAL B 1 74 ? 0.73 -40.875 -17.797 1 98.75 74 VAL B O 1
ATOM 2812 N N . GLU B 1 75 ? 1.904 -41.156 -19.703 1 98.5 75 GLU B N 1
ATOM 2813 C CA . GLU B 1 75 ? 1.557 -42.562 -19.859 1 98.5 75 GLU B CA 1
ATOM 2814 C C . GLU B 1 75 ? 2.129 -43.406 -18.734 1 98.5 75 GLU B C 1
ATOM 2816 O O . GLU B 1 75 ? 1.527 -44.406 -18.328 1 98.5 75 GLU B O 1
ATOM 2821 N N . SER B 1 76 ? 3.164 -43 -18.188 1 98.5 76 SER B N 1
ATOM 2822 C CA . SER B 1 76 ? 3.887 -43.844 -17.25 1 98.5 76 SER B CA 1
ATOM 2823 C C . SER B 1 76 ? 3.691 -43.375 -15.805 1 98.5 76 SER B C 1
ATOM 2825 O O . SER B 1 76 ? 4.363 -43.875 -14.891 1 98.5 76 SER B O 1
ATOM 2827 N N . THR B 1 77 ? 2.842 -42.406 -15.547 1 98.81 77 THR B N 1
ATOM 2828 C CA . THR B 1 77 ? 2.709 -41.844 -14.203 1 98.81 77 THR B CA 1
ATOM 2829 C C . THR B 1 77 ? 1.239 -41.688 -13.828 1 98.81 77 THR B C 1
ATOM 2831 O O . THR B 1 77 ? 0.352 -41.969 -14.641 1 98.81 77 THR B O 1
ATOM 2834 N N . ASP B 1 78 ? 0.939 -41.281 -12.602 1 98.75 78 ASP B N 1
ATOM 2835 C CA . ASP B 1 78 ? -0.42 -41.219 -12.078 1 98.75 78 ASP B CA 1
ATOM 2836 C C . ASP B 1 78 ? -0.933 -39.781 -12.062 1 98.75 78 ASP B C 1
ATOM 2838 O O . ASP B 1 78 ? -2.143 -39.531 -12.055 1 98.75 78 ASP B O 1
ATOM 2842 N N . ALA B 1 79 ? -0.083 -38.812 -11.984 1 98.81 79 ALA B N 1
ATOM 2843 C CA . ALA B 1 79 ? -0.382 -37.375 -11.938 1 98.81 79 ALA B CA 1
ATOM 2844 C C . ALA B 1 79 ? 0.782 -36.562 -12.477 1 98.81 79 ALA B C 1
ATOM 2846 O O . ALA B 1 79 ? 1.901 -37.062 -12.609 1 98.81 79 ALA B O 1
ATOM 2847 N N . ILE B 1 80 ? 0.513 -35.281 -12.812 1 98.94 80 ILE B N 1
ATOM 2848 C CA . ILE B 1 80 ? 1.527 -34.531 -13.555 1 98.94 80 ILE B CA 1
ATOM 2849 C C . ILE B 1 80 ? 1.713 -33.156 -12.93 1 98.94 80 ILE B C 1
ATOM 2851 O O . ILE B 1 80 ? 0.735 -32.469 -12.602 1 98.94 80 ILE B O 1
ATOM 2855 N N . PHE B 1 81 ? 2.988 -32.781 -12.773 1 98.88 81 PHE B N 1
ATOM 2856 C CA . PHE B 1 81 ? 3.385 -31.375 -12.625 1 98.88 81 PHE B CA 1
ATOM 2857 C C . PHE B 1 81 ? 3.818 -30.797 -13.961 1 98.88 81 PHE B C 1
ATOM 2859 O O . PHE B 1 81 ? 4.699 -31.344 -14.625 1 98.88 81 PHE B O 1
ATOM 2866 N N . ILE B 1 82 ? 3.17 -29.75 -14.344 1 98.94 82 ILE B N 1
ATOM 2867 C CA . ILE B 1 82 ? 3.779 -28.891 -15.352 1 98.94 82 ILE B CA 1
ATOM 2868 C C . ILE B 1 82 ? 4.527 -27.75 -14.672 1 98.94 82 ILE B C 1
ATOM 2870 O O . ILE B 1 82 ? 3.912 -26.844 -14.094 1 98.94 82 ILE B O 1
ATOM 2874 N N . LEU B 1 83 ? 5.879 -27.781 -14.773 1 98.81 83 LEU B N 1
ATOM 2875 C CA . LEU B 1 83 ? 6.707 -26.844 -14.016 1 98.81 83 LEU B CA 1
ATOM 2876 C C . LEU B 1 83 ? 7.602 -26.031 -14.938 1 98.81 83 LEU B C 1
ATOM 2878 O O . LEU B 1 83 ? 8.586 -25.438 -14.492 1 98.81 83 LEU B O 1
ATOM 2882 N N . SER B 1 84 ? 7.289 -26.094 -16.297 1 98.56 84 SER B N 1
ATOM 2883 C CA . SER B 1 84 ? 8.031 -25.219 -17.188 1 98.56 84 SER B CA 1
ATOM 2884 C C . SER B 1 84 ? 7.992 -23.766 -16.719 1 98.56 84 SER B C 1
ATOM 2886 O O . SER B 1 84 ? 6.922 -23.234 -16.406 1 98.56 84 SER B O 1
ATOM 2888 N N . ALA B 1 85 ? 9.156 -23.125 -16.672 1 97.44 85 ALA B N 1
ATOM 2889 C CA . ALA B 1 85 ? 9.234 -21.734 -16.219 1 97.44 85 ALA B CA 1
ATOM 2890 C C . ALA B 1 85 ? 8.508 -20.812 -17.188 1 97.44 85 ALA B C 1
ATOM 2892 O O . ALA B 1 85 ? 7.973 -19.781 -16.781 1 97.44 85 ALA B O 1
ATOM 2893 N N . ASP B 1 86 ? 8.461 -21.172 -18.484 1 97.81 86 ASP B N 1
ATOM 2894 C CA . ASP B 1 86 ? 7.875 -20.375 -19.562 1 97.81 86 ASP B CA 1
ATOM 2895 C C . ASP B 1 86 ? 6.363 -20.562 -19.625 1 97.81 86 ASP B C 1
ATOM 2897 O O . ASP B 1 86 ? 5.887 -21.625 -20.062 1 97.81 86 ASP B O 1
ATOM 2901 N N . GLY B 1 87 ? 5.617 -1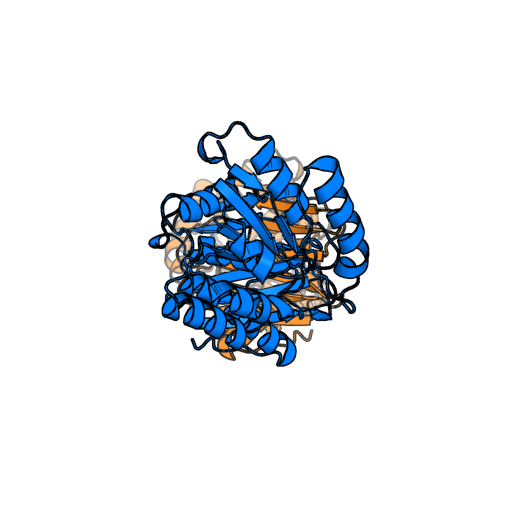9.484 -19.219 1 98.19 87 GLY B N 1
ATOM 2902 C CA . GLY B 1 87 ? 4.164 -19.578 -19.234 1 98.19 87 GLY B CA 1
ATOM 2903 C C . GLY B 1 87 ? 3.592 -19.734 -20.625 1 98.19 87 GLY B C 1
ATOM 2904 O O . GLY B 1 87 ? 2.467 -20.203 -20.797 1 98.19 87 GLY B O 1
ATOM 2905 N N . ARG B 1 88 ? 4.359 -19.516 -21.75 1 98.12 88 ARG B N 1
ATOM 2906 C CA . ARG B 1 88 ? 3.91 -19.562 -23.125 1 98.12 88 ARG B CA 1
ATOM 2907 C C . ARG B 1 88 ? 3.666 -21 -23.578 1 98.12 88 ARG B C 1
ATOM 2909 O O . ARG B 1 88 ? 2.875 -21.25 -24.484 1 98.12 88 ARG B O 1
ATOM 2916 N N . VAL B 1 89 ? 4.258 -21.891 -22.891 1 98.38 89 VAL B N 1
ATOM 2917 C CA . VAL B 1 89 ? 4.242 -23.25 -23.438 1 98.38 89 VAL B CA 1
ATOM 2918 C C . VAL B 1 89 ? 3.225 -24.094 -22.672 1 98.38 89 VAL B C 1
ATOM 2920 O O . VAL B 1 89 ? 2.959 -25.234 -23.031 1 98.38 89 VAL B O 1
ATOM 2923 N N . HIS B 1 90 ? 2.625 -23.547 -21.625 1 98.88 90 HIS B N 1
ATOM 2924 C CA . HIS B 1 90 ? 1.776 -24.344 -20.734 1 98.88 90 HIS B CA 1
ATOM 2925 C C . HIS B 1 90 ? 0.558 -24.875 -21.484 1 98.88 90 HIS B C 1
ATOM 2927 O O . HIS B 1 90 ? 0.149 -26.016 -21.266 1 98.88 90 HIS B O 1
ATOM 2933 N N . LEU B 1 91 ? -0.015 -24.047 -22.328 1 98.88 91 LEU B N 1
ATOM 2934 C CA . LEU B 1 91 ? -1.188 -24.5 -23.078 1 98.88 91 LEU B CA 1
ATOM 2935 C C . LEU B 1 91 ? -0.853 -25.719 -23.922 1 98.88 91 LEU B C 1
ATOM 2937 O O . LEU B 1 91 ? -1.552 -26.734 -23.859 1 98.88 91 LEU B O 1
ATOM 2941 N N . ASP B 1 92 ? 0.21 -25.672 -24.719 1 98.75 92 ASP B N 1
ATOM 2942 C CA . ASP B 1 92 ? 0.59 -26.766 -25.594 1 98.75 92 ASP B CA 1
ATOM 2943 C C . ASP B 1 92 ? 0.953 -28.016 -24.781 1 98.75 92 ASP B C 1
ATOM 2945 O O . ASP B 1 92 ? 0.608 -29.141 -25.156 1 98.75 92 ASP B O 1
ATOM 2949 N N . GLN B 1 93 ? 1.658 -27.812 -23.703 1 98.81 93 GLN B N 1
ATOM 2950 C CA . GLN B 1 93 ? 2.018 -28.938 -22.844 1 98.81 93 GLN B CA 1
ATOM 2951 C C . GLN B 1 93 ? 0.774 -29.594 -22.25 1 98.81 93 GLN B C 1
ATOM 2953 O O . GLN B 1 93 ? 0.679 -30.828 -22.203 1 98.81 93 GLN B O 1
ATOM 2958 N N . PHE B 1 94 ? -0.143 -28.781 -21.781 1 98.88 94 PHE B N 1
ATOM 2959 C CA . PHE B 1 94 ? -1.372 -29.328 -21.219 1 98.88 94 PHE B CA 1
ATOM 2960 C C . PHE B 1 94 ? -2.184 -30.047 -22.281 1 98.88 94 PHE B C 1
ATOM 2962 O O . PHE B 1 94 ? -2.719 -31.141 -22.031 1 98.88 94 PHE B O 1
ATOM 2969 N N . LYS B 1 95 ? -2.264 -29.469 -23.5 1 98.69 95 LYS B N 1
ATOM 2970 C CA . LYS B 1 95 ? -2.973 -30.094 -24.609 1 98.69 95 LYS B CA 1
ATOM 2971 C C . LYS B 1 95 ? -2.451 -31.5 -24.891 1 98.69 95 LYS B C 1
ATOM 2973 O O . LYS B 1 95 ? -3.225 -32.406 -25.219 1 98.69 95 LYS B O 1
ATOM 2978 N N . ALA B 1 96 ? -1.259 -31.641 -24.75 1 98.5 96 ALA B N 1
ATOM 2979 C CA . ALA B 1 96 ? -0.609 -32.906 -25.062 1 98.5 96 ALA B CA 1
ATOM 2980 C C . ALA B 1 96 ? -0.994 -34 -24.062 1 98.5 96 ALA B C 1
ATOM 2982 O O . ALA B 1 96 ? -0.929 -35.188 -24.375 1 98.5 96 ALA B O 1
ATOM 2983 N N . ILE B 1 97 ? -1.438 -33.625 -22.891 1 98.69 97 ILE B N 1
ATOM 2984 C CA . ILE B 1 97 ? -1.543 -34.625 -21.844 1 98.69 97 ILE B CA 1
ATOM 2985 C C . ILE B 1 97 ? -2.977 -34.688 -21.328 1 98.69 97 ILE B C 1
ATOM 2987 O O . ILE B 1 97 ? -3.373 -35.688 -20.703 1 98.69 97 ILE B O 1
ATOM 2991 N N . CYS B 1 98 ? -3.818 -33.656 -21.531 1 98.25 98 CYS B N 1
ATOM 2992 C CA . CYS B 1 98 ? -5.125 -33.562 -20.891 1 98.25 98 CYS B CA 1
ATOM 2993 C C . CYS B 1 98 ? -6.031 -34.688 -21.328 1 98.25 98 CYS B C 1
ATOM 2995 O O . CYS B 1 98 ? -6.848 -35.188 -20.547 1 98.25 98 CYS B O 1
ATOM 2997 N N . PRO B 1 99 ? -5.871 -35.344 -22.562 1 98 99 PRO B N 1
ATOM 2998 C CA . PRO B 1 99 ? -6.73 -36.469 -22.938 1 98 99 PRO B CA 1
ATOM 2999 C C . PRO B 1 99 ? -6.523 -37.688 -22.062 1 98 99 PRO B C 1
ATOM 3001 O O . PRO B 1 99 ? -7.363 -38.594 -22.047 1 98 99 PRO B O 1
ATOM 3004 N N . TYR B 1 100 ? -5.426 -37.812 -21.328 1 98.44 100 TYR B N 1
ATOM 3005 C CA . TYR B 1 100 ? -5.148 -38.938 -20.453 1 98.44 100 TYR B CA 1
ATOM 3006 C C . TYR B 1 100 ? -5.93 -38.812 -19.156 1 98.44 100 TYR B C 1
ATOM 3008 O O . TYR B 1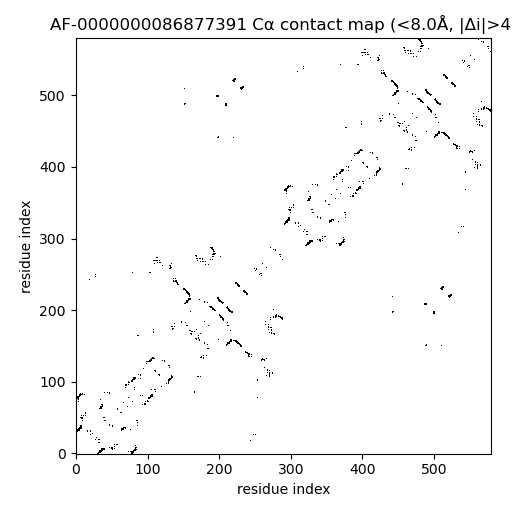 100 ? -5.953 -39.75 -18.359 1 98.44 100 TYR B O 1
ATOM 3016 N N . ARG B 1 101 ? -6.504 -37.688 -18.828 1 98.31 101 ARG B N 1
ATOM 3017 C CA . ARG B 1 101 ? -7.484 -37.438 -17.781 1 98.31 101 ARG B CA 1
ATOM 3018 C C . ARG B 1 101 ? -6.875 -37.656 -16.406 1 98.31 101 ARG B C 1
ATOM 3020 O O . ARG B 1 101 ? -7.566 -38.062 -15.461 1 98.31 101 ARG B O 1
ATOM 3027 N N . LYS B 1 102 ? -5.555 -37.5 -16.312 1 98.56 102 LYS B N 1
ATOM 3028 C CA . LYS B 1 102 ? -4.859 -37.594 -15.023 1 98.56 102 LYS B CA 1
ATOM 3029 C C . LYS B 1 102 ? -4.762 -36.219 -14.367 1 98.56 102 LYS B C 1
ATOM 3031 O O . LYS B 1 102 ? -4.711 -35.188 -15.055 1 98.56 102 LYS B O 1
ATOM 3036 N N . PRO B 1 103 ? -4.746 -36.156 -12.992 1 98.69 103 PRO B N 1
ATOM 3037 C CA . PRO B 1 103 ? -4.648 -34.844 -12.305 1 98.69 103 PRO B CA 1
ATOM 3038 C C . PRO B 1 103 ? -3.385 -34.094 -12.688 1 98.69 103 PRO B C 1
ATOM 3040 O O . PRO B 1 103 ? -2.316 -34.688 -12.844 1 98.69 103 PRO B O 1
ATOM 3043 N N . VAL B 1 104 ? -3.566 -32.781 -12.844 1 98.88 104 VAL B N 1
ATOM 3044 C CA . VAL B 1 104 ? -2.457 -31.938 -13.297 1 98.88 104 VAL B CA 1
ATOM 3045 C C . VAL B 1 104 ? -2.357 -30.688 -12.422 1 98.88 104 VAL B C 1
ATOM 3047 O O . VAL B 1 104 ? -3.371 -30.062 -12.109 1 98.88 104 VAL B O 1
ATOM 3050 N N . PHE B 1 105 ? -1.18 -30.391 -11.977 1 98.88 105 PHE B N 1
ATOM 3051 C CA . PHE B 1 105 ? -0.837 -29.078 -11.422 1 98.88 105 PHE B CA 1
ATOM 3052 C C . PHE B 1 105 ? 0.037 -28.297 -12.391 1 98.88 105 PHE B C 1
ATOM 3054 O O . PHE B 1 105 ? 1.093 -28.766 -12.812 1 98.88 105 PHE B O 1
ATOM 3061 N N . ILE B 1 106 ? -0.397 -27.141 -12.773 1 98.88 106 ILE B N 1
ATOM 3062 C CA . ILE B 1 106 ? 0.418 -26.234 -13.578 1 98.88 106 ILE B CA 1
ATOM 3063 C C . ILE B 1 106 ? 0.984 -25.125 -12.695 1 98.88 106 ILE B C 1
ATOM 3065 O O . ILE B 1 106 ? 0.23 -24.391 -12.062 1 98.88 106 ILE B O 1
ATOM 3069 N N . ASP B 1 107 ? 2.229 -24.969 -12.625 1 98.56 107 ASP B N 1
ATOM 3070 C CA . ASP B 1 107 ? 2.867 -23.969 -11.789 1 98.56 107 ASP B CA 1
ATOM 3071 C C . ASP B 1 107 ? 2.59 -22.562 -12.32 1 98.56 107 ASP B C 1
ATOM 3073 O O . ASP B 1 107 ? 2.162 -22.391 -13.461 1 98.56 107 ASP B O 1
ATOM 3077 N N . LYS B 1 108 ? 2.812 -21.578 -11.539 1 98.5 108 LYS B N 1
ATOM 3078 C CA . LYS B 1 108 ? 2.621 -20.172 -11.891 1 98.5 108 LYS B CA 1
ATOM 3079 C C . LYS B 1 108 ? 3.75 -19.672 -12.789 1 98.5 108 LYS B C 1
ATOM 3081 O O . LYS B 1 108 ? 4.891 -20.125 -12.672 1 98.5 108 LYS B O 1
ATOM 3086 N N . PRO B 1 109 ? 3.488 -18.766 -13.609 1 98.38 109 PRO B N 1
ATOM 3087 C CA . PRO B 1 109 ? 2.137 -18.312 -13.969 1 98.38 109 PRO B CA 1
ATOM 3088 C C . PRO B 1 109 ? 1.368 -19.359 -14.773 1 98.38 109 PRO B C 1
ATOM 3090 O O . PRO B 1 109 ? 1.952 -20.047 -15.617 1 98.38 109 PRO B O 1
ATOM 3093 N N . PHE B 1 110 ? 0.086 -19.453 -14.602 1 98.75 110 PHE B N 1
ATOM 3094 C CA . PHE B 1 110 ? -0.792 -20.422 -15.242 1 98.75 110 PHE B CA 1
ATOM 3095 C C . PHE B 1 110 ? -0.744 -20.266 -16.766 1 98.75 110 PHE B C 1
ATOM 3097 O O . PHE B 1 110 ? -0.638 -21.266 -17.484 1 98.75 110 PHE B O 1
ATOM 3104 N N . ALA B 1 111 ? -0.799 -19.109 -17.219 1 98.69 111 ALA B N 1
ATOM 3105 C CA . ALA B 1 111 ? -0.693 -18.672 -18.609 1 98.69 111 ALA B CA 1
ATOM 3106 C C . ALA B 1 111 ? -0.305 -17.203 -18.703 1 98.69 111 ALA B C 1
ATOM 3108 O O . ALA B 1 111 ? -0.281 -16.5 -17.688 1 98.69 111 ALA B O 1
ATOM 3109 N N . LEU B 1 112 ? -0.024 -16.719 -19.938 1 98.44 112 LEU B N 1
ATOM 3110 C CA . LEU B 1 112 ? 0.391 -15.336 -20.094 1 98.44 112 LEU B CA 1
ATOM 3111 C C . LEU B 1 112 ? -0.706 -14.516 -20.766 1 98.44 112 LEU B C 1
ATOM 3113 O O . LEU B 1 112 ? -0.475 -13.367 -21.156 1 98.44 112 LEU B O 1
ATOM 3117 N N . SER B 1 113 ? -1.84 -15.117 -20.969 1 98.19 113 SER B N 1
ATOM 3118 C CA . SER B 1 113 ? -3.018 -14.445 -21.5 1 98.19 113 SER B CA 1
ATOM 3119 C C . SER B 1 113 ? -4.301 -15.109 -21.016 1 98.19 113 SER B C 1
ATOM 3121 O O . SER B 1 113 ? -4.32 -16.312 -20.734 1 98.19 113 SER B O 1
ATOM 3123 N N . THR B 1 114 ? -5.297 -14.297 -20.984 1 98.38 114 THR B N 1
ATOM 3124 C CA . THR B 1 114 ? -6.613 -14.812 -20.625 1 98.38 114 THR B CA 1
ATOM 3125 C C . THR B 1 114 ? -7.094 -15.836 -21.641 1 98.38 114 THR B C 1
ATOM 3127 O O . THR B 1 114 ? -7.766 -16.812 -21.281 1 98.38 114 THR B O 1
ATOM 3130 N N . GLY B 1 115 ? -6.789 -15.578 -22.859 1 98.5 115 GLY B N 1
ATOM 3131 C CA . GLY B 1 115 ? -7.148 -16.516 -23.906 1 98.5 115 GLY B CA 1
ATOM 3132 C C . GLY B 1 115 ? -6.578 -17.906 -23.672 1 98.5 115 GLY B C 1
ATOM 3133 O O . GLY B 1 115 ? -7.312 -18.906 -23.688 1 98.5 115 GLY B O 1
ATOM 3134 N N . ASP B 1 116 ? -5.297 -18 -23.453 1 98.75 116 ASP B N 1
ATOM 3135 C CA . ASP B 1 116 ? -4.645 -19.281 -23.203 1 98.75 116 ASP B CA 1
ATOM 3136 C C . ASP B 1 116 ? -5.176 -19.938 -21.938 1 98.75 116 ASP B C 1
ATOM 3138 O O . ASP B 1 116 ? -5.43 -21.141 -21.891 1 98.75 116 ASP B O 1
ATOM 3142 N N . ALA B 1 117 ? -5.305 -19.141 -20.891 1 98.81 117 ALA B N 1
ATOM 3143 C CA . ALA B 1 117 ? -5.832 -19.656 -19.625 1 98.81 117 ALA B CA 1
ATOM 3144 C C . ALA B 1 117 ? -7.219 -20.266 -19.828 1 98.81 117 ALA B C 1
ATOM 3146 O O . ALA B 1 117 ? -7.492 -21.359 -19.328 1 98.81 117 ALA B O 1
ATOM 3147 N N . SER B 1 118 ? -8.047 -19.547 -20.516 1 98.62 118 SER B N 1
ATOM 3148 C CA . SER B 1 118 ? -9.406 -20.016 -20.781 1 98.62 118 SER B CA 1
ATOM 3149 C C . SER B 1 118 ? -9.391 -21.328 -21.562 1 98.62 118 SER B C 1
ATOM 3151 O O . SER B 1 118 ? -10.203 -22.219 -21.312 1 98.62 118 SER B O 1
ATOM 3153 N N . GLN B 1 119 ? -8.539 -21.406 -22.5 1 98.81 119 GLN B N 1
ATOM 3154 C CA . GLN B 1 119 ? -8.453 -22.625 -23.312 1 98.81 119 GLN B CA 1
ATOM 3155 C C . GLN B 1 119 ? -8.016 -23.812 -22.469 1 98.81 119 GLN B C 1
ATOM 3157 O O . GLN B 1 119 ? -8.547 -24.906 -22.609 1 98.81 119 GLN B O 1
ATOM 3162 N N . ILE B 1 120 ? -7.051 -23.641 -21.609 1 98.94 120 ILE B N 1
ATOM 3163 C CA . ILE B 1 120 ? -6.602 -24.703 -20.719 1 98.94 120 ILE B CA 1
ATOM 3164 C C . ILE B 1 120 ? -7.77 -25.188 -19.859 1 98.94 120 ILE B C 1
ATOM 3166 O O . ILE B 1 120 ? -8.008 -26.391 -19.75 1 98.94 120 ILE B O 1
ATOM 3170 N N . ILE B 1 121 ? -8.477 -24.234 -19.312 1 98.75 121 ILE B N 1
ATOM 3171 C CA . ILE B 1 121 ? -9.586 -24.562 -18.422 1 98.75 121 ILE B CA 1
ATOM 3172 C C . ILE B 1 121 ? -10.672 -25.297 -19.203 1 98.75 121 ILE B C 1
ATOM 3174 O O . ILE B 1 121 ? -11.234 -26.281 -18.734 1 98.75 121 ILE B O 1
ATOM 3178 N N . ARG B 1 122 ? -10.969 -24.812 -20.375 1 98.62 122 ARG B N 1
ATOM 3179 C CA . ARG B 1 122 ? -11.969 -25.469 -21.219 1 98.62 122 ARG B CA 1
ATOM 3180 C C . ARG B 1 122 ? -11.578 -26.906 -21.516 1 98.62 122 ARG B C 1
ATOM 3182 O O . ARG B 1 122 ? -12.414 -27.812 -21.438 1 98.62 122 ARG B O 1
ATOM 3189 N N . LEU B 1 123 ? -10.367 -27.125 -21.891 1 98.75 123 LEU B N 1
ATOM 3190 C CA . LEU B 1 123 ? -9.875 -28.469 -22.172 1 98.75 123 LEU B CA 1
ATOM 3191 C C . LEU B 1 123 ? -9.977 -29.344 -20.922 1 98.75 123 LEU B C 1
ATOM 3193 O O . LEU B 1 123 ? -10.352 -30.516 -21.016 1 98.75 123 LEU B O 1
ATOM 3197 N N . ALA B 1 124 ? -9.555 -28.797 -19.781 1 98.62 124 ALA B N 1
ATOM 3198 C CA . ALA B 1 124 ? -9.664 -29.547 -18.547 1 98.62 124 ALA B CA 1
ATOM 3199 C C . ALA B 1 124 ? -11.102 -30.016 -18.297 1 98.62 124 ALA B C 1
ATOM 3201 O O . ALA B 1 124 ? -11.336 -31.141 -17.875 1 98.62 124 ALA B O 1
ATOM 3202 N N . GLU B 1 125 ? -12.039 -29.125 -18.516 1 98.12 125 GLU B N 1
ATOM 3203 C CA . GLU B 1 125 ? -13.453 -29.438 -18.359 1 98.12 125 GLU B CA 1
ATOM 3204 C C . GLU B 1 125 ? -13.891 -30.5 -19.375 1 98.12 125 GLU B C 1
ATOM 3206 O O . GLU B 1 125 ? -14.562 -31.469 -19.016 1 98.12 125 GLU B O 1
ATOM 3211 N N . GLU B 1 126 ? -13.531 -30.312 -20.562 1 98.31 126 GLU B N 1
ATOM 3212 C CA . GLU B 1 126 ? -13.914 -31.219 -21.641 1 98.31 126 GLU B CA 1
ATOM 3213 C C . GLU B 1 126 ? -13.445 -32.656 -21.359 1 98.31 126 GLU B C 1
ATOM 3215 O O . GLU B 1 126 ? -14.211 -33.594 -21.516 1 98.31 126 GLU B O 1
ATOM 3220 N N . TYR B 1 127 ? -12.273 -32.781 -20.891 1 98.38 127 TYR B N 1
ATOM 3221 C CA . TYR B 1 127 ? -11.703 -34.094 -20.672 1 98.38 127 TYR B CA 1
ATOM 3222 C C . TYR B 1 127 ? -11.883 -34.531 -19.219 1 98.38 127 TYR B C 1
ATOM 3224 O O . TYR B 1 127 ? -11.422 -35.594 -18.812 1 98.38 127 TYR B O 1
ATOM 3232 N N . GLN B 1 128 ? -12.477 -33.625 -18.391 1 97.62 128 GLN B N 1
ATOM 3233 C CA . GLN B 1 128 ? -12.695 -33.906 -16.969 1 97.62 128 GLN B CA 1
ATOM 3234 C C . GLN B 1 128 ? -11.367 -34.156 -16.25 1 97.62 128 GLN B C 1
ATOM 3236 O O . GLN B 1 128 ? -11.273 -35.094 -15.453 1 97.62 128 GLN B O 1
ATOM 3241 N N . THR B 1 129 ? -10.352 -33.5 -16.672 1 97.81 129 THR B N 1
ATOM 3242 C CA . THR B 1 129 ? -9.039 -33.594 -16.047 1 97.81 129 THR B CA 1
ATOM 3243 C C . THR B 1 129 ? -8.953 -32.688 -14.828 1 97.81 129 THR B C 1
ATOM 3245 O O . THR B 1 129 ? -9.086 -31.453 -14.945 1 97.81 129 THR B O 1
ATOM 3248 N N . PRO B 1 130 ? -8.703 -33.25 -13.57 1 97.88 130 PRO B N 1
ATOM 3249 C CA . PRO B 1 130 ? -8.5 -32.375 -12.414 1 97.88 130 PRO B CA 1
ATOM 3250 C C . PRO B 1 130 ? -7.309 -31.438 -12.586 1 97.88 130 PRO B C 1
ATOM 3252 O O . PRO B 1 130 ? -6.238 -31.859 -13.016 1 97.88 130 PRO B O 1
ATOM 3255 N N . LEU B 1 131 ? -7.535 -30.172 -12.352 1 98.5 131 LEU B N 1
ATOM 3256 C CA . LEU B 1 131 ? -6.543 -29.156 -12.664 1 98.5 131 LEU B CA 1
ATOM 3257 C C . LEU B 1 131 ? -6.48 -28.094 -11.562 1 98.5 131 LEU B C 1
ATOM 3259 O O . LEU B 1 131 ? -7.512 -27.672 -11.047 1 98.5 131 LEU B O 1
ATOM 3263 N N . MET B 1 132 ? -5.246 -27.703 -11.227 1 98.38 132 MET B N 1
ATOM 3264 C CA . MET B 1 132 ? -5.047 -26.594 -10.297 1 98.38 132 MET B CA 1
ATOM 3265 C C . MET B 1 132 ? -3.768 -25.828 -10.625 1 98.38 132 MET B C 1
ATOM 3267 O O . MET B 1 132 ? -2.854 -26.391 -11.242 1 98.38 132 MET B O 1
ATOM 3271 N N . SER B 1 133 ? -3.725 -24.625 -10.328 1 98.75 133 SER B N 1
ATOM 3272 C CA . SER B 1 133 ? -2.547 -23.75 -10.359 1 98.75 133 SER B CA 1
ATOM 3273 C C . SER B 1 133 ? -2.521 -22.812 -9.172 1 98.75 133 SER B C 1
ATOM 3275 O O . SER B 1 133 ? -3.568 -22.328 -8.727 1 98.75 133 SER B O 1
ATOM 3277 N N . ALA B 1 134 ? -1.328 -22.547 -8.711 1 98.38 134 ALA B N 1
ATOM 3278 C CA . ALA B 1 134 ? -1.208 -21.594 -7.609 1 98.38 134 ALA B CA 1
ATOM 3279 C C . ALA B 1 134 ? 0.251 -21.234 -7.359 1 98.38 134 ALA B C 1
ATOM 3281 O O . ALA B 1 134 ? 1.156 -22.016 -7.66 1 98.38 134 ALA B O 1
ATOM 3282 N N . SER B 1 135 ? 0.442 -20.062 -6.832 1 98.06 135 SER B N 1
ATOM 3283 C CA . SER B 1 135 ? 1.716 -19.703 -6.219 1 98.06 135 SER B CA 1
ATOM 3284 C C . SER B 1 135 ? 1.794 -20.203 -4.777 1 98.06 135 SER B C 1
ATOM 3286 O O . SER B 1 135 ? 0.793 -20.188 -4.059 1 98.06 135 SER B O 1
ATOM 3288 N N . SER B 1 136 ? 3.002 -20.547 -4.34 1 97.69 136 SER B N 1
ATOM 3289 C CA . SER B 1 136 ? 3.209 -20.984 -2.965 1 97.69 136 SER B CA 1
ATOM 3290 C C . SER B 1 136 ? 2.855 -19.891 -1.971 1 97.69 136 SER B C 1
ATOM 3292 O O . SER B 1 136 ? 2.59 -20.156 -0.799 1 97.69 136 SER B O 1
ATOM 3294 N N . LEU B 1 137 ? 2.793 -18.656 -2.408 1 97.38 137 LEU B N 1
ATOM 3295 C CA . LEU B 1 137 ? 2.508 -17.531 -1.532 1 97.38 137 LEU B CA 1
ATOM 3296 C C . LEU B 1 137 ? 1.073 -17.578 -1.021 1 97.38 137 LEU B C 1
ATOM 3298 O O . LEU B 1 137 ? 0.765 -17.031 0.038 1 97.38 137 LEU B O 1
ATOM 3302 N N . ARG B 1 138 ? 0.183 -18.234 -1.763 1 97.31 138 ARG B N 1
ATOM 3303 C CA . ARG B 1 138 ? -1.19 -18.422 -1.305 1 97.31 138 ARG B CA 1
ATOM 3304 C C . ARG B 1 138 ? -1.232 -19.203 0.004 1 97.31 138 ARG B C 1
ATOM 3306 O O . ARG B 1 138 ? -2.229 -19.156 0.727 1 97.31 138 ARG B O 1
ATOM 3313 N N . TYR B 1 139 ? -0.141 -19.859 0.212 1 97.31 139 TYR B N 1
ATOM 3314 C CA . TYR B 1 139 ? -0.164 -20.812 1.316 1 97.31 139 TYR B CA 1
ATOM 3315 C C . TYR B 1 139 ? 0.837 -20.422 2.396 1 97.31 139 TYR B C 1
ATOM 3317 O O . TYR B 1 139 ? 1.288 -21.281 3.172 1 97.31 139 TYR B O 1
ATOM 3325 N N . ALA B 1 140 ? 1.237 -19.172 2.369 1 97.06 140 ALA B N 1
ATOM 3326 C CA . ALA B 1 140 ? 2.123 -18.672 3.42 1 97.06 140 ALA B CA 1
ATOM 3327 C C . ALA B 1 140 ? 1.516 -18.906 4.801 1 97.06 140 ALA B C 1
ATOM 3329 O O . ALA B 1 140 ? 0.348 -18.578 5.031 1 97.06 140 ALA B O 1
ATOM 3330 N N . GLU B 1 141 ? 2.256 -19.359 5.734 1 94.31 141 GLU B N 1
ATOM 3331 C CA . GLU B 1 141 ? 1.753 -19.781 7.039 1 94.31 141 GLU B CA 1
ATOM 3332 C C . GLU B 1 141 ? 1.318 -18.578 7.871 1 94.31 141 GLU B C 1
ATOM 3334 O O . GLU B 1 141 ? 0.416 -18.688 8.703 1 94.31 141 GLU B O 1
ATOM 3339 N N . ALA B 1 142 ? 1.906 -17.422 7.621 1 94.31 142 ALA B N 1
ATOM 3340 C CA . ALA B 1 142 ? 1.661 -16.25 8.453 1 94.31 142 ALA B CA 1
ATOM 3341 C C . ALA B 1 142 ? 0.46 -15.461 7.945 1 94.31 142 ALA B C 1
ATOM 3343 O O . ALA B 1 142 ? 0.157 -14.383 8.453 1 94.31 142 ALA B O 1
ATOM 3344 N N . LEU B 1 143 ? -0.248 -15.961 6.891 1 94.88 143 LEU B N 1
ATOM 3345 C CA . LEU B 1 143 ? -1.415 -15.258 6.375 1 94.88 143 LEU B CA 1
ATOM 3346 C C . LEU B 1 143 ? -2.48 -15.102 7.453 1 94.88 143 LEU B C 1
ATOM 3348 O O . LEU B 1 143 ? -2.865 -16.078 8.094 1 94.88 143 LEU B O 1
ATOM 3352 N N . PRO B 1 144 ? -2.922 -13.914 7.621 1 91.12 144 PRO B N 1
ATOM 3353 C CA . PRO B 1 144 ? -3.945 -13.719 8.648 1 91.12 144 PRO B CA 1
ATOM 3354 C C . PRO B 1 144 ? -5.281 -14.359 8.289 1 91.12 144 PRO B C 1
ATOM 3356 O O . PRO B 1 144 ? -5.672 -14.359 7.117 1 91.12 144 PRO B O 1
ATOM 3359 N N . GLU B 1 145 ? -5.844 -14.93 9.297 1 87.94 145 GLU B N 1
ATOM 3360 C CA . GLU B 1 145 ? -7.195 -15.445 9.117 1 87.94 145 GLU B CA 1
ATOM 3361 C C . GLU B 1 145 ? -8.227 -14.32 9.203 1 87.94 145 GLU B C 1
ATOM 3363 O O . GLU B 1 145 ? -8.172 -13.484 10.109 1 87.94 145 GLU B O 1
ATOM 3368 N N . CYS B 1 146 ? -9.047 -14.195 8.18 1 88.25 146 CYS B N 1
ATOM 3369 C CA . CYS B 1 146 ? -10.125 -13.211 8.164 1 88.25 146 CYS B CA 1
ATOM 3370 C C . CYS B 1 146 ? -11.242 -13.641 7.223 1 88.25 146 CYS B C 1
ATOM 3372 O O . CYS B 1 146 ? -10.984 -14.266 6.195 1 88.25 146 CYS B O 1
ATOM 3374 N N . THR B 1 147 ? -12.414 -13.305 7.645 1 89.88 147 THR B N 1
ATOM 3375 C CA . THR B 1 147 ? -13.531 -13.539 6.738 1 89.88 147 THR B CA 1
ATOM 3376 C C . THR B 1 147 ? -13.586 -12.469 5.652 1 89.88 147 THR B C 1
ATOM 3378 O O . THR B 1 147 ? -13.32 -11.297 5.918 1 89.88 147 THR B O 1
ATOM 3381 N N . ARG B 1 148 ? -13.93 -12.828 4.477 1 87.81 148 ARG B N 1
ATOM 3382 C CA . ARG B 1 148 ? -13.922 -11.938 3.316 1 87.81 148 ARG B CA 1
ATOM 3383 C C . ARG B 1 148 ? -14.828 -10.734 3.547 1 87.81 148 ARG B C 1
ATOM 3385 O O . ARG B 1 148 ? -14.5 -9.617 3.123 1 87.81 148 ARG B O 1
ATOM 3392 N N . GLY B 1 149 ? -15.93 -10.977 4.246 1 88.38 149 GLY B N 1
ATOM 3393 C CA . GLY B 1 149 ? -16.859 -9.891 4.512 1 88.38 149 GLY B CA 1
ATOM 3394 C C . GLY B 1 149 ? -16.281 -8.805 5.395 1 88.38 149 GLY B C 1
ATOM 3395 O O . GLY B 1 149 ? -16.781 -7.68 5.414 1 88.38 149 GLY B O 1
ATOM 3396 N N . ASP B 1 150 ? -15.227 -9.148 6.059 1 92.75 150 ASP B N 1
ATOM 3397 C CA . ASP B 1 150 ? -14.609 -8.211 6.992 1 92.75 150 ASP B CA 1
ATOM 3398 C C . ASP B 1 150 ? -13.484 -7.422 6.32 1 92.75 150 ASP B C 1
ATOM 3400 O O . ASP B 1 150 ? -12.992 -6.441 6.879 1 92.75 150 ASP B O 1
ATOM 3404 N N . ILE B 1 151 ? -13.102 -7.832 5.148 1 95.06 151 ILE B N 1
ATOM 3405 C CA . ILE B 1 151 ? -11.945 -7.242 4.473 1 95.06 151 ILE B CA 1
ATOM 3406 C C . ILE B 1 151 ? -12.375 -5.98 3.723 1 95.06 151 ILE B C 1
ATOM 3408 O O . ILE B 1 151 ? -13.234 -6.039 2.842 1 95.06 151 ILE B O 1
ATOM 3412 N N . LEU B 1 152 ? -11.781 -4.816 4.043 1 94.94 152 LEU B N 1
ATOM 3413 C CA . LEU B 1 152 ? -12.023 -3.557 3.35 1 94.94 152 LEU B CA 1
ATOM 3414 C C . LEU B 1 152 ? -11.047 -3.375 2.195 1 94.94 152 LEU B C 1
ATOM 3416 O O . LEU B 1 152 ? -11.352 -2.695 1.215 1 94.94 152 LEU B O 1
ATOM 3420 N N . GLY B 1 153 ? -9.867 -3.951 2.318 1 96.06 153 GLY B N 1
ATOM 3421 C CA . GLY B 1 153 ? -8.812 -3.871 1.322 1 96.06 153 GLY B CA 1
ATOM 3422 C C . GLY B 1 153 ? -7.516 -4.52 1.773 1 96.06 153 GLY B C 1
ATOM 3423 O O . GLY B 1 153 ? -7.391 -4.93 2.93 1 96.06 153 GLY B O 1
ATOM 3424 N N . ALA B 1 154 ? -6.59 -4.648 0.88 1 97.25 154 ALA B N 1
ATOM 3425 C CA . ALA B 1 154 ? -5.277 -5.215 1.17 1 97.25 154 ALA B CA 1
ATOM 3426 C C . ALA B 1 154 ? -4.199 -4.59 0.289 1 97.25 154 ALA B C 1
ATOM 3428 O O . ALA B 1 154 ? -4.449 -4.27 -0.876 1 97.25 154 ALA B O 1
ATOM 3429 N N . ASP B 1 155 ? -3.051 -4.367 0.83 1 98.31 155 ASP B N 1
ATOM 3430 C CA . ASP B 1 155 ? -1.867 -3.924 0.1 1 98.31 155 ASP B CA 1
ATOM 3431 C C . ASP B 1 155 ? -0.755 -4.969 0.174 1 98.31 155 ASP B C 1
ATOM 3433 O O . ASP B 1 155 ? -0.214 -5.23 1.25 1 98.31 155 ASP B O 1
ATOM 3437 N N . VAL B 1 156 ? -0.457 -5.496 -0.963 1 98.5 156 VAL B N 1
ATOM 3438 C CA . VAL B 1 156 ? 0.589 -6.512 -1.04 1 98.5 156 VAL B CA 1
ATOM 3439 C C . VAL B 1 156 ? 1.85 -5.906 -1.655 1 98.5 156 VAL B C 1
ATOM 3441 O O . VAL B 1 156 ? 1.771 -4.98 -2.467 1 98.5 156 VAL B O 1
ATOM 3444 N N . TYR B 1 157 ? 3 -6.387 -1.199 1 98.31 157 TYR B N 1
ATOM 3445 C CA . TYR B 1 157 ? 4.242 -5.992 -1.858 1 98.31 157 TYR B CA 1
ATOM 3446 C C . TYR B 1 157 ? 5.113 -7.207 -2.145 1 98.31 157 TYR B C 1
ATOM 3448 O O . TYR B 1 157 ? 4.992 -8.242 -1.48 1 98.31 157 TYR B O 1
ATOM 3456 N N . GLY B 1 158 ? 5.957 -7.109 -3.086 1 97.81 158 GLY B N 1
ATOM 3457 C CA . GLY B 1 158 ? 6.93 -8.125 -3.453 1 97.81 158 GLY B CA 1
ATOM 3458 C C . GLY B 1 158 ? 7.836 -7.703 -4.594 1 97.81 158 GLY B C 1
ATOM 3459 O O . GLY B 1 158 ? 7.637 -6.645 -5.191 1 97.81 158 GLY B O 1
ATOM 3460 N N . PRO B 1 159 ? 8.844 -8.516 -4.852 1 97.19 159 PRO B N 1
ATOM 3461 C CA . PRO B 1 159 ? 9.727 -8.227 -5.984 1 97.19 159 PRO B CA 1
ATOM 3462 C C . PRO B 1 159 ? 9 -8.258 -7.324 1 97.19 159 PRO B C 1
ATOM 3464 O O . PRO B 1 159 ? 8.031 -9 -7.492 1 97.19 159 PRO B O 1
ATOM 3467 N N . MET B 1 160 ? 9.492 -7.418 -8.25 1 97.19 160 MET B N 1
ATOM 3468 C CA . MET B 1 160 ? 8.906 -7.344 -9.586 1 97.19 160 MET B CA 1
ATOM 3469 C C . MET B 1 160 ? 9.984 -7.473 -10.656 1 97.19 160 MET B C 1
ATOM 3471 O O . MET B 1 160 ? 10.211 -6.539 -11.43 1 97.19 160 MET B O 1
ATOM 3475 N N . HIS B 1 161 ? 10.555 -8.641 -10.75 1 95.44 161 HIS B N 1
ATOM 3476 C CA . HIS B 1 161 ? 11.492 -8.914 -11.828 1 95.44 161 HIS B CA 1
ATOM 3477 C C . HIS B 1 161 ? 10.773 -9.031 -13.164 1 95.44 161 HIS B C 1
ATOM 3479 O O . HIS B 1 161 ? 9.719 -9.664 -13.258 1 95.44 161 HIS B O 1
ATOM 3485 N N . VAL B 1 162 ? 11.383 -8.359 -14.117 1 95 162 VAL B N 1
ATOM 3486 C CA . VAL B 1 162 ? 10.781 -8.398 -15.445 1 95 162 VAL B CA 1
ATOM 3487 C C . VAL B 1 162 ? 11.578 -9.328 -16.344 1 95 162 VAL B C 1
ATOM 3489 O O . VAL B 1 162 ? 12.812 -9.258 -16.391 1 95 162 VAL B O 1
ATOM 3492 N N . GLU B 1 163 ? 10.875 -10.273 -16.938 1 94.69 163 GLU B N 1
ATOM 3493 C CA . GLU B 1 163 ? 11.398 -11.133 -18 1 94.69 163 GLU B CA 1
ATOM 3494 C C . GLU B 1 163 ? 10.703 -10.852 -19.328 1 94.69 163 GLU B C 1
ATOM 3496 O O . GLU B 1 163 ? 9.516 -11.133 -19.484 1 94.69 163 GLU B O 1
ATOM 3501 N N . SER B 1 164 ? 11.422 -10.359 -20.25 1 92.56 164 SER B N 1
ATOM 3502 C CA . SER B 1 164 ? 10.859 -9.812 -21.484 1 92.56 164 SER B CA 1
ATOM 3503 C C . SER B 1 164 ? 10.008 -10.844 -22.219 1 92.56 164 SER B C 1
ATOM 3505 O O . SER B 1 164 ? 9.008 -10.492 -22.844 1 92.56 164 SER B O 1
ATOM 3507 N N . THR B 1 165 ? 10.328 -12.062 -22.078 1 94.44 165 THR B N 1
ATOM 3508 C CA . THR B 1 165 ? 9.586 -13.094 -22.797 1 94.44 165 THR B CA 1
ATOM 3509 C C . THR B 1 165 ? 8.266 -13.398 -22.109 1 94.44 165 THR B C 1
ATOM 3511 O O . THR B 1 165 ? 7.391 -14.047 -22.672 1 94.44 165 THR B O 1
ATOM 3514 N N . GLN B 1 166 ? 8.078 -12.984 -20.875 1 96 166 GLN B N 1
ATOM 3515 C CA . GLN B 1 166 ? 6.926 -13.367 -20.062 1 96 166 GLN B CA 1
ATOM 3516 C C . GLN B 1 166 ? 5.984 -12.18 -19.859 1 96 166 GLN B C 1
ATOM 3518 O O . GLN B 1 166 ? 4.996 -12.281 -19.125 1 96 166 GLN B O 1
ATOM 3523 N N . GLY B 1 167 ? 6.234 -11.039 -20.484 1 94.81 167 GLY B N 1
ATOM 3524 C CA . GLY B 1 167 ? 5.516 -9.812 -20.172 1 94.81 167 GLY B CA 1
ATOM 3525 C C . GLY B 1 167 ? 6.094 -9.055 -18.984 1 94.81 167 GLY B C 1
ATOM 3526 O O . GLY B 1 167 ? 7.203 -9.359 -18.531 1 94.81 167 GLY B O 1
ATOM 3527 N N . HIS B 1 168 ? 5.449 -8.039 -18.578 1 96.62 168 HIS B N 1
ATOM 3528 C CA . HIS B 1 168 ? 5.965 -7.207 -17.5 1 96.62 168 HIS B CA 1
ATOM 3529 C C . HIS B 1 168 ? 5.57 -7.762 -16.141 1 96.62 168 HIS B C 1
ATOM 3531 O O . HIS B 1 168 ? 6.383 -7.785 -15.219 1 96.62 168 HIS B O 1
ATOM 3537 N N . TYR B 1 169 ? 4.332 -8.281 -16.031 1 98.12 169 TYR B N 1
ATOM 3538 C CA . TYR B 1 169 ? 3.83 -8.578 -14.688 1 98.12 169 TYR B CA 1
ATOM 3539 C C . TYR B 1 169 ? 3.676 -10.078 -14.484 1 98.12 169 TYR B C 1
ATOM 3541 O O . TYR B 1 169 ? 3.561 -10.547 -13.344 1 98.12 169 TYR B O 1
ATOM 3549 N N . PHE B 1 170 ? 3.645 -10.906 -15.477 1 98.31 170 PHE B N 1
ATOM 3550 C CA . PHE B 1 170 ? 3.305 -12.312 -15.336 1 98.31 170 PHE B CA 1
ATOM 3551 C C . PHE B 1 170 ? 4.426 -13.078 -14.641 1 98.31 170 PHE B C 1
ATOM 3553 O O . PHE B 1 170 ? 4.164 -13.938 -13.797 1 98.31 170 PHE B O 1
ATOM 3560 N N . TRP B 1 171 ? 5.672 -12.758 -14.93 1 95.62 171 TRP B N 1
ATOM 3561 C CA . TRP B 1 171 ? 6.816 -13.531 -14.453 1 95.62 171 TRP B CA 1
ATOM 3562 C C . TRP B 1 171 ? 6.906 -13.5 -12.93 1 95.62 171 TRP B C 1
ATOM 3564 O O . TRP B 1 171 ? 6.789 -14.539 -12.273 1 95.62 171 TRP B O 1
ATOM 3574 N N . TYR B 1 172 ? 7.004 -12.328 -12.383 1 96.12 172 TYR B N 1
ATOM 3575 C CA . TYR B 1 172 ? 7.207 -12.289 -10.938 1 96.12 172 TYR B CA 1
ATOM 3576 C C . TYR B 1 172 ? 6.02 -11.648 -10.234 1 96.12 172 TYR B C 1
ATOM 3578 O O . TYR B 1 172 ? 5.785 -11.891 -9.047 1 96.12 172 TYR B O 1
ATOM 3586 N N . GLY B 1 173 ? 5.234 -10.859 -10.969 1 97.69 173 GLY B N 1
ATOM 3587 C CA . GLY B 1 173 ? 4.047 -10.242 -10.398 1 97.69 173 GLY B CA 1
ATOM 3588 C C . GLY B 1 173 ? 2.953 -11.234 -10.062 1 97.69 173 GLY B C 1
ATOM 3589 O O . GLY B 1 173 ? 2.09 -10.961 -9.227 1 97.69 173 GLY B O 1
ATOM 3590 N N . ILE B 1 174 ? 3.045 -12.367 -10.695 1 98.56 174 ILE B N 1
ATOM 3591 C CA . ILE B 1 174 ? 2.053 -13.414 -10.477 1 98.56 174 ILE B CA 1
ATOM 3592 C C . ILE B 1 174 ? 2.027 -13.797 -9 1 98.56 174 ILE B C 1
ATOM 3594 O O . ILE B 1 174 ? 0.966 -14.109 -8.453 1 98.56 174 ILE B O 1
ATOM 3598 N N . HIS B 1 175 ? 3.18 -13.781 -8.273 1 98.31 175 HIS B N 1
ATOM 3599 C CA . HIS B 1 175 ? 3.238 -14.133 -6.863 1 98.31 175 HIS B CA 1
ATOM 3600 C C . HIS B 1 175 ? 2.387 -13.188 -6.02 1 98.31 175 HIS B C 1
ATOM 3602 O O . HIS B 1 175 ? 1.559 -13.641 -5.227 1 98.31 175 HIS B O 1
ATOM 3608 N N . ALA B 1 176 ? 2.564 -11.938 -6.25 1 98.31 176 ALA B N 1
ATOM 3609 C CA . ALA B 1 176 ? 1.815 -10.938 -5.496 1 98.31 176 ALA B CA 1
ATOM 3610 C C . ALA B 1 176 ? 0.336 -10.969 -5.867 1 98.31 176 ALA B C 1
ATOM 3612 O O . ALA B 1 176 ? -0.53 -10.773 -5.012 1 98.31 176 ALA B O 1
ATOM 3613 N N . ALA B 1 177 ? 0.077 -11.172 -7.152 1 98.75 177 ALA B N 1
ATOM 3614 C CA . ALA B 1 177 ? -1.313 -11.234 -7.598 1 98.75 177 ALA B CA 1
ATOM 3615 C C . ALA B 1 177 ? -2.043 -12.414 -6.957 1 98.75 177 ALA B C 1
ATOM 3617 O O . ALA B 1 177 ? -3.188 -12.273 -6.516 1 98.75 177 ALA B O 1
ATOM 3618 N N . GLU B 1 178 ? -1.396 -13.555 -6.945 1 98.31 178 GLU B N 1
ATOM 3619 C CA . GLU B 1 178 ? -1.97 -14.727 -6.293 1 98.31 178 GLU B CA 1
ATOM 3620 C C . GLU B 1 178 ? -2.287 -14.445 -4.828 1 98.31 178 GLU B C 1
ATOM 3622 O O . GLU B 1 178 ? -3.355 -14.812 -4.336 1 98.31 178 GLU B O 1
ATOM 3627 N N . LEU B 1 179 ? -1.347 -13.828 -4.176 1 97.94 179 LEU B N 1
ATOM 3628 C CA . LEU B 1 179 ? -1.542 -13.477 -2.773 1 97.94 179 LEU B CA 1
ATOM 3629 C C . LEU B 1 179 ? -2.723 -12.523 -2.611 1 97.94 179 LEU B C 1
ATOM 3631 O O . LEU B 1 179 ? -3.568 -12.719 -1.735 1 97.94 179 LEU B O 1
ATOM 3635 N N . LEU B 1 180 ? -2.818 -11.539 -3.434 1 98.25 180 LEU B N 1
ATOM 3636 C CA . LEU B 1 180 ? -3.896 -10.562 -3.369 1 98.25 180 LEU B CA 1
ATOM 3637 C C . LEU B 1 180 ? -5.254 -11.234 -3.541 1 98.25 180 LEU B C 1
ATOM 3639 O O . LEU B 1 180 ? -6.18 -10.977 -2.764 1 98.25 180 LEU B O 1
ATOM 3643 N N . PHE B 1 181 ? -5.375 -12.109 -4.508 1 97.75 181 PHE B N 1
ATOM 3644 C CA . PHE B 1 181 ? -6.645 -12.773 -4.781 1 97.75 181 PHE B CA 1
ATOM 3645 C C . PHE B 1 181 ? -6.977 -13.781 -3.684 1 97.75 181 PHE B C 1
ATOM 3647 O O . PHE B 1 181 ? -8.148 -14 -3.375 1 97.75 181 PHE B O 1
ATOM 3654 N N . ARG B 1 182 ? -5.918 -14.414 -3.117 1 97.06 182 ARG B N 1
ATOM 3655 C CA . ARG B 1 182 ? -6.145 -15.273 -1.961 1 97.06 182 ARG B CA 1
ATOM 3656 C C . ARG B 1 182 ? -6.859 -14.508 -0.847 1 97.06 182 ARG B C 1
ATOM 3658 O O . ARG B 1 182 ? -7.699 -15.078 -0.144 1 97.06 182 ARG B O 1
ATOM 3665 N N . ILE B 1 183 ? -6.527 -13.25 -0.693 1 96.56 183 ILE B N 1
ATOM 3666 C CA . ILE B 1 183 ? -7.055 -12.422 0.39 1 96.56 183 ILE B CA 1
ATOM 3667 C C . ILE B 1 183 ? -8.375 -11.797 -0.036 1 96.56 183 ILE B C 1
ATOM 3669 O O . ILE B 1 183 ? -9.398 -11.953 0.643 1 96.56 183 ILE B O 1
ATOM 3673 N N . MET B 1 184 ? -8.438 -11.195 -1.182 1 96.19 184 MET B N 1
ATOM 3674 C CA . MET B 1 184 ? -9.555 -10.367 -1.618 1 96.19 184 MET B CA 1
ATOM 3675 C C . MET B 1 184 ? -10.656 -11.219 -2.234 1 96.19 184 MET B C 1
ATOM 3677 O O . MET B 1 184 ? -11.82 -10.797 -2.273 1 96.19 184 MET B O 1
ATOM 3681 N N . GLY B 1 185 ? -10.258 -12.422 -2.768 1 95.5 185 GLY B N 1
ATOM 3682 C CA . GLY B 1 185 ? -11.203 -13.211 -3.541 1 95.5 185 GLY B CA 1
ATOM 3683 C C . GLY B 1 185 ? -11.406 -12.68 -4.949 1 95.5 185 GLY B C 1
ATOM 3684 O O . GLY B 1 185 ? -10.828 -11.664 -5.324 1 95.5 185 GLY B O 1
ATOM 3685 N N . PRO B 1 186 ? -12.172 -13.414 -5.75 1 95.38 186 PRO B N 1
ATOM 3686 C CA . PRO B 1 186 ? -12.477 -12.969 -7.113 1 95.38 186 PRO B CA 1
ATOM 3687 C C . PRO B 1 186 ? -13.391 -11.734 -7.137 1 95.38 186 PRO B C 1
ATOM 3689 O O . PRO B 1 186 ? -13.883 -11.305 -6.094 1 95.38 186 PRO B O 1
ATOM 3692 N N . GLY B 1 187 ? -13.555 -11.125 -8.305 1 95.94 187 GLY B N 1
ATOM 3693 C CA . GLY B 1 187 ? -14.539 -10.07 -8.477 1 95.94 187 GLY B CA 1
ATOM 3694 C C . GLY B 1 187 ? -13.922 -8.711 -8.719 1 95.94 187 GLY B C 1
ATOM 3695 O O . GLY B 1 187 ? -14.57 -7.68 -8.531 1 95.94 187 GLY B O 1
ATOM 3696 N N . CYS B 1 188 ? -12.672 -8.688 -9.047 1 97.38 188 CYS B N 1
ATOM 3697 C CA . CYS B 1 188 ? -12.062 -7.422 -9.422 1 97.38 188 CYS B CA 1
ATOM 3698 C C . CYS B 1 188 ? -12.711 -6.848 -10.672 1 97.38 188 CYS B C 1
ATOM 3700 O O . CYS B 1 188 ? -12.945 -7.574 -11.641 1 97.38 188 CYS B O 1
ATOM 3702 N N . ARG B 1 189 ? -12.93 -5.543 -10.711 1 96.56 189 ARG B N 1
ATOM 3703 C CA . ARG B 1 189 ? -13.703 -4.941 -11.797 1 96.56 189 ARG B CA 1
ATOM 3704 C C . ARG B 1 189 ? -12.82 -4.074 -12.688 1 96.56 189 ARG B C 1
ATOM 3706 O O . ARG B 1 189 ? -13.078 -3.949 -13.883 1 96.56 189 ARG B O 1
ATOM 3713 N N . GLU B 1 190 ? -11.93 -3.438 -12.094 1 96.31 190 GLU B N 1
ATOM 3714 C CA . GL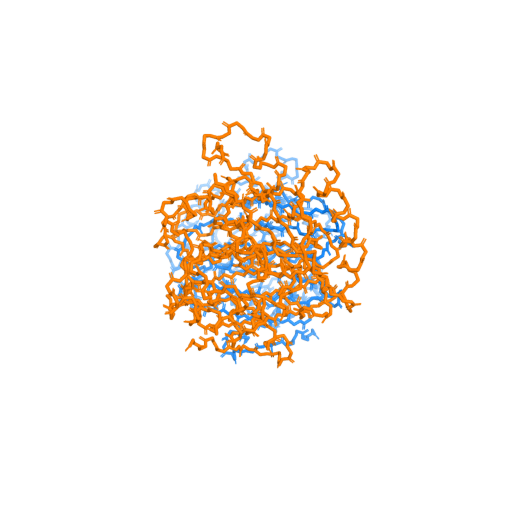U B 1 190 ? -11.047 -2.562 -12.867 1 96.31 190 GLU B CA 1
ATOM 3715 C C . GLU B 1 190 ? -9.625 -2.578 -12.305 1 96.31 190 GLU B C 1
ATOM 3717 O O . GLU B 1 190 ? -9.422 -2.879 -11.133 1 96.31 190 GLU B O 1
ATOM 3722 N N . VAL B 1 191 ? -8.68 -2.316 -13.172 1 97.56 191 VAL B N 1
ATOM 3723 C CA . VAL B 1 191 ? -7.266 -2.385 -12.836 1 97.56 191 VAL B CA 1
ATOM 3724 C C . VAL B 1 191 ? -6.551 -1.135 -13.344 1 97.56 191 VAL B C 1
ATOM 3726 O O . VAL B 1 191 ? -6.793 -0.689 -14.469 1 97.56 191 VAL B O 1
ATOM 3729 N N . THR B 1 192 ? -5.758 -0.52 -12.539 1 95.88 192 THR B N 1
ATOM 3730 C CA . THR B 1 192 ? -4.859 0.565 -12.914 1 95.88 192 THR B CA 1
ATOM 3731 C C . THR B 1 192 ? -3.42 0.233 -12.523 1 95.88 192 THR B C 1
ATOM 3733 O O . THR B 1 192 ? -3.152 -0.162 -11.391 1 95.88 192 THR B O 1
ATOM 3736 N N . ALA B 1 193 ? -2.529 0.383 -13.477 1 96.88 193 ALA B N 1
ATOM 3737 C CA . ALA B 1 193 ? -1.118 0.108 -13.219 1 96.88 193 ALA B CA 1
ATOM 3738 C C . ALA B 1 193 ? -0.253 1.322 -13.539 1 96.88 193 ALA B C 1
ATOM 3740 O O . ALA B 1 193 ? -0.424 1.953 -14.586 1 96.88 193 ALA B O 1
ATOM 3741 N N . LEU B 1 194 ? 0.563 1.676 -12.602 1 94.69 194 LEU B N 1
ATOM 3742 C CA . LEU B 1 194 ? 1.604 2.682 -12.773 1 94.69 194 LEU B CA 1
ATOM 3743 C C . LEU B 1 194 ? 2.99 2.055 -12.664 1 94.69 194 LEU B C 1
ATOM 3745 O O . LEU B 1 194 ? 3.221 1.196 -11.812 1 94.69 194 LEU B O 1
ATOM 3749 N N . SER B 1 195 ? 3.863 2.438 -13.539 1 95 195 SER B N 1
ATOM 3750 C CA . SER B 1 195 ? 5.203 1.855 -13.562 1 95 195 SER B CA 1
ATOM 3751 C C . SER B 1 195 ? 6.273 2.934 -13.695 1 95 195 SER B C 1
ATOM 3753 O O . SER B 1 195 ? 6.121 3.875 -14.477 1 95 195 SER B O 1
ATOM 3755 N N . THR B 1 196 ? 7.234 2.857 -12.852 1 93.31 196 THR B N 1
ATOM 3756 C CA . THR B 1 196 ? 8.438 3.672 -12.938 1 93.31 196 THR B CA 1
ATOM 3757 C C . THR B 1 196 ? 9.688 2.793 -12.953 1 93.31 196 THR B C 1
ATOM 3759 O O . THR B 1 196 ? 9.586 1.57 -13.078 1 93.31 196 THR B O 1
ATOM 3762 N N . ASP B 1 197 ? 10.867 3.414 -12.836 1 88.81 197 ASP B N 1
ATOM 3763 C CA . ASP B 1 197 ? 12.125 2.668 -12.844 1 88.81 197 ASP B CA 1
ATOM 3764 C C . ASP B 1 197 ? 12.336 1.933 -11.523 1 88.81 197 ASP B C 1
ATOM 3766 O O . ASP B 1 197 ? 13.156 1.021 -11.438 1 88.81 197 ASP B O 1
ATOM 3770 N N . HIS B 1 198 ? 11.57 2.297 -10.523 1 86.88 198 HIS B N 1
ATOM 3771 C CA . HIS B 1 198 ? 11.82 1.738 -9.195 1 86.88 198 HIS B CA 1
ATOM 3772 C C . HIS B 1 198 ? 10.688 0.813 -8.766 1 86.88 198 HIS B C 1
ATOM 3774 O O . HIS B 1 198 ? 10.922 -0.187 -8.086 1 86.88 198 HIS B O 1
ATOM 3780 N N . ASN B 1 199 ? 9.508 1.238 -9.203 1 91.12 199 ASN B N 1
ATOM 3781 C CA . ASN B 1 199 ? 8.352 0.569 -8.625 1 91.12 199 ASN B CA 1
ATOM 3782 C C . ASN B 1 199 ? 7.23 0.392 -9.648 1 91.12 199 ASN B C 1
ATOM 3784 O O . ASN B 1 199 ? 7.152 1.147 -10.617 1 91.12 199 ASN B O 1
ATOM 3788 N N . ASP B 1 200 ? 6.5 -0.586 -9.406 1 96.62 200 ASP B N 1
ATOM 3789 C CA . ASP B 1 200 ? 5.176 -0.734 -10 1 96.62 200 ASP B CA 1
ATOM 3790 C C . ASP B 1 200 ? 4.086 -0.656 -8.93 1 96.62 200 ASP B C 1
ATOM 3792 O O . ASP B 1 200 ? 4.281 -1.11 -7.801 1 96.62 200 ASP B O 1
ATOM 3796 N N . LEU B 1 201 ? 3.031 -0.009 -9.273 1 97.75 201 LEU B N 1
ATOM 3797 C CA . LEU B 1 201 ? 1.845 -0.018 -8.422 1 97.75 201 LEU B CA 1
ATOM 3798 C C . LEU B 1 201 ? 0.612 -0.436 -9.219 1 97.75 201 LEU B C 1
ATOM 3800 O O . LEU B 1 201 ? 0.191 0.271 -10.141 1 97.75 201 LEU B O 1
ATOM 3804 N N . ILE B 1 202 ? 0.059 -1.559 -8.906 1 98.44 202 ILE B N 1
ATOM 3805 C CA . ILE B 1 202 ? -1.171 -2.051 -9.516 1 98.44 202 ILE B CA 1
ATOM 3806 C C . ILE B 1 202 ? -2.326 -1.925 -8.523 1 98.44 202 ILE B C 1
ATOM 3808 O O . ILE B 1 202 ? -2.219 -2.367 -7.379 1 98.44 202 ILE B O 1
ATOM 3812 N N . THR B 1 203 ? -3.396 -1.318 -8.938 1 97.81 203 THR B N 1
ATOM 3813 C CA . THR B 1 203 ? -4.59 -1.157 -8.109 1 97.81 203 THR B CA 1
ATOM 3814 C C . THR B 1 203 ? -5.785 -1.86 -8.75 1 97.81 203 THR B C 1
ATOM 3816 O O . THR B 1 203 ? -6.078 -1.654 -9.93 1 97.81 203 THR B O 1
ATOM 3819 N N . GLY B 1 204 ? -6.375 -2.711 -7.961 1 97.56 204 GLY B N 1
ATOM 3820 C CA . GLY B 1 204 ? -7.648 -3.303 -8.344 1 97.56 204 GLY B CA 1
ATOM 3821 C C . GLY B 1 204 ? -8.812 -2.818 -7.492 1 97.56 204 GLY B C 1
ATOM 3822 O O . GLY B 1 204 ? -8.664 -2.623 -6.285 1 97.56 204 GLY B O 1
ATOM 3823 N N . THR B 1 205 ? -9.945 -2.637 -8.133 1 96.44 205 THR B N 1
ATOM 3824 C CA . THR B 1 205 ? -11.18 -2.312 -7.418 1 96.44 205 THR B CA 1
ATOM 3825 C C . THR B 1 205 ? -12.211 -3.426 -7.586 1 96.44 205 THR B C 1
ATOM 3827 O O . THR B 1 205 ? -12.492 -3.854 -8.703 1 96.44 205 THR B O 1
ATOM 3830 N N . TRP B 1 206 ? -12.656 -3.906 -6.527 1 95.5 206 TRP B N 1
ATOM 3831 C CA . TRP B 1 206 ? -13.656 -4.965 -6.52 1 95.5 206 TRP B CA 1
ATOM 3832 C C . TRP B 1 206 ? -15.062 -4.379 -6.5 1 95.5 206 TRP B C 1
ATOM 3834 O O . TRP B 1 206 ? -15.242 -3.178 -6.281 1 95.5 206 TRP B O 1
ATOM 3844 N N . LYS B 1 207 ? -16.078 -5.109 -6.762 1 85.44 207 LYS B N 1
ATOM 3845 C CA . LYS B 1 207 ? -17.469 -4.688 -6.941 1 85.44 207 LYS B CA 1
ATOM 3846 C C . LYS B 1 207 ? -18.016 -4.035 -5.672 1 85.44 207 LYS B C 1
ATOM 3848 O O . LYS B 1 207 ? -18.828 -3.121 -5.742 1 85.44 207 LYS B O 1
ATOM 3853 N N . GLU B 1 208 ? -17.672 -4.438 -4.574 1 86.69 208 GLU B N 1
ATOM 3854 C CA . GLU B 1 208 ? -18.219 -3.91 -3.326 1 86.69 208 GLU B CA 1
ATOM 3855 C C . GLU B 1 208 ? -17.406 -2.707 -2.838 1 86.69 208 GLU B C 1
ATOM 3857 O O . GLU B 1 208 ? -17.625 -2.223 -1.724 1 86.69 208 GLU B O 1
ATOM 3862 N N . GLY B 1 209 ? -16.562 -2.26 -3.652 1 89.62 209 GLY B N 1
ATOM 3863 C CA . GLY B 1 209 ? -15.828 -1.051 -3.316 1 89.62 209 GLY B CA 1
ATOM 3864 C C . GLY B 1 209 ? -14.531 -1.328 -2.59 1 89.62 209 GLY B C 1
ATOM 3865 O O . GLY B 1 209 ? -13.82 -0.399 -2.197 1 89.62 209 GLY B O 1
ATOM 3866 N N . ARG B 1 210 ? -14.227 -2.607 -2.416 1 94.69 210 ARG B N 1
ATOM 3867 C CA . ARG B 1 210 ? -12.93 -2.951 -1.832 1 94.69 210 ARG B CA 1
ATOM 3868 C C . ARG B 1 210 ? -11.797 -2.686 -2.818 1 94.69 210 ARG B C 1
ATOM 3870 O O . ARG B 1 210 ? -12 -2.746 -4.031 1 94.69 210 ARG B O 1
ATOM 3877 N N . MET B 1 211 ? -10.688 -2.312 -2.289 1 96.56 211 MET B N 1
ATOM 3878 C CA . MET B 1 211 ? -9.531 -2.055 -3.141 1 96.56 211 MET B CA 1
ATOM 3879 C C . MET B 1 211 ? -8.336 -2.891 -2.697 1 96.56 211 MET B C 1
ATOM 3881 O O . MET B 1 211 ? -8.109 -3.084 -1.501 1 96.56 211 MET B O 1
ATOM 3885 N N . GLY B 1 212 ? -7.641 -3.42 -3.623 1 97.81 212 GLY B N 1
ATOM 3886 C CA . GLY B 1 212 ? -6.375 -4.102 -3.4 1 97.81 212 GLY B CA 1
ATOM 3887 C C . GLY B 1 212 ? -5.238 -3.527 -4.227 1 97.81 212 GLY B C 1
ATOM 3888 O O . GLY B 1 212 ? -5.441 -3.094 -5.359 1 97.81 212 GLY B O 1
ATOM 3889 N N . THR B 1 213 ? -4.051 -3.51 -3.656 1 98.56 213 THR B N 1
ATOM 3890 C CA . THR B 1 213 ? -2.914 -2.982 -4.402 1 98.56 213 THR B CA 1
ATOM 3891 C C . THR B 1 213 ? -1.75 -3.969 -4.383 1 98.56 213 THR B C 1
ATOM 3893 O O . THR B 1 213 ? -1.645 -4.797 -3.477 1 98.56 213 THR B O 1
ATOM 3896 N N . ILE B 1 214 ? -0.924 -3.889 -5.402 1 98.69 214 ILE B N 1
ATOM 3897 C CA . ILE B 1 214 ? 0.356 -4.586 -5.469 1 98.69 214 ILE B CA 1
ATOM 3898 C C . ILE B 1 214 ? 1.482 -3.576 -5.684 1 98.69 214 ILE B C 1
ATOM 3900 O O . ILE B 1 214 ? 1.511 -2.873 -6.695 1 98.69 214 ILE B O 1
ATOM 3904 N N . ARG B 1 215 ? 2.326 -3.523 -4.754 1 98.12 215 ARG B N 1
ATOM 3905 C CA . ARG B 1 215 ? 3.586 -2.812 -4.945 1 98.12 215 ARG B CA 1
ATOM 3906 C C . ARG B 1 215 ? 4.68 -3.758 -5.43 1 98.12 215 ARG B C 1
ATOM 3908 O O . ARG B 1 215 ? 5.137 -4.621 -4.676 1 98.12 215 ARG B O 1
ATOM 3915 N N . GLY B 1 216 ? 5.023 -3.604 -6.641 1 97.75 216 GLY B N 1
ATOM 3916 C CA . GLY B 1 216 ? 6.148 -4.344 -7.188 1 97.75 216 GLY B CA 1
ATOM 3917 C C . GLY B 1 216 ? 7.469 -3.611 -7.051 1 97.75 216 GLY B C 1
ATOM 3918 O O . GLY B 1 216 ? 7.625 -2.502 -7.562 1 97.75 216 GLY B O 1
ATOM 3919 N N . ILE B 1 217 ? 8.391 -4.219 -6.418 1 96.31 217 ILE B N 1
ATOM 3920 C CA . ILE B 1 217 ? 9.688 -3.598 -6.164 1 96.31 217 ILE B CA 1
ATOM 3921 C C . ILE B 1 217 ? 10.703 -4.102 -7.184 1 96.31 217 ILE B C 1
ATOM 3923 O O . ILE B 1 217 ? 11.102 -5.27 -7.152 1 96.31 217 ILE B O 1
ATOM 3927 N N . GLN B 1 218 ? 11.156 -3.309 -8.07 1 92.25 218 GLN B N 1
ATOM 3928 C CA . GLN B 1 218 ? 12.031 -3.715 -9.172 1 92.25 218 GLN B CA 1
ATOM 3929 C C . GLN B 1 218 ? 13.484 -3.785 -8.719 1 92.25 218 GLN B C 1
ATOM 3931 O O . GLN B 1 218 ? 14.227 -4.688 -9.125 1 92.25 218 GLN B O 1
ATOM 3936 N N . ARG B 1 219 ? 14.062 -2.777 -7.93 1 87.75 219 ARG B N 1
ATOM 3937 C CA . ARG B 1 219 ? 15.461 -2.688 -7.535 1 87.75 219 ARG B CA 1
ATOM 3938 C C . ARG B 1 219 ? 15.594 -2.592 -6.02 1 87.75 219 ARG B C 1
ATOM 3940 O O . ARG B 1 219 ? 16.312 -1.723 -5.508 1 87.75 219 ARG B O 1
ATOM 3947 N N . GLY B 1 220 ? 14.953 -3.51 -5.348 1 91.12 220 GLY B N 1
ATOM 3948 C CA . GLY B 1 220 ? 15.008 -3.453 -3.895 1 91.12 220 GLY B CA 1
ATOM 3949 C C . GLY B 1 220 ? 14.891 -4.816 -3.24 1 91.12 220 GLY B C 1
ATOM 3950 O O . GLY B 1 220 ? 15.484 -5.789 -3.705 1 91.12 220 GLY B O 1
ATOM 3951 N N . SER B 1 221 ? 14.281 -4.785 -2.117 1 91.19 221 SER B N 1
ATOM 3952 C CA . SER B 1 221 ? 14.156 -5.984 -1.294 1 91.19 221 SER B CA 1
ATOM 3953 C C . SER B 1 221 ? 13.422 -7.094 -2.043 1 91.19 221 SER B C 1
ATOM 3955 O O . SER B 1 221 ? 12.547 -6.82 -2.865 1 91.19 221 SER B O 1
ATOM 3957 N N . GLU B 1 222 ? 13.734 -8.352 -1.688 1 94.56 222 GLU B N 1
ATOM 3958 C CA . GLU B 1 222 ? 13.133 -9.531 -2.311 1 94.56 222 GLU B CA 1
ATOM 3959 C C . GLU B 1 222 ? 12.055 -10.133 -1.418 1 94.56 222 GLU B C 1
ATOM 3961 O O . GLU B 1 222 ? 11.594 -11.25 -1.661 1 94.56 222 GLU B O 1
ATOM 3966 N N . SER B 1 223 ? 11.633 -9.438 -0.495 1 95.69 223 SER B N 1
ATOM 3967 C CA . SER B 1 223 ? 10.688 -9.953 0.488 1 95.69 223 SER B CA 1
ATOM 3968 C C . SER B 1 223 ? 9.242 -9.695 0.063 1 95.69 223 SER B C 1
ATOM 3970 O O . SER B 1 223 ? 8.984 -8.852 -0.797 1 95.69 223 SER B O 1
ATOM 3972 N N . PHE B 1 224 ? 8.336 -10.5 0.634 1 97.88 224 PHE B N 1
ATOM 3973 C CA . PHE B 1 224 ? 6.898 -10.336 0.434 1 97.88 224 PHE B CA 1
ATOM 3974 C C . PHE B 1 224 ? 6.211 -9.953 1.738 1 97.88 224 PHE B C 1
ATOM 3976 O O . PHE B 1 224 ? 6.711 -10.258 2.822 1 97.88 224 PHE B O 1
ATOM 3983 N N . GLY B 1 225 ? 5.133 -9.312 1.579 1 97.81 225 GLY B N 1
ATOM 3984 C CA . GLY B 1 225 ? 4.277 -9.047 2.725 1 97.81 225 GLY B CA 1
ATOM 3985 C C . GLY B 1 225 ? 2.975 -8.367 2.348 1 97.81 225 GLY B C 1
ATOM 3986 O O . GLY B 1 225 ? 2.654 -8.234 1.165 1 97.81 225 GLY B O 1
ATOM 3987 N N . LEU B 1 226 ? 2.146 -8.062 3.41 1 97.62 226 LEU B N 1
ATOM 3988 C CA . LEU B 1 226 ? 0.868 -7.422 3.113 1 97.62 226 LEU B CA 1
ATOM 3989 C C . LEU B 1 226 ? 0.401 -6.566 4.285 1 97.62 226 LEU B C 1
ATOM 3991 O O . LEU B 1 226 ? 0.874 -6.738 5.41 1 97.62 226 LEU B O 1
ATOM 3995 N N . SER B 1 227 ? -0.336 -5.59 4.016 1 97.5 227 SER B N 1
ATOM 3996 C CA . SER B 1 227 ? -1.226 -4.914 4.953 1 97.5 227 SER B CA 1
ATOM 3997 C C . SER B 1 227 ? -2.682 -5.293 4.707 1 97.5 227 SER B C 1
ATOM 3999 O O . SER B 1 227 ? -3.219 -5.035 3.627 1 97.5 227 SER B O 1
ATOM 4001 N N . LEU B 1 228 ? -3.242 -5.941 5.676 1 97.25 228 LEU B N 1
ATOM 4002 C CA . LEU B 1 228 ? -4.652 -6.309 5.605 1 97.25 228 LEU B CA 1
ATOM 4003 C C . LEU B 1 228 ? -5.512 -5.309 6.371 1 97.25 228 LEU B C 1
ATOM 4005 O O . LEU B 1 228 ? -5.32 -5.109 7.574 1 97.25 228 LEU B O 1
ATOM 4009 N N . HIS B 1 229 ? -6.41 -4.684 5.695 1 96.5 229 HIS B N 1
ATOM 4010 C CA . HIS B 1 229 ? -7.305 -3.705 6.301 1 96.5 229 HIS B CA 1
ATOM 4011 C C . HIS B 1 229 ? -8.703 -4.285 6.496 1 96.5 229 HIS B C 1
ATOM 4013 O O . HIS B 1 229 ? -9.398 -4.582 5.523 1 96.5 229 HIS B O 1
ATOM 4019 N N . THR B 1 230 ? -9.07 -4.438 7.699 1 95.25 230 THR B N 1
ATOM 4020 C CA . THR B 1 230 ? -10.398 -4.918 8.047 1 95.25 230 THR B CA 1
ATOM 4021 C C . THR B 1 230 ? -11.188 -3.838 8.789 1 95.25 230 THR B C 1
ATOM 4023 O O . THR B 1 230 ? -10.68 -2.738 9.016 1 95.25 230 THR B O 1
ATOM 4026 N N . ARG B 1 231 ? -12.445 -4.094 9.094 1 92.56 231 ARG B N 1
ATOM 4027 C CA . ARG B 1 231 ? -13.312 -3.129 9.758 1 92.56 231 ARG B CA 1
ATOM 4028 C C . ARG B 1 231 ? -12.773 -2.754 11.133 1 92.56 231 ARG B C 1
ATOM 4030 O O . ARG B 1 231 ? -12.977 -1.634 11.602 1 92.56 231 ARG B O 1
ATOM 4037 N N . ASN B 1 232 ? -11.898 -3.67 11.656 1 91.94 232 ASN B N 1
ATOM 4038 C CA . ASN B 1 232 ? -11.531 -3.43 13.047 1 91.94 232 ASN B CA 1
ATOM 4039 C C . ASN B 1 232 ? -10.031 -3.189 13.203 1 91.94 232 ASN B C 1
ATOM 4041 O O . ASN B 1 232 ? -9.586 -2.652 14.219 1 91.94 232 ASN B O 1
ATOM 4045 N N . ALA B 1 233 ? -9.328 -3.576 12.172 1 94.5 233 ALA B N 1
ATOM 4046 C CA . ALA B 1 233 ? -7.887 -3.496 12.383 1 94.5 233 ALA B CA 1
ATOM 4047 C C . ALA B 1 233 ? -7.137 -3.484 11.055 1 94.5 233 ALA B C 1
ATOM 4049 O O . ALA B 1 233 ? -7.68 -3.881 10.023 1 94.5 233 ALA B O 1
ATOM 4050 N N . THR B 1 234 ? -5.992 -2.979 11.078 1 96 234 THR B N 1
ATOM 4051 C CA . THR B 1 234 ? -4.984 -3.197 10.047 1 96 234 THR B CA 1
ATOM 4052 C C . THR B 1 234 ? -3.867 -4.098 10.562 1 96 234 THR B C 1
ATOM 4054 O O . THR B 1 234 ? -3.32 -3.861 11.641 1 96 234 THR B O 1
ATOM 4057 N N . ARG B 1 235 ? -3.582 -5.121 9.867 1 96.38 235 ARG B N 1
ATOM 4058 C CA . ARG B 1 235 ? -2.504 -6.043 10.219 1 96.38 235 ARG B CA 1
ATOM 4059 C C . ARG B 1 235 ? -1.419 -6.047 9.148 1 96.38 235 ARG B C 1
ATOM 4061 O O . ARG B 1 235 ? -1.711 -6.227 7.961 1 96.38 235 ARG B O 1
ATOM 4068 N N . GLN B 1 236 ? -0.258 -5.785 9.508 1 97.06 236 GLN B N 1
ATOM 4069 C CA . GLN B 1 236 ? 0.891 -5.836 8.609 1 97.06 236 GLN B CA 1
ATOM 4070 C C . GLN B 1 236 ? 1.737 -7.078 8.867 1 97.06 236 GLN B C 1
ATOM 4072 O O . GLN B 1 236 ? 2.199 -7.301 9.992 1 97.06 236 GLN B O 1
ATOM 4077 N N . VAL B 1 237 ? 2.023 -7.84 7.801 1 96.69 237 VAL B N 1
ATOM 4078 C CA . VAL B 1 237 ? 2.662 -9.133 8.016 1 96.69 237 VAL B CA 1
ATOM 4079 C C . VAL B 1 237 ? 3.66 -9.406 6.891 1 96.69 237 VAL B C 1
ATOM 4081 O O . VAL B 1 237 ? 3.299 -9.391 5.715 1 96.69 237 VAL B O 1
ATOM 4084 N N . PRO B 1 238 ? 4.949 -9.609 7.273 1 96.56 238 PRO B N 1
ATOM 4085 C CA . PRO B 1 238 ? 5.848 -10.211 6.285 1 96.56 238 PRO B CA 1
ATOM 4086 C C . PRO B 1 238 ? 5.473 -11.656 5.957 1 96.56 238 PRO B C 1
ATOM 4088 O O . PRO B 1 238 ? 5 -12.391 6.828 1 96.56 238 PRO B O 1
ATOM 4091 N N . LEU B 1 239 ? 5.691 -12.039 4.746 1 97.62 239 LEU B N 1
ATOM 4092 C CA . LEU B 1 239 ? 5.262 -13.367 4.328 1 97.62 239 LEU B CA 1
ATOM 4093 C C . LEU B 1 239 ? 6.395 -14.117 3.631 1 97.62 239 LEU B C 1
ATOM 4095 O O . LEU B 1 239 ? 7.164 -13.516 2.877 1 97.62 239 LEU B O 1
ATOM 4099 N N . GLU B 1 240 ? 6.402 -15.375 3.9 1 96.38 240 GLU B N 1
ATOM 4100 C CA . GLU B 1 240 ? 7.293 -16.297 3.205 1 96.38 240 GLU B CA 1
ATOM 4101 C C . GLU B 1 240 ? 6.5 -17.375 2.477 1 96.38 240 GLU B C 1
ATOM 4103 O O . GLU B 1 240 ? 5.543 -17.922 3.023 1 96.38 240 GLU B O 1
ATOM 4108 N N . PRO B 1 241 ? 6.926 -17.578 1.247 1 95.44 241 PRO B N 1
ATOM 4109 C CA . PRO B 1 241 ? 6.238 -18.672 0.556 1 95.44 241 PRO B CA 1
ATOM 4110 C C . PRO B 1 241 ? 6.426 -20.016 1.252 1 95.44 241 PRO B C 1
ATOM 4112 O O . PRO B 1 241 ? 7.398 -20.203 1.981 1 95.44 241 PRO B O 1
ATOM 4115 N N . SER B 1 242 ? 5.488 -20.953 1.058 1 96.69 242 SER B N 1
ATOM 4116 C CA . SER B 1 242 ? 5.578 -22.297 1.598 1 96.69 242 SER B CA 1
ATOM 4117 C C . SER B 1 242 ? 5.34 -23.344 0.514 1 96.69 242 SER B C 1
ATOM 4119 O O . SER B 1 242 ? 4.191 -23.688 0.216 1 96.69 242 SER B O 1
ATOM 4121 N N . TYR B 1 243 ? 6.406 -24 0.055 1 97.44 243 TYR B N 1
ATOM 4122 C CA . TYR B 1 243 ? 6.305 -25.062 -0.945 1 97.44 243 TYR B CA 1
ATOM 4123 C C . TYR B 1 243 ? 5.609 -26.297 -0.372 1 97.44 243 TYR B C 1
ATOM 4125 O O . TYR B 1 243 ? 4.828 -26.953 -1.062 1 97.44 243 TYR B O 1
ATOM 4133 N N . LYS B 1 244 ? 5.938 -26.547 0.857 1 97.31 244 LYS B N 1
ATOM 4134 C CA . LYS B 1 244 ? 5.348 -27.719 1.502 1 97.31 244 LYS B CA 1
ATOM 4135 C C . LYS B 1 244 ? 3.828 -27.609 1.562 1 97.31 244 LYS B C 1
ATOM 4137 O O . LYS B 1 244 ? 3.117 -28.547 1.211 1 97.31 244 LYS B O 1
ATOM 4142 N N . GLU B 1 245 ? 3.354 -26.453 1.986 1 97.62 245 GLU B N 1
ATOM 4143 C CA . GLU B 1 245 ? 1.91 -26.266 2.105 1 97.62 245 GLU B CA 1
ATOM 4144 C C . GLU B 1 245 ? 1.242 -26.25 0.733 1 97.62 245 GLU B C 1
ATOM 4146 O O . GLU B 1 245 ? 0.118 -26.719 0.578 1 97.62 245 GLU B O 1
ATOM 4151 N N . LEU B 1 246 ? 1.896 -25.672 -0.259 1 98.38 246 LEU B N 1
ATOM 4152 C CA . LEU B 1 246 ? 1.392 -25.766 -1.624 1 98.38 246 LEU B CA 1
ATOM 4153 C C . LEU B 1 246 ? 1.279 -27.219 -2.061 1 98.38 246 LEU B C 1
ATOM 4155 O O . LEU B 1 246 ? 0.24 -27.641 -2.576 1 98.38 246 LEU B O 1
ATOM 4159 N N . LEU B 1 247 ? 2.307 -28.016 -1.809 1 98.44 247 LEU B N 1
ATOM 4160 C CA . LEU B 1 247 ? 2.326 -29.406 -2.229 1 98.44 247 LEU B CA 1
ATOM 4161 C C . LEU B 1 247 ? 1.237 -30.203 -1.516 1 98.44 247 LEU B C 1
ATOM 4163 O O . LEU B 1 247 ? 0.65 -31.125 -2.098 1 98.44 247 LEU B O 1
ATOM 4167 N N . LYS B 1 248 ? 0.997 -29.891 -0.235 1 98 248 LYS B N 1
ATOM 4168 C CA . LYS B 1 248 ? -0.116 -30.531 0.451 1 98 248 LYS B CA 1
ATOM 4169 C C . LYS B 1 248 ? -1.43 -30.297 -0.288 1 98 248 LYS B C 1
ATOM 4171 O O . LYS B 1 248 ? -2.223 -31.219 -0.465 1 98 248 LYS B O 1
ATOM 4176 N N . SER B 1 249 ? -1.635 -29.094 -0.676 1 98.06 249 SER B N 1
ATOM 4177 C CA . SER B 1 249 ? -2.844 -28.766 -1.424 1 98.06 249 SER B CA 1
ATOM 4178 C C . SER B 1 249 ? -2.91 -29.531 -2.736 1 98.06 249 SER B C 1
ATOM 4180 O O . SER B 1 249 ? -3.957 -30.078 -3.092 1 98.06 249 SER B O 1
ATOM 4182 N N . VAL B 1 250 ? -1.812 -29.594 -3.42 1 98.38 250 VAL B N 1
ATOM 4183 C CA . VAL B 1 250 ? -1.754 -30.266 -4.707 1 98.38 250 VAL B CA 1
ATOM 4184 C C . VAL B 1 250 ? -1.984 -31.766 -4.504 1 98.38 250 VAL B C 1
ATOM 4186 O O . VAL B 1 250 ? -2.709 -32.406 -5.277 1 98.38 250 VAL B O 1
ATOM 4189 N N . MET B 1 251 ? -1.382 -32.375 -3.469 1 97.94 251 MET B N 1
ATOM 4190 C CA . MET B 1 251 ? -1.572 -33.781 -3.199 1 97.94 251 MET B CA 1
ATOM 4191 C C . MET B 1 251 ? -3.025 -34.094 -2.848 1 97.94 251 MET B C 1
ATOM 4193 O O . MET B 1 251 ? -3.543 -35.156 -3.18 1 97.94 251 MET B O 1
ATOM 4197 N N . ASN B 1 252 ? -3.648 -33.156 -2.178 1 97.31 252 ASN B N 1
ATOM 4198 C CA . ASN B 1 252 ? -5.07 -33.344 -1.9 1 97.31 252 ASN B CA 1
ATOM 4199 C C . ASN B 1 252 ? -5.887 -33.406 -3.188 1 97.31 252 ASN B C 1
ATOM 4201 O O . ASN B 1 252 ? -6.867 -34.156 -3.266 1 97.31 252 ASN B O 1
ATOM 4205 N N . LEU B 1 253 ? -5.52 -32.594 -4.125 1 97.62 253 LEU B N 1
ATOM 4206 C CA . LEU B 1 253 ? -6.172 -32.719 -5.426 1 97.62 253 LEU B CA 1
ATOM 4207 C C . LEU B 1 253 ? -5.871 -34.062 -6.062 1 97.62 253 LEU B C 1
ATOM 4209 O O . LEU B 1 253 ? -6.789 -34.75 -6.516 1 97.62 253 LEU B O 1
ATOM 4213 N N . PHE B 1 254 ? -4.59 -34.469 -6.109 1 98 254 PHE B N 1
ATOM 4214 C CA . PHE B 1 254 ? -4.145 -35.688 -6.812 1 98 254 PHE B CA 1
ATOM 4215 C C . PHE B 1 254 ? -4.746 -36.938 -6.184 1 98 254 PHE B C 1
ATOM 4217 O O . PHE B 1 254 ? -5.16 -37.844 -6.895 1 98 254 PHE B O 1
ATOM 4224 N N . LYS B 1 255 ? -4.863 -36.969 -4.863 1 96.56 255 LYS B N 1
ATOM 4225 C CA . LYS B 1 255 ? -5.262 -38.188 -4.16 1 96.56 255 LYS B CA 1
ATOM 4226 C C . LYS B 1 255 ? -6.762 -38.188 -3.879 1 96.56 255 LYS B C 1
ATOM 4228 O O . LYS B 1 255 ? -7.406 -39.219 -3.926 1 96.56 255 LYS B O 1
ATOM 4233 N N . ASN B 1 256 ? -7.301 -36.938 -3.594 1 95.44 256 ASN B N 1
ATOM 4234 C CA . ASN B 1 256 ? -8.664 -36.906 -3.062 1 95.44 256 ASN B CA 1
ATOM 4235 C C . ASN B 1 256 ? -9.586 -36.094 -3.963 1 95.44 256 ASN B C 1
ATOM 4237 O O . ASN B 1 256 ? -10.789 -36 -3.707 1 95.44 256 ASN B O 1
ATOM 4241 N N . GLY B 1 257 ? -9.047 -35.438 -4.914 1 95.19 257 GLY B N 1
ATOM 4242 C CA . GLY B 1 257 ? -9.867 -34.688 -5.852 1 95.19 257 GLY B CA 1
ATOM 4243 C C . GLY B 1 257 ? -10.32 -33.344 -5.301 1 95.19 257 GLY B C 1
ATOM 4244 O O . GLY B 1 257 ? -11.227 -32.719 -5.852 1 95.19 257 GLY B O 1
ATOM 4245 N N . VAL B 1 258 ? -9.672 -32.938 -4.23 1 94.75 258 VAL B N 1
ATOM 4246 C CA . VAL B 1 258 ? -10.055 -31.688 -3.586 1 94.75 258 VAL B CA 1
ATOM 4247 C C . VAL B 1 258 ? -9.203 -30.547 -4.125 1 94.75 258 VAL B C 1
ATOM 4249 O O . VAL B 1 258 ? -7.98 -30.547 -3.982 1 94.75 258 VAL B O 1
ATOM 4252 N N . CYS B 1 259 ? -9.867 -29.578 -4.715 1 95.31 259 CYS B N 1
ATOM 4253 C CA . CYS B 1 259 ? -9.195 -28.406 -5.285 1 95.31 259 CYS B CA 1
ATOM 4254 C C . CYS B 1 259 ? -9.352 -27.203 -4.379 1 95.31 259 CYS B C 1
ATOM 4256 O O . CYS B 1 259 ? -10.469 -26.812 -4.02 1 95.31 259 CYS B O 1
ATOM 4258 N N . THR B 1 260 ? -8.258 -26.562 -4.02 1 95.44 260 THR B N 1
ATOM 4259 C CA . THR B 1 260 ? -8.312 -25.438 -3.094 1 95.44 260 THR B CA 1
ATOM 4260 C C . THR B 1 260 ? -8.406 -24.125 -3.854 1 95.44 260 THR B C 1
ATOM 4262 O O . THR B 1 260 ? -8.734 -23.078 -3.271 1 95.44 260 THR B O 1
ATOM 4265 N N . VAL B 1 261 ? -8.047 -24.078 -5.125 1 97.19 261 VAL B N 1
ATOM 4266 C CA . VAL B 1 261 ? -8.195 -22.906 -5.98 1 97.19 261 VAL B CA 1
ATOM 4267 C C . VAL B 1 261 ? -9 -23.266 -7.227 1 97.19 261 VAL B C 1
ATOM 4269 O O . VAL B 1 261 ? -8.492 -23.953 -8.125 1 97.19 261 VAL B O 1
ATOM 4272 N N . HIS B 1 262 ? -10.133 -22.781 -7.258 1 95.88 262 HIS B N 1
ATOM 4273 C CA . HIS B 1 262 ? -10.961 -23.078 -8.422 1 95.88 262 HIS B CA 1
ATOM 4274 C C . HIS B 1 262 ? -10.359 -22.469 -9.688 1 95.88 262 HIS B C 1
ATOM 4276 O O . HIS B 1 262 ? -9.867 -21.344 -9.672 1 95.88 262 HIS B O 1
ATOM 4282 N N . PRO B 1 263 ? -10.438 -23.188 -10.797 1 97.06 263 PRO B N 1
ATOM 4283 C CA . PRO B 1 263 ? -9.859 -22.688 -12.047 1 97.06 263 PRO B CA 1
ATOM 4284 C C . PRO B 1 263 ? -10.398 -21.312 -12.453 1 97.06 263 PRO B C 1
ATOM 4286 O O . PRO B 1 263 ? -9.68 -20.516 -13.062 1 97.06 263 PRO B O 1
ATOM 4289 N N . SER B 1 264 ? -11.602 -21.016 -12.062 1 96.44 264 SER B N 1
ATOM 4290 C CA . SER B 1 264 ? -12.164 -19.703 -12.398 1 96.44 264 SER B CA 1
ATOM 4291 C C . SER B 1 264 ? -11.422 -18.578 -11.68 1 96.44 264 SER B C 1
ATOM 4293 O O . SER B 1 264 ? -11.289 -17.484 -12.211 1 96.44 264 SER B O 1
ATOM 4295 N N . GLU B 1 265 ? -11.031 -18.828 -10.453 1 97.31 265 GLU B N 1
ATOM 4296 C CA . GLU B 1 265 ? -10.227 -17.844 -9.742 1 97.31 265 GLU B CA 1
ATOM 4297 C C . GLU B 1 265 ? -8.859 -17.672 -10.398 1 97.31 265 GLU B C 1
ATOM 4299 O O . GLU B 1 265 ? -8.367 -16.547 -10.531 1 97.31 265 GLU B O 1
ATOM 4304 N N . THR B 1 266 ? -8.273 -18.781 -10.812 1 98.5 266 THR B N 1
ATOM 4305 C CA . THR B 1 266 ? -7.008 -18.734 -11.539 1 98.5 266 THR B CA 1
ATOM 4306 C C . THR B 1 266 ? -7.148 -17.906 -12.812 1 98.5 266 THR B C 1
ATOM 4308 O O . THR B 1 266 ? -6.273 -17.109 -13.133 1 98.5 266 THR B O 1
ATOM 4311 N N . LEU B 1 267 ? -8.227 -18.094 -13.5 1 98.62 267 LEU B N 1
ATOM 4312 C CA . LEU B 1 267 ? -8.5 -17.328 -14.711 1 98.62 267 LEU B CA 1
ATOM 4313 C C . LEU B 1 267 ? -8.547 -15.836 -14.414 1 98.62 267 LEU B C 1
ATOM 4315 O O . LEU B 1 267 ? -8.008 -15.031 -15.172 1 98.62 267 LEU B O 1
ATOM 4319 N N . GLU B 1 268 ? -9.172 -15.492 -13.352 1 98.25 268 GLU B N 1
ATOM 4320 C CA . GLU B 1 268 ? -9.297 -14.086 -12.977 1 98.25 268 GLU B CA 1
ATOM 4321 C C . GLU B 1 268 ? -7.938 -13.484 -12.641 1 98.25 268 GLU B C 1
ATOM 4323 O O . GLU B 1 268 ? -7.68 -12.312 -12.945 1 98.25 268 GLU B O 1
ATOM 4328 N N . VAL B 1 269 ? -7.105 -14.227 -11.969 1 98.69 269 VAL B N 1
ATOM 4329 C CA . VAL B 1 269 ? -5.762 -13.758 -11.648 1 98.69 269 VAL B CA 1
ATOM 4330 C C . VAL B 1 269 ? -5.012 -13.422 -12.938 1 98.69 269 VAL B C 1
ATOM 4332 O O . VAL B 1 269 ? -4.359 -12.383 -13.031 1 98.69 269 VAL B O 1
ATOM 4335 N N . ILE B 1 270 ? -5.113 -14.289 -13.953 1 98.81 270 ILE B N 1
ATOM 4336 C CA . ILE B 1 270 ? -4.453 -14.07 -15.242 1 98.81 270 ILE B CA 1
ATOM 4337 C C . ILE B 1 270 ? -5.051 -12.836 -15.922 1 98.81 270 ILE B C 1
ATOM 4339 O O . ILE B 1 270 ? -4.32 -12 -16.453 1 98.81 270 ILE B O 1
ATOM 4343 N N . ARG B 1 271 ? -6.355 -12.719 -15.875 1 98.75 271 ARG B N 1
ATOM 4344 C CA . ARG B 1 271 ? -7.012 -11.562 -16.469 1 98.75 271 ARG B CA 1
ATOM 4345 C C . ARG B 1 271 ? -6.574 -10.273 -15.789 1 98.75 271 ARG B C 1
ATOM 4347 O O . ARG B 1 271 ? -6.355 -9.258 -16.453 1 98.75 271 ARG B O 1
ATOM 4354 N N . PHE B 1 272 ? -6.492 -10.375 -14.508 1 98.75 272 PHE B N 1
ATOM 4355 C CA . PHE B 1 272 ? -6.043 -9.234 -13.719 1 98.75 272 PHE B CA 1
ATOM 4356 C C . PHE B 1 272 ? -4.684 -8.742 -14.203 1 98.75 272 PHE B C 1
ATOM 4358 O O . PHE B 1 272 ? -4.5 -7.547 -14.445 1 98.75 272 PHE B O 1
ATOM 4365 N N . LEU B 1 273 ? -3.732 -9.633 -14.359 1 98.81 273 LEU B N 1
ATOM 4366 C CA . LEU B 1 273 ? -2.391 -9.266 -14.797 1 98.81 273 LEU B CA 1
ATOM 4367 C C . LEU B 1 273 ? -2.406 -8.773 -16.234 1 98.81 273 LEU B C 1
ATOM 4369 O O . LEU B 1 273 ? -1.649 -7.875 -16.609 1 98.81 273 LEU B O 1
ATOM 4373 N N . GLU B 1 274 ? -3.234 -9.414 -17.047 1 98.56 274 GLU B N 1
ATOM 4374 C CA . GLU B 1 274 ? -3.369 -8.945 -18.422 1 98.56 274 GLU B CA 1
ATOM 4375 C C . GLU B 1 274 ? -3.883 -7.512 -18.469 1 98.56 274 GLU B C 1
ATOM 4377 O O . GLU B 1 274 ? -3.371 -6.691 -19.234 1 98.56 274 GLU B O 1
ATOM 4382 N N . CYS B 1 275 ? -4.859 -7.203 -17.672 1 98.5 275 CYS B N 1
ATOM 4383 C CA . CYS B 1 275 ? -5.383 -5.844 -17.578 1 98.5 275 CYS B CA 1
ATOM 4384 C C . CYS B 1 275 ? -4.324 -4.887 -17.047 1 98.5 275 CYS B C 1
ATOM 4386 O O . CYS B 1 275 ? -4.246 -3.738 -17.5 1 98.5 275 CYS B O 1
ATOM 4388 N N . ALA B 1 276 ? -3.555 -5.352 -16.094 1 98.5 276 ALA B N 1
ATOM 4389 C CA . ALA B 1 276 ? -2.477 -4.52 -15.562 1 98.5 276 ALA B CA 1
ATOM 4390 C C . ALA B 1 276 ? -1.47 -4.168 -16.656 1 98.5 276 ALA B C 1
ATOM 4392 O O . ALA B 1 276 ? -1.008 -3.027 -16.734 1 98.5 276 ALA B O 1
ATOM 4393 N N . GLU B 1 277 ? -1.12 -5.219 -17.516 1 98.06 277 GLU B N 1
ATOM 4394 C CA . GLU B 1 277 ? -0.246 -4.965 -18.656 1 98.06 277 GLU B CA 1
ATOM 4395 C C . GLU B 1 277 ? -0.828 -3.885 -19.562 1 98.06 277 GLU B C 1
ATOM 4397 O O . GLU B 1 277 ? -0.12 -2.959 -19.969 1 98.06 277 GLU B O 1
ATOM 4402 N N . GLN B 1 278 ? -2.094 -4.02 -19.859 1 97.62 278 GLN B N 1
ATOM 4403 C CA . GLN B 1 278 ? -2.775 -3.072 -20.734 1 97.62 278 GLN B CA 1
ATOM 4404 C C . GLN B 1 278 ? -2.811 -1.679 -20.109 1 97.62 278 GLN B C 1
ATOM 4406 O O . GLN B 1 278 ? -2.545 -0.685 -20.797 1 97.62 278 GLN B O 1
ATOM 4411 N N . SER B 1 279 ? -3.146 -1.621 -18.859 1 96.94 279 SER B N 1
ATOM 4412 C CA . SER B 1 279 ? -3.213 -0.351 -18.141 1 96.94 279 SER B CA 1
ATOM 4413 C C . SER B 1 279 ? -1.865 0.361 -18.156 1 96.94 279 SER B C 1
ATOM 4415 O O . SER B 1 279 ? -1.797 1.568 -18.391 1 96.94 279 SER B O 1
ATOM 4417 N N . ARG B 1 280 ? -0.818 -0.369 -17.844 1 96.25 280 ARG B N 1
ATOM 4418 C CA . ARG B 1 280 ? 0.534 0.178 -17.828 1 96.25 280 ARG B CA 1
ATOM 4419 C C . ARG B 1 280 ? 0.883 0.808 -19.172 1 96.25 280 ARG B C 1
ATOM 4421 O O . ARG B 1 280 ? 1.456 1.897 -19.219 1 96.25 280 ARG B O 1
ATOM 4428 N N . LEU B 1 281 ? 0.542 0.172 -20.219 1 95.81 281 LEU B N 1
ATOM 4429 C CA . LEU B 1 281 ? 0.882 0.62 -21.562 1 95.81 281 LEU B CA 1
ATOM 4430 C C . LEU B 1 281 ? 0.013 1.802 -21.969 1 95.81 281 LEU B C 1
ATOM 4432 O O . LEU B 1 281 ? 0.507 2.764 -22.562 1 95.81 281 LEU B O 1
ATOM 4436 N N . GLN B 1 282 ? -1.27 1.727 -21.656 1 94.81 282 GLN B N 1
ATOM 4437 C CA . GLN B 1 282 ? -2.225 2.734 -22.109 1 94.81 282 GLN B CA 1
ATOM 4438 C C . GLN B 1 282 ? -2.285 3.908 -21.141 1 94.81 282 GLN B C 1
ATOM 4440 O O . GLN B 1 282 ? -2.848 4.957 -21.453 1 94.81 282 GLN B O 1
ATOM 4445 N N . LYS B 1 283 ? -1.722 3.707 -19.953 1 90.81 283 LYS B N 1
ATOM 4446 C CA . LYS B 1 283 ? -1.691 4.734 -18.906 1 90.81 283 LYS B CA 1
ATOM 4447 C C . LYS B 1 283 ? -3.102 5.176 -18.531 1 90.81 283 LYS B C 1
ATOM 4449 O O . LYS B 1 283 ? -3.381 6.375 -18.469 1 90.81 283 LYS B O 1
ATOM 4454 N N . CYS B 1 284 ? -3.945 4.211 -18.438 1 91.88 284 CYS B N 1
ATOM 4455 C CA . CYS B 1 284 ? -5.316 4.461 -18.016 1 91.88 284 CYS B CA 1
ATOM 4456 C C . CYS B 1 284 ? -5.891 3.246 -17.281 1 91.88 284 CYS B C 1
ATOM 4458 O O . CYS B 1 284 ? -5.309 2.162 -17.328 1 91.88 284 CYS B O 1
ATOM 4460 N N . THR B 1 285 ? -6.961 3.451 -16.641 1 93.56 285 THR B N 1
ATOM 4461 C CA . THR B 1 285 ? -7.68 2.361 -15.992 1 93.56 285 THR B CA 1
ATOM 4462 C C . THR B 1 285 ? -8.312 1.438 -17.031 1 93.56 285 THR B C 1
ATOM 4464 O O . THR B 1 285 ? -8.867 1.902 -18.031 1 93.56 285 THR B O 1
ATOM 4467 N N . VAL B 1 286 ? -8.227 0.148 -16.781 1 96.19 286 VAL B N 1
ATOM 4468 C CA . VAL B 1 286 ? -8.789 -0.852 -17.672 1 96.19 286 VAL B CA 1
ATOM 4469 C C . VAL B 1 286 ? -9.898 -1.625 -16.969 1 96.19 286 VAL B C 1
ATOM 4471 O O . VAL B 1 286 ? -9.703 -2.092 -15.836 1 96.19 286 VAL B O 1
ATOM 4474 N N . LEU B 1 287 ? -11.039 -1.719 -17.562 1 96.25 287 LEU B N 1
ATOM 4475 C CA . LEU B 1 287 ? -12.117 -2.537 -17.031 1 96.25 287 LEU B CA 1
ATOM 4476 C C . LEU B 1 287 ? -11.812 -4.02 -17.188 1 96.25 287 LEU B C 1
ATOM 4478 O O . LEU B 1 287 ? -11.32 -4.445 -18.234 1 96.25 287 LEU B O 1
ATOM 4482 N N . MET B 1 288 ? -12.023 -4.703 -16.094 1 95.62 288 MET B N 1
ATOM 4483 C CA . MET B 1 288 ? -11.781 -6.145 -16.125 1 95.62 288 MET B CA 1
ATOM 4484 C C . MET B 1 288 ? -13.055 -6.902 -16.484 1 95.62 288 MET B C 1
ATOM 4486 O O . MET B 1 288 ? -13.844 -7.234 -15.594 1 95.62 288 MET B O 1
ATOM 4490 N N . GLU B 1 289 ? -13.32 -7.07 -17.703 1 87 289 GLU B N 1
ATOM 4491 C CA . GLU B 1 289 ? -14.445 -7.875 -18.172 1 87 289 GLU B CA 1
ATOM 4492 C C . GLU B 1 289 ? -14.062 -9.352 -18.281 1 87 289 GLU B C 1
ATOM 4494 O O . GLU B 1 289 ? -13 -9.68 -18.812 1 87 289 GLU B O 1
ATOM 4499 N N . MET B 1 290 ? -14.82 -10.133 -17.609 1 82.19 290 MET B N 1
ATOM 4500 C CA . MET B 1 290 ? -14.539 -11.562 -17.688 1 82.19 290 MET B CA 1
ATOM 4501 C C . MET B 1 290 ? -15.281 -12.195 -18.859 1 82.19 290 MET B C 1
ATOM 4503 O O . MET B 1 290 ? -16.359 -11.734 -19.234 1 82.19 290 MET B O 1
#

Organism: NCBI:txid248903

Radius of gyration: 29.11 Å; Cα contacts (8 Å, |Δi|>4): 1390; chains: 2; bounding box: 43×86×60 Å